Protein AF-0000000086677380 (afdb_homodimer)

Secondary structure (DSSP, 8-state):
--PPEEEEEEE-SSTTHHHHHHHHHHHHHHHHHTT-EEEEEEE-TTS-EEETT--B-HHHHHHHHHHTSSEEEE---STTTTTTHHHHHHHHHT--BSS--HHHHHHHH-HHHHHHHHHHTT-EE--EEEE-TT-----SS-EEEEETT-STTTT-EEE-SGGGHHHHHHHHHTT-SSEEEEE---SEEEEEEEEE-TTS-EEEPPPEEEEPPTT----TT---SS--EEESS----HHHHHHHHHHHHHHHHHTT--SEEEEEEEEETTEEEEEEEESS---STTSHHHHHHHTTT--HHHHHHHHHHHHS--/--PPEEEEEEE-SSTTHHHHHHHHHHHHHHHHHTT-EEEEEEE-TTS-EEETT--B-HHHHHHHHHHTSSEEEE---STTTTTTHHHHHHHHHT--BSS--HHHHHHHH-HHHHHHHHHHTT-EE--EEEE-TT-----SS-EEEEETT-STTTT-EEE-SGGGHHHHHHHHHTT-SSEEEEE---SEEEEEEEEE-TTS-EEEPPPEEEEPPTT----TT---SS--EEESS----HHHHHHHHHHHHHHHHHHT--SEEEEEEEEETTEEEEEEEESS---STTSHHHHHHHTTT--HHHHHHHHHHHHS--

Structure (mmCIF, N/CA/C/O backbone):
data_AF-0000000086677380-model_v1
#
loop_
_entity.id
_entity.type
_entity.pdbx_description
1 polymer 'D-alanine--D-alanine ligase'
#
loop_
_atom_site.group_PDB
_atom_site.id
_atom_site.type_symbol
_atom_site.label_atom_id
_atom_site.label_alt_id
_atom_site.label_comp_id
_atom_site.label_asym_id
_atom_site.label_entity_id
_atom_site.label_seq_id
_atom_site.pdbx_PDB_ins_code
_atom_site.Cartn_x
_atom_site.Cartn_y
_atom_site.Cartn_z
_atom_site.occupancy
_atom_site.B_iso_or_equiv
_atom_site.auth_seq_id
_atom_site.auth_comp_id
_atom_site.auth_asym_id
_atom_site.auth_atom_id
_atom_site.pdbx_PDB_model_num
ATOM 1 N N . MET A 1 1 ? -23 -32.125 6.621 1 54.19 1 MET A N 1
ATOM 2 C CA . MET A 1 1 ? -22.078 -31.141 7.18 1 54.19 1 MET A CA 1
ATOM 3 C C . MET A 1 1 ? -21.984 -29.922 6.277 1 54.19 1 MET A C 1
ATOM 5 O O . MET A 1 1 ? -21.859 -30.047 5.059 1 54.19 1 MET A O 1
ATOM 9 N N . THR A 1 2 ? -22.438 -28.734 6.707 1 78.38 2 THR A N 1
ATOM 10 C CA . THR A 1 2 ? -22.562 -27.562 5.844 1 78.38 2 THR A CA 1
ATOM 11 C C . THR A 1 2 ? -21.203 -27.156 5.301 1 78.38 2 THR A C 1
ATOM 13 O O . THR A 1 2 ? -20.203 -27.156 6.031 1 78.38 2 THR A O 1
ATOM 16 N N . LEU A 1 3 ? -21.078 -27.266 4.004 1 92.38 3 LEU A N 1
ATOM 17 C CA . LEU A 1 3 ? -19.812 -26.953 3.33 1 92.38 3 LEU A CA 1
ATOM 18 C C . LEU A 1 3 ? -19.312 -25.578 3.713 1 92.38 3 LEU A C 1
ATOM 20 O O . LEU A 1 3 ? -20.109 -24.656 3.934 1 92.38 3 LEU A O 1
ATOM 24 N N . THR A 1 4 ? -18.016 -25.531 3.9 1 96.69 4 THR A N 1
ATOM 25 C CA . THR A 1 4 ? -17.391 -24.234 4.148 1 96.69 4 THR A CA 1
ATOM 26 C C . THR A 1 4 ? -17.656 -23.281 2.992 1 96.69 4 THR A C 1
ATOM 28 O O . THR A 1 4 ? -17.406 -23.609 1.832 1 96.69 4 THR A O 1
ATOM 31 N N . ARG A 1 5 ? -18.234 -22.141 3.275 1 98.38 5 ARG A N 1
ATOM 32 C CA . ARG A 1 5 ? -18.562 -21.141 2.268 1 98.38 5 ARG A CA 1
ATOM 33 C C . ARG A 1 5 ? -17.359 -20.234 1.979 1 98.38 5 ARG A C 1
ATOM 35 O O . ARG A 1 5 ? -16.766 -19.656 2.898 1 98.38 5 ARG A O 1
ATOM 42 N N . VAL A 1 6 ? -16.984 -20.141 0.705 1 98.81 6 VAL A N 1
ATOM 43 C CA . VAL A 1 6 ? -15.875 -19.297 0.25 1 98.81 6 VAL A CA 1
ATOM 44 C C . VAL A 1 6 ? -16.391 -18.25 -0.733 1 98.81 6 VAL A C 1
ATOM 46 O O . VAL A 1 6 ? -16.922 -18.594 -1.793 1 98.81 6 VAL A O 1
ATOM 49 N N . ALA A 1 7 ? -16.266 -16.984 -0.41 1 98.88 7 ALA A N 1
ATOM 50 C CA . ALA A 1 7 ? -16.625 -15.93 -1.357 1 98.88 7 ALA A CA 1
ATOM 51 C C . ALA A 1 7 ? -15.539 -15.758 -2.422 1 98.88 7 ALA A C 1
ATOM 53 O O . ALA A 1 7 ? -14.391 -15.438 -2.105 1 98.88 7 ALA A O 1
ATOM 54 N N . VAL A 1 8 ? -15.891 -16 -3.658 1 98.88 8 VAL A N 1
ATOM 55 C CA . VAL A 1 8 ? -14.969 -15.812 -4.77 1 98.88 8 VAL A CA 1
ATOM 56 C C . VAL A 1 8 ? -15.32 -14.539 -5.535 1 98.88 8 VAL A C 1
ATOM 58 O O . VAL A 1 8 ? -16.422 -14.422 -6.074 1 98.88 8 VAL A O 1
ATOM 61 N N . ILE A 1 9 ? -14.406 -13.617 -5.609 1 98.81 9 ILE A N 1
ATOM 62 C CA . ILE A 1 9 ? -14.688 -12.312 -6.195 1 98.81 9 ILE A CA 1
ATOM 63 C C . ILE A 1 9 ? -13.898 -12.148 -7.496 1 98.81 9 ILE A C 1
ATOM 65 O O . ILE A 1 9 ? -12.68 -12.32 -7.516 1 98.81 9 ILE A O 1
ATOM 69 N N . GLY A 1 10 ? -14.555 -11.844 -8.625 1 98.25 10 GLY A N 1
ATOM 70 C CA . GLY A 1 10 ? -13.914 -11.594 -9.914 1 98.25 10 GLY A CA 1
ATOM 71 C C . GLY A 1 10 ? -14.344 -10.289 -10.555 1 98.25 10 GLY A C 1
ATOM 72 O O . GLY A 1 10 ? -15.148 -9.547 -9.992 1 98.25 10 GLY A O 1
ATOM 73 N N . GLY A 1 11 ? -13.719 -9.945 -11.695 1 97.06 11 GLY A N 1
ATOM 74 C CA . GLY A 1 11 ? -14.008 -8.742 -12.461 1 97.06 11 GLY A CA 1
ATOM 75 C C . GLY A 1 11 ? -13 -7.633 -12.219 1 97.06 11 GLY A C 1
ATOM 76 O O . GLY A 1 11 ? -11.805 -7.816 -12.422 1 97.06 11 GLY A O 1
ATOM 77 N N . GLY A 1 12 ? -13.625 -6.496 -11.789 1 93.06 12 GLY A N 1
ATOM 78 C CA . GLY A 1 12 ? -12.773 -5.355 -11.508 1 93.06 12 GLY A CA 1
ATOM 79 C C . GLY A 1 12 ? -12.93 -4.227 -12.508 1 93.06 12 GLY A C 1
ATOM 80 O O . GLY A 1 12 ? -13.43 -4.438 -13.617 1 93.06 12 GLY A O 1
ATOM 81 N N . ARG A 1 13 ? -12.406 -3.092 -12.164 1 89.62 13 ARG A N 1
ATOM 82 C CA . ARG A 1 13 ? -12.578 -1.844 -12.898 1 89.62 13 ARG A CA 1
ATOM 83 C C . ARG A 1 13 ? -11.328 -1.513 -13.711 1 89.62 13 ARG A C 1
ATOM 85 O O . ARG A 1 13 ? -10.797 -0.404 -13.617 1 89.62 13 ARG A O 1
ATOM 92 N N . ASN A 1 14 ? -10.875 -2.469 -14.469 1 84.31 14 ASN A N 1
ATOM 93 C CA . ASN A 1 14 ? -9.695 -2.213 -15.297 1 84.31 14 ASN A CA 1
ATOM 94 C C . ASN A 1 14 ? -9.633 -3.162 -16.484 1 84.31 14 ASN A C 1
ATOM 96 O O . ASN A 1 14 ? -10.578 -3.91 -16.75 1 84.31 14 ASN A O 1
ATOM 100 N N . CYS A 1 15 ? -8.539 -3.113 -17.25 1 77.38 15 CYS A N 1
ATOM 101 C CA . CYS A 1 15 ? -8.43 -3.826 -18.516 1 77.38 15 CYS A CA 1
ATOM 102 C C . CYS A 1 15 ? -8.281 -5.324 -18.281 1 77.38 15 CYS A C 1
ATOM 104 O O . CYS A 1 15 ? -8.406 -6.117 -19.219 1 77.38 15 CYS A O 1
ATOM 106 N N . GLU A 1 16 ? -8.148 -5.715 -17.047 1 84.88 16 GLU A N 1
ATOM 107 C CA . GLU A 1 16 ? -7.98 -7.125 -16.703 1 84.88 16 GLU A CA 1
ATOM 108 C C . GLU A 1 16 ? -9.305 -7.758 -16.297 1 84.88 16 GLU A C 1
ATOM 110 O O . GLU A 1 16 ? -9.328 -8.867 -15.758 1 84.88 16 GLU A O 1
ATOM 115 N N . HIS A 1 17 ? -10.367 -7.129 -16.547 1 91.56 17 HIS A N 1
ATOM 116 C CA . HIS A 1 17 ? -11.703 -7.535 -16.141 1 91.56 17 HIS A CA 1
ATOM 117 C C . HIS A 1 17 ? -12.031 -8.938 -16.641 1 91.56 17 HIS A C 1
ATOM 119 O O . HIS A 1 17 ? -12.391 -9.812 -15.844 1 91.56 17 HIS A O 1
ATOM 125 N N . ASP A 1 18 ? -11.781 -9.156 -17.875 1 91.44 18 ASP A N 1
ATOM 126 C CA . ASP A 1 18 ? -12.203 -10.422 -18.469 1 91.44 18 ASP A CA 1
ATOM 127 C C . ASP A 1 18 ? -11.32 -11.578 -17.984 1 91.44 18 ASP A C 1
ATOM 129 O O . ASP A 1 18 ? -11.812 -12.68 -17.734 1 91.44 18 ASP A O 1
ATOM 133 N N . VAL A 1 19 ? -10.031 -11.312 -17.891 1 90.62 19 VAL A N 1
ATOM 134 C CA . VAL A 1 19 ? -9.117 -12.328 -17.375 1 90.62 19 VAL A CA 1
ATOM 135 C C . VAL A 1 19 ? -9.484 -12.664 -15.93 1 90.62 19 VAL A C 1
ATOM 137 O O . VAL A 1 19 ? -9.461 -13.836 -15.539 1 90.62 19 VAL A O 1
ATOM 140 N N . SER A 1 20 ? -9.82 -11.688 -15.164 1 95.25 20 SER A N 1
ATOM 141 C CA . SER A 1 20 ? -10.234 -11.883 -13.781 1 95.25 20 SER A CA 1
ATOM 142 C C . SER A 1 20 ? -11.516 -12.719 -13.703 1 95.25 20 SER A C 1
ATOM 144 O O . SER A 1 20 ? -11.625 -13.617 -12.867 1 95.25 20 SER A O 1
ATOM 146 N N . LEU A 1 21 ? -12.492 -12.414 -14.57 1 96.38 21 LEU A N 1
ATOM 147 C CA . LEU A 1 21 ? -13.727 -13.188 -14.586 1 96.38 21 LEU A CA 1
ATOM 148 C C . LEU A 1 21 ? -13.445 -14.664 -14.859 1 96.38 21 LEU A C 1
ATOM 150 O O . LEU A 1 21 ? -14.016 -15.539 -14.211 1 96.38 21 LEU A O 1
ATOM 154 N N . ALA A 1 22 ? -12.555 -14.898 -15.82 1 95.56 22 ALA A N 1
ATOM 155 C CA . ALA A 1 22 ? -12.188 -16.266 -16.156 1 95.56 22 ALA A CA 1
ATOM 156 C C . ALA A 1 22 ? -11.5 -16.969 -14.984 1 95.56 22 ALA A C 1
ATOM 158 O O . ALA A 1 22 ? -11.812 -18.109 -14.664 1 95.56 22 ALA A O 1
ATOM 159 N N . SER A 1 23 ? -10.602 -16.25 -14.367 1 96.5 23 SER A N 1
ATOM 160 C CA . SER A 1 23 ? -9.898 -16.781 -13.203 1 96.5 23 SER A CA 1
ATOM 161 C C . SER A 1 23 ? -10.867 -17.094 -12.062 1 96.5 23 SER A C 1
ATOM 163 O O . SER A 1 23 ? -10.797 -18.156 -11.461 1 96.5 23 SER A O 1
ATOM 165 N N . ALA A 1 24 ? -11.766 -16.203 -11.797 1 98 24 ALA A N 1
ATOM 166 C CA . ALA A 1 24 ? -12.719 -16.375 -10.703 1 98 24 ALA A CA 1
ATOM 167 C C . ALA A 1 24 ? -13.641 -17.562 -10.961 1 98 24 ALA A C 1
ATOM 169 O O . ALA A 1 24 ? -13.969 -18.312 -10.039 1 98 24 ALA A O 1
ATOM 170 N N . ALA A 1 25 ? -14.055 -17.672 -12.18 1 97.5 25 ALA A N 1
ATOM 171 C CA . ALA A 1 25 ? -14.891 -18.812 -12.539 1 97.5 25 ALA A CA 1
ATOM 172 C C . ALA A 1 25 ? -14.148 -20.141 -12.32 1 97.5 25 ALA A C 1
ATOM 174 O O . ALA A 1 25 ? -14.703 -21.078 -11.766 1 97.5 25 ALA A O 1
ATOM 175 N N . ALA A 1 26 ? -12.922 -20.188 -12.758 1 97.88 26 ALA A N 1
ATOM 176 C CA . ALA A 1 26 ? -12.094 -21.375 -12.586 1 97.88 26 ALA A CA 1
ATOM 177 C C . ALA A 1 26 ? -11.898 -21.703 -11.109 1 97.88 26 ALA A C 1
ATOM 179 O O . ALA A 1 26 ? -11.992 -22.859 -10.703 1 97.88 26 ALA A O 1
ATOM 180 N N . VAL A 1 27 ? -11.641 -20.703 -10.32 1 98.62 27 VAL A N 1
ATOM 181 C CA . VAL A 1 27 ? -11.422 -20.875 -8.883 1 98.62 27 VAL A CA 1
ATOM 182 C C . VAL A 1 27 ? -12.695 -21.391 -8.227 1 98.62 27 VAL A C 1
ATOM 184 O O . VAL A 1 27 ? -12.656 -22.328 -7.434 1 98.62 27 VAL A O 1
ATOM 187 N N . ALA A 1 28 ? -13.812 -20.781 -8.562 1 98.62 28 ALA A N 1
ATOM 188 C CA . ALA A 1 28 ? -15.078 -21.203 -7.969 1 98.62 28 ALA A CA 1
ATOM 189 C C . ALA A 1 28 ? -15.383 -22.656 -8.305 1 98.62 28 ALA A C 1
ATOM 191 O O . ALA A 1 28 ? -15.742 -23.438 -7.418 1 98.62 28 ALA A O 1
ATOM 192 N N . ASP A 1 29 ? -15.234 -23.016 -9.562 1 98.12 29 ASP A N 1
ATOM 193 C CA . ASP A 1 29 ? -15.477 -24.391 -9.984 1 98.12 29 ASP A CA 1
ATOM 194 C C . ASP A 1 29 ? -14.531 -25.359 -9.273 1 98.12 29 ASP A C 1
ATOM 196 O O . ASP A 1 29 ? -14.953 -26.438 -8.82 1 98.12 29 ASP A O 1
ATOM 200 N N . GLY A 1 30 ? -13.281 -24.984 -9.211 1 98.06 30 GLY A N 1
ATOM 201 C CA . GLY A 1 30 ? -12.297 -25.812 -8.523 1 98.06 30 GLY A CA 1
ATOM 202 C C . GLY A 1 30 ? -12.594 -25.984 -7.051 1 98.06 30 GLY A C 1
ATOM 203 O O . GLY A 1 30 ? -12.383 -27.078 -6.496 1 98.06 30 GLY A O 1
ATOM 204 N N . LEU A 1 31 ? -13.039 -24.938 -6.441 1 98.25 31 LEU A N 1
ATOM 205 C CA . LEU A 1 31 ? -13.383 -25.031 -5.027 1 98.25 31 LEU A CA 1
ATOM 206 C C . LEU A 1 31 ? -14.586 -25.938 -4.812 1 98.25 31 LEU A C 1
ATOM 208 O O . LEU A 1 31 ? -14.617 -26.719 -3.857 1 98.25 31 LEU A O 1
ATOM 212 N N . ASP A 1 32 ? -15.555 -25.828 -5.695 1 97.25 32 ASP A N 1
ATOM 213 C CA . ASP A 1 32 ? -16.688 -26.75 -5.613 1 97.25 32 ASP A CA 1
ATOM 214 C C . ASP A 1 32 ? -16.234 -28.203 -5.703 1 97.25 32 ASP A C 1
ATOM 216 O O . ASP A 1 32 ? -16.688 -29.047 -4.93 1 97.25 32 ASP A O 1
ATOM 220 N N . THR A 1 33 ? -15.305 -28.469 -6.543 1 96.12 33 THR A N 1
ATOM 221 C CA . THR A 1 33 ? -14.766 -29.797 -6.723 1 96.12 33 THR A CA 1
ATOM 222 C C . THR A 1 33 ? -13.977 -30.234 -5.492 1 96.12 33 THR A C 1
ATOM 224 O O . THR A 1 33 ? -13.977 -31.422 -5.125 1 96.12 33 THR A O 1
ATOM 227 N N . ALA A 1 34 ? -13.375 -29.281 -4.824 1 96.25 34 ALA A N 1
ATOM 228 C CA . ALA A 1 34 ? -12.516 -29.562 -3.68 1 96.25 34 ALA A CA 1
ATOM 229 C C . ALA A 1 34 ? -13.328 -29.703 -2.398 1 96.25 34 ALA A C 1
ATOM 231 O O . ALA A 1 34 ? -12.773 -29.938 -1.323 1 96.25 34 ALA A O 1
ATOM 232 N N . GLY A 1 35 ? -14.633 -29.484 -2.486 1 96.5 35 GLY A N 1
ATOM 233 C CA . GLY A 1 35 ? -15.484 -29.75 -1.336 1 96.5 35 GLY A CA 1
ATOM 234 C C . GLY A 1 35 ? -15.891 -28.484 -0.602 1 96.5 35 GLY A C 1
ATOM 235 O O . GLY A 1 35 ? -16.234 -28.531 0.58 1 96.5 35 GLY A O 1
ATOM 236 N N . TYR A 1 36 ? -15.82 -27.328 -1.225 1 98.19 36 TYR A N 1
ATOM 237 C CA . TYR A 1 36 ? -16.297 -26.062 -0.673 1 98.19 36 TYR A CA 1
ATOM 238 C C . TYR A 1 36 ? -17.578 -25.609 -1.367 1 98.19 36 TYR A C 1
ATOM 240 O O . TYR A 1 36 ? -17.984 -26.203 -2.367 1 98.19 36 TYR A O 1
ATOM 248 N N . HIS A 1 37 ? -18.188 -24.672 -0.746 1 98.38 37 HIS A N 1
ATOM 249 C CA . HIS A 1 37 ? -19.281 -23.953 -1.403 1 98.38 37 HIS A CA 1
ATOM 250 C C . HIS A 1 37 ? -18.828 -22.578 -1.877 1 98.38 37 HIS A C 1
ATOM 252 O O . HIS A 1 37 ? -18.75 -21.641 -1.083 1 98.38 37 HIS A O 1
ATOM 258 N N . ALA A 1 38 ? -18.609 -22.484 -3.141 1 98.56 38 ALA A N 1
ATOM 259 C CA . ALA A 1 38 ? -18.156 -21.219 -3.693 1 98.56 38 ALA A CA 1
ATOM 260 C C . ALA A 1 38 ? -19.328 -20.25 -3.838 1 98.56 38 ALA A C 1
ATOM 262 O O . ALA A 1 38 ? -20.328 -20.562 -4.5 1 98.56 38 ALA A O 1
ATOM 263 N N . VAL A 1 39 ? -19.25 -19.109 -3.197 1 98.75 39 VAL A N 1
ATOM 264 C CA . VAL A 1 39 ? -20.203 -18.016 -3.355 1 98.75 39 VAL A CA 1
ATOM 265 C C . VAL A 1 39 ? -19.625 -16.969 -4.312 1 98.75 39 VAL A C 1
ATOM 267 O O . VAL A 1 39 ? -18.672 -16.266 -3.977 1 98.75 39 VAL A O 1
ATOM 270 N N . ARG A 1 40 ? -20.25 -16.828 -5.457 1 98.62 40 ARG A N 1
ATOM 271 C CA . ARG A 1 40 ? -19.672 -16.031 -6.539 1 98.62 40 ARG A CA 1
ATOM 272 C C . ARG A 1 40 ? -20.094 -14.57 -6.43 1 98.62 40 ARG A C 1
ATOM 274 O O . ARG A 1 40 ? -21.281 -14.266 -6.254 1 98.62 40 ARG A O 1
ATOM 281 N N . LEU A 1 41 ? -19.156 -13.664 -6.5 1 98.75 41 LEU A N 1
ATOM 282 C CA . LEU A 1 41 ? -19.328 -12.219 -6.613 1 98.75 41 LEU A CA 1
ATOM 283 C C . LEU A 1 41 ? -18.484 -11.664 -7.766 1 98.75 41 LEU A C 1
ATOM 285 O O . LEU A 1 41 ? -17.375 -12.133 -8.023 1 98.75 41 LEU A O 1
ATOM 289 N N . THR A 1 42 ? -19.016 -10.688 -8.453 1 98.44 42 THR A N 1
ATOM 290 C CA . THR A 1 42 ? -18.234 -10.008 -9.484 1 98.44 42 THR A CA 1
ATOM 291 C C . THR A 1 42 ? -18.375 -8.492 -9.359 1 98.44 42 THR A C 1
ATOM 293 O O . THR A 1 42 ? -19.359 -7.996 -8.812 1 98.44 42 THR A O 1
ATOM 296 N N . ILE A 1 43 ? -17.391 -7.812 -9.766 1 98.31 43 ILE A N 1
ATOM 297 C CA . ILE A 1 43 ? -17.391 -6.359 -9.898 1 98.31 43 ILE A CA 1
ATOM 298 C C . ILE A 1 43 ? -17.359 -5.98 -11.375 1 98.31 43 ILE A C 1
ATOM 300 O O . ILE A 1 43 ? -16.438 -6.363 -12.102 1 98.31 43 ILE A O 1
ATOM 304 N N . ASP A 1 44 ? -18.25 -5.262 -11.852 1 97.44 44 ASP A N 1
ATOM 305 C CA . ASP A 1 44 ? -18.281 -4.91 -13.266 1 97.44 44 ASP A CA 1
ATOM 306 C C . ASP A 1 44 ? -17.344 -3.738 -13.562 1 97.44 44 ASP A C 1
ATOM 308 O O . ASP A 1 44 ? -16.75 -3.164 -12.641 1 97.44 44 ASP A O 1
ATOM 312 N N . PRO A 1 45 ? -17.125 -3.361 -14.781 1 95.06 45 PRO A N 1
ATOM 313 C CA . PRO A 1 45 ? -16.141 -2.338 -15.148 1 95.06 45 PRO A CA 1
ATOM 314 C C . PRO A 1 45 ? -16.484 -0.961 -14.586 1 95.06 45 PRO A C 1
ATOM 316 O O . PRO A 1 45 ? -15.617 -0.09 -14.5 1 95.06 45 PRO A O 1
ATOM 319 N N . ALA A 1 46 ? -17.734 -0.772 -14.234 1 95.31 46 ALA A N 1
ATOM 320 C CA . ALA A 1 46 ? -18.141 0.507 -13.656 1 95.31 46 ALA A CA 1
ATOM 321 C C . ALA A 1 46 ? -18.031 0.487 -12.141 1 95.31 46 ALA A C 1
ATOM 323 O O . ALA A 1 46 ? -18.25 1.503 -11.477 1 95.31 46 ALA A O 1
ATOM 324 N N . GLY A 1 47 ? -17.688 -0.703 -11.594 1 96.56 47 GLY A N 1
ATOM 325 C CA . GLY A 1 47 ? -17.484 -0.814 -10.156 1 96.56 47 GLY A CA 1
ATOM 326 C C . GLY A 1 47 ? -18.688 -1.359 -9.414 1 96.56 47 GLY A C 1
ATOM 327 O O . GLY A 1 47 ? -18.688 -1.434 -8.188 1 96.56 47 GLY A O 1
ATOM 328 N N . GLY A 1 48 ? -19.688 -1.731 -10.141 1 97.81 48 GLY A N 1
ATOM 329 C CA . GLY A 1 48 ? -20.859 -2.318 -9.531 1 97.81 48 GLY A CA 1
ATOM 330 C C . GLY A 1 48 ? -20.672 -3.771 -9.141 1 97.81 48 GLY A C 1
ATOM 331 O O . GLY A 1 48 ? -20.047 -4.539 -9.867 1 97.81 48 GLY A O 1
ATOM 332 N N . TRP A 1 49 ? -21.25 -4.172 -8.016 1 98.5 49 TRP A N 1
ATOM 333 C CA . TRP A 1 49 ? -21.141 -5.531 -7.496 1 98.5 49 TRP A CA 1
ATOM 334 C C . TRP A 1 49 ? -22.344 -6.375 -7.887 1 98.5 49 TRP A C 1
ATOM 336 O O . TRP A 1 49 ? -23.484 -5.906 -7.824 1 98.5 49 TRP A O 1
ATOM 346 N N . HIS A 1 50 ? -22.031 -7.625 -8.234 1 98.5 50 HIS A N 1
ATOM 347 C CA . HIS A 1 50 ? -23.078 -8.555 -8.664 1 98.5 50 HIS A CA 1
ATOM 348 C C . HIS A 1 50 ? -22.938 -9.906 -7.969 1 98.5 50 HIS A C 1
ATOM 350 O O . HIS A 1 50 ? -21.828 -10.328 -7.645 1 98.5 50 HIS A O 1
ATOM 356 N N . ASN A 1 51 ? -24.078 -10.562 -7.789 1 97.81 51 ASN A N 1
ATOM 357 C CA . ASN A 1 51 ? -24.047 -11.938 -7.305 1 97.81 51 ASN A CA 1
ATOM 358 C C . ASN A 1 51 ? -23.797 -12.922 -8.438 1 97.81 51 ASN A C 1
ATOM 360 O O . ASN A 1 51 ? -23.547 -12.523 -9.578 1 97.81 51 ASN A O 1
ATOM 364 N N . GLY A 1 52 ? -23.781 -14.219 -8.109 1 95.5 52 GLY A N 1
ATOM 365 C CA . GLY A 1 52 ? -23.406 -15.266 -9.047 1 95.5 52 GLY A CA 1
ATOM 366 C C . GLY A 1 52 ? -24.297 -15.344 -10.258 1 95.5 52 GLY A C 1
ATOM 367 O O . GLY A 1 52 ? -23.875 -15.773 -11.328 1 95.5 52 GLY A O 1
ATOM 368 N N . ASP A 1 53 ? -25.5 -14.867 -10.117 1 95.12 53 ASP A N 1
ATOM 369 C CA . ASP A 1 53 ? -26.422 -14.93 -11.242 1 95.12 53 ASP A CA 1
ATOM 370 C C . ASP A 1 53 ? -26.406 -13.633 -12.047 1 95.12 53 ASP A C 1
ATOM 372 O O . ASP A 1 53 ? -27.219 -13.453 -12.953 1 95.12 53 ASP A O 1
ATOM 376 N N . GLY A 1 54 ? -25.562 -12.742 -11.625 1 95.62 54 GLY A N 1
ATOM 377 C CA . GLY A 1 54 ? -25.391 -11.508 -12.383 1 95.62 54 GLY A CA 1
ATOM 378 C C . GLY A 1 54 ? -26.25 -10.367 -11.875 1 95.62 54 GLY A C 1
ATOM 379 O O . GLY A 1 54 ? -26.172 -9.25 -12.375 1 95.62 54 GLY A O 1
ATOM 380 N N . THR A 1 55 ? -27.094 -10.555 -10.859 1 97.88 55 THR A N 1
ATOM 381 C CA . THR A 1 55 ? -27.953 -9.516 -10.305 1 97.88 55 THR A CA 1
ATOM 382 C C . THR A 1 55 ? -27.125 -8.453 -9.586 1 97.88 55 THR A C 1
ATOM 384 O O . THR A 1 55 ? -26.281 -8.773 -8.742 1 97.88 55 THR A O 1
ATOM 387 N N . PRO A 1 56 ? -27.312 -7.219 -9.984 1 98.19 56 PRO A N 1
ATOM 388 C CA . PRO A 1 56 ? -26.641 -6.16 -9.234 1 98.19 56 PRO A CA 1
ATOM 389 C C . PRO A 1 56 ? -27.094 -6.07 -7.781 1 98.19 56 PRO A C 1
ATOM 391 O O . PRO A 1 56 ? -28.297 -6.023 -7.52 1 98.19 56 PRO A O 1
ATOM 394 N N . ILE A 1 57 ? -26.172 -6.043 -6.867 1 98.19 57 ILE A N 1
ATOM 395 C CA . ILE A 1 57 ? -26.562 -6.055 -5.461 1 98.19 57 ILE A CA 1
ATOM 396 C C . ILE A 1 57 ? -25.938 -4.859 -4.742 1 98.19 57 ILE A C 1
ATOM 398 O O . ILE A 1 57 ? -26.359 -4.5 -3.643 1 98.19 57 ILE A O 1
ATOM 402 N N . GLY A 1 58 ? -24.906 -4.246 -5.312 1 98.06 58 GLY A N 1
ATOM 403 C CA . GLY A 1 58 ? -24.203 -3.127 -4.703 1 98.06 58 GLY A CA 1
ATOM 404 C C . GLY A 1 58 ? -23.188 -3.557 -3.666 1 98.06 58 GLY A C 1
ATOM 405 O O . GLY A 1 58 ? -23.141 -4.727 -3.277 1 98.06 58 GLY A O 1
ATOM 406 N N . LEU A 1 59 ? -22.422 -2.627 -3.225 1 98.62 59 LEU A N 1
ATOM 407 C CA . LEU A 1 59 ? -21.312 -2.902 -2.32 1 98.62 59 LEU A CA 1
ATOM 408 C C . LEU A 1 59 ? -21.828 -3.314 -0.943 1 98.62 59 LEU A C 1
ATOM 410 O O . LEU A 1 59 ? -21.266 -4.223 -0.318 1 98.62 59 LEU A O 1
ATOM 414 N N . ALA A 1 60 ? -22.844 -2.641 -0.426 1 98.56 60 ALA A N 1
ATOM 415 C CA . ALA A 1 60 ? -23.359 -2.947 0.905 1 98.56 60 ALA A CA 1
ATOM 416 C C . ALA A 1 60 ? -23.812 -4.402 0.998 1 98.56 60 ALA A C 1
ATOM 418 O O . ALA A 1 60 ? -23.453 -5.113 1.939 1 98.56 60 ALA A O 1
ATOM 419 N N . ALA A 1 61 ? -24.531 -4.844 0.028 1 98.5 61 ALA A N 1
ATOM 420 C CA . ALA A 1 61 ? -24.984 -6.23 0.008 1 98.5 61 ALA A CA 1
ATOM 421 C C . ALA A 1 61 ? -23.812 -7.191 -0.164 1 98.5 61 ALA A C 1
ATOM 423 O O . ALA A 1 61 ? -23.812 -8.289 0.394 1 98.5 61 ALA A O 1
ATOM 424 N N . ALA A 1 62 ? -22.859 -6.82 -0.952 1 98.69 62 ALA A N 1
ATOM 425 C CA . ALA A 1 62 ? -21.672 -7.641 -1.126 1 98.69 62 ALA A CA 1
ATOM 426 C C . ALA A 1 62 ? -20.938 -7.848 0.203 1 98.69 62 ALA A C 1
ATOM 428 O O . ALA A 1 62 ? -20.438 -8.938 0.478 1 98.69 62 ALA A O 1
ATOM 429 N N . VAL A 1 63 ? -20.875 -6.785 0.98 1 98.69 63 VAL A N 1
ATOM 430 C CA . VAL A 1 63 ? -20.266 -6.871 2.307 1 98.69 63 VAL A CA 1
ATOM 431 C C . VAL A 1 63 ? -21 -7.914 3.143 1 98.69 63 VAL A C 1
ATOM 433 O O . VAL A 1 63 ? -20.375 -8.734 3.82 1 98.69 63 VAL A O 1
ATOM 436 N N . ASP A 1 64 ? -22.312 -7.887 3.076 1 98.44 64 ASP A N 1
ATOM 437 C CA . ASP A 1 64 ? -23.094 -8.859 3.822 1 98.44 64 ASP A CA 1
ATOM 438 C C . ASP A 1 64 ? -22.812 -10.281 3.348 1 98.44 64 ASP A C 1
ATOM 440 O O . ASP A 1 64 ? -22.719 -11.211 4.16 1 98.44 64 ASP A O 1
ATOM 444 N N . VAL A 1 65 ? -22.688 -10.43 2.07 1 98.56 65 VAL A N 1
ATOM 445 C CA . VAL A 1 65 ? -22.359 -11.742 1.512 1 98.56 65 VAL A CA 1
ATOM 446 C C . VAL A 1 65 ? -20.984 -12.188 2.006 1 98.56 65 VAL A C 1
ATOM 448 O O . VAL A 1 65 ? -20.828 -13.32 2.453 1 98.56 65 VAL A O 1
ATOM 451 N N . LEU A 1 66 ? -20.031 -11.312 1.968 1 98.62 66 LEU A N 1
ATOM 452 C CA . LEU A 1 66 ? -18.688 -11.617 2.447 1 98.62 66 LEU A CA 1
ATOM 453 C C . LEU A 1 66 ? -18.719 -12.102 3.893 1 98.62 66 LEU A C 1
ATOM 455 O O . LEU A 1 66 ? -18.109 -13.125 4.223 1 98.62 66 LEU A O 1
ATOM 459 N N . ARG A 1 67 ? -19.453 -11.438 4.691 1 98.19 67 ARG A N 1
ATOM 460 C CA . ARG A 1 67 ? -19.484 -11.727 6.121 1 98.19 67 ARG A CA 1
ATOM 461 C C . ARG A 1 67 ? -20.188 -13.055 6.395 1 98.19 67 ARG A C 1
ATOM 463 O O . ARG A 1 67 ? -20.062 -13.609 7.488 1 98.19 67 ARG A O 1
ATOM 470 N N . SER A 1 68 ? -20.938 -13.516 5.449 1 98.06 68 SER A N 1
ATOM 471 C CA . SER A 1 68 ? -21.625 -14.797 5.605 1 98.06 68 SER A CA 1
ATOM 472 C C . SER A 1 68 ? -20.703 -15.961 5.219 1 98.06 68 SER A C 1
ATOM 474 O O . SER A 1 68 ? -21.078 -17.125 5.363 1 98.06 68 SER A O 1
ATOM 476 N N . CYS A 1 69 ? -19.5 -15.703 4.746 1 98.5 69 CYS A N 1
ATOM 477 C CA . CYS A 1 69 ? -18.547 -16.719 4.301 1 98.5 69 CYS A CA 1
ATOM 478 C C . CYS A 1 69 ? -17.422 -16.891 5.305 1 98.5 69 CYS A C 1
ATOM 480 O O . CYS A 1 69 ? -17.156 -15.992 6.109 1 98.5 69 CYS A O 1
ATOM 482 N N . ALA A 1 70 ? -16.797 -18.047 5.25 1 98.38 70 ALA A N 1
ATOM 483 C CA . ALA A 1 70 ? -15.695 -18.328 6.164 1 98.38 70 ALA A CA 1
ATOM 484 C C . ALA A 1 70 ? -14.414 -17.625 5.727 1 98.38 70 ALA A C 1
ATOM 486 O O . ALA A 1 70 ? -13.562 -17.312 6.559 1 98.38 70 ALA A O 1
ATOM 487 N N . VAL A 1 71 ? -14.336 -17.391 4.434 1 98.69 71 VAL A N 1
ATOM 488 C CA . VAL A 1 71 ? -13.133 -16.812 3.85 1 98.69 71 VAL A CA 1
ATOM 489 C C . VAL A 1 71 ? -13.461 -16.219 2.482 1 98.69 71 VAL A C 1
ATOM 491 O O . VAL A 1 71 ? -14.391 -16.656 1.81 1 98.69 71 VAL A O 1
ATOM 494 N N . ALA A 1 72 ? -12.75 -15.188 2.148 1 98.81 72 ALA A N 1
ATOM 495 C CA . ALA A 1 72 ? -12.859 -14.602 0.818 1 98.81 72 ALA A CA 1
ATOM 496 C C . ALA A 1 72 ? -11.641 -14.938 -0.034 1 98.81 72 ALA A C 1
ATOM 498 O O . ALA A 1 72 ? -10.531 -15.055 0.482 1 98.81 72 ALA A O 1
ATOM 499 N N . PHE A 1 73 ? -11.859 -15.133 -1.335 1 98.81 73 PHE A N 1
ATOM 500 C CA . PHE A 1 73 ? -10.836 -15.383 -2.344 1 98.81 73 PHE A CA 1
ATOM 501 C C . PHE A 1 73 ? -10.93 -14.367 -3.479 1 98.81 73 PHE A C 1
ATOM 503 O O . PHE A 1 73 ? -11.516 -14.656 -4.527 1 98.81 73 PHE A O 1
ATOM 510 N N . PRO A 1 74 ? -10.32 -13.203 -3.275 1 98.62 74 PRO A N 1
ATOM 511 C CA . PRO A 1 74 ? -10.305 -12.227 -4.359 1 98.62 74 PRO A CA 1
ATOM 512 C C . PRO A 1 74 ? -9.414 -12.641 -5.523 1 98.62 74 PRO A C 1
ATOM 514 O O . PRO A 1 74 ? -8.219 -12.891 -5.332 1 98.62 74 PRO A O 1
ATOM 517 N N . VAL A 1 75 ? -10.008 -12.727 -6.676 1 98 75 VAL A N 1
ATOM 518 C CA . VAL A 1 75 ? -9.273 -13.102 -7.879 1 98 75 VAL A CA 1
ATOM 519 C C . VAL A 1 75 ? -9.281 -11.953 -8.875 1 98 75 VAL A C 1
ATOM 521 O O . VAL A 1 75 ? -9.727 -12.109 -10.016 1 98 75 VAL A O 1
ATOM 524 N N . LEU A 1 76 ? -8.883 -10.828 -8.398 1 95.69 76 LEU A N 1
ATOM 525 C CA . LEU A 1 76 ? -8.789 -9.617 -9.211 1 95.69 76 LEU A CA 1
ATOM 526 C C . LEU A 1 76 ? -7.332 -9.25 -9.469 1 95.69 76 LEU A C 1
ATOM 528 O O . LEU A 1 76 ? -6.484 -9.422 -8.594 1 95.69 76 LEU A O 1
ATOM 532 N N . HIS A 1 77 ? -7.125 -8.727 -10.586 1 92.12 77 HIS A N 1
ATOM 533 C CA . HIS A 1 77 ? -5.773 -8.406 -11.023 1 92.12 77 HIS A CA 1
ATOM 534 C C . HIS A 1 77 ? -5.609 -6.906 -11.25 1 92.12 77 HIS A C 1
ATOM 536 O O . HIS A 1 77 ? -6.555 -6.23 -11.664 1 92.12 77 HIS A O 1
ATOM 542 N N . GLY A 1 78 ? -4.434 -6.398 -10.945 1 90.19 78 GLY A N 1
ATOM 543 C CA . GLY A 1 78 ? -4.121 -5.004 -11.219 1 90.19 78 GLY A CA 1
ATOM 544 C C . GLY A 1 78 ? -4.695 -4.055 -10.18 1 90.19 78 GLY A C 1
ATOM 545 O O . GLY A 1 78 ? -4.992 -4.461 -9.055 1 90.19 78 GLY A O 1
ATOM 546 N N . PRO A 1 79 ? -4.82 -2.789 -10.57 1 91.69 79 PRO A N 1
ATOM 547 C CA . PRO A 1 79 ? -5.359 -1.766 -9.672 1 91.69 79 PRO A CA 1
ATOM 548 C C . PRO A 1 79 ? -6.789 -2.059 -9.234 1 91.69 79 PRO A C 1
ATOM 550 O O . PRO A 1 79 ? -7.578 -2.611 -10.008 1 91.69 79 PRO A O 1
ATOM 553 N N . ARG A 1 80 ? -7.133 -1.706 -7.953 1 93.81 80 ARG A N 1
ATOM 554 C CA . ARG A 1 80 ? -8.445 -1.925 -7.352 1 93.81 80 ARG A CA 1
ATOM 555 C C . ARG A 1 80 ? -8.727 -3.412 -7.176 1 93.81 80 ARG A C 1
ATOM 557 O O . ARG A 1 80 ? -9.883 -3.826 -7.094 1 93.81 80 ARG A O 1
ATOM 564 N N . GLY A 1 81 ? -7.688 -4.191 -7.133 1 93.5 81 GLY A N 1
ATOM 565 C CA . GLY A 1 81 ? -7.746 -5.629 -6.922 1 93.5 81 GLY A CA 1
ATOM 566 C C . GLY A 1 81 ? -6.574 -6.16 -6.121 1 93.5 81 GLY A C 1
ATOM 567 O O . GLY A 1 81 ? -6.621 -6.203 -4.887 1 93.5 81 GLY A O 1
ATOM 568 N N . GLU A 1 82 ? -5.516 -6.465 -6.844 1 93.75 82 GLU A N 1
ATOM 569 C CA . GLU A 1 82 ? -4.375 -7.078 -6.172 1 93.75 82 GLU A CA 1
ATOM 570 C C . GLU A 1 82 ? -3.512 -6.027 -5.477 1 93.75 82 GLU A C 1
ATOM 572 O O . GLU A 1 82 ? -2.566 -6.363 -4.762 1 93.75 82 GLU A O 1
ATOM 577 N N . ASP A 1 83 ? -3.883 -4.711 -5.586 1 95.94 83 ASP A N 1
ATOM 578 C CA . ASP A 1 83 ? -3.113 -3.625 -4.984 1 95.94 83 ASP A CA 1
ATOM 579 C C . ASP A 1 83 ? -3.418 -3.498 -3.492 1 95.94 83 ASP A C 1
ATOM 581 O O . ASP A 1 83 ? -2.965 -2.557 -2.84 1 95.94 83 ASP A O 1
ATOM 585 N N . GLY A 1 84 ? -4.203 -4.379 -2.951 1 97.5 84 GLY A N 1
ATOM 586 C CA . GLY A 1 84 ? -4.543 -4.359 -1.538 1 97.5 84 GLY A CA 1
ATOM 587 C C . GLY A 1 84 ? -5.977 -3.926 -1.274 1 97.5 84 GLY A C 1
ATOM 588 O O . GLY A 1 84 ? -6.461 -4.023 -0.145 1 97.5 84 GLY A O 1
ATOM 589 N N . THR A 1 85 ? -6.688 -3.471 -2.314 1 98.06 85 THR A N 1
ATOM 590 C CA . THR A 1 85 ? -8.031 -2.922 -2.174 1 98.06 85 THR A CA 1
ATOM 591 C C . THR A 1 85 ? -8.984 -3.961 -1.582 1 98.06 85 THR A C 1
ATOM 593 O O . THR A 1 85 ? -9.664 -3.693 -0.594 1 98.06 85 THR A O 1
ATOM 596 N N . LEU A 1 86 ? -8.969 -5.16 -2.127 1 98.38 86 LEU A N 1
ATOM 597 C CA . LEU A 1 86 ? -9.906 -6.172 -1.656 1 98.38 86 LEU A CA 1
ATOM 598 C C . LEU A 1 86 ? -9.453 -6.758 -0.324 1 98.38 86 LEU A C 1
ATOM 600 O O . LEU A 1 86 ? -10.281 -7.133 0.511 1 98.38 86 LEU A O 1
ATOM 604 N N . ALA A 1 87 ? -8.141 -6.836 -0.131 1 98.31 87 ALA A N 1
ATOM 605 C CA . ALA A 1 87 ? -7.652 -7.23 1.187 1 98.31 87 ALA A CA 1
ATOM 606 C C . ALA A 1 87 ? -8.156 -6.273 2.266 1 98.31 87 ALA A C 1
ATOM 608 O O . ALA A 1 87 ? -8.523 -6.707 3.361 1 98.31 87 ALA A O 1
ATOM 609 N N . ALA A 1 88 ? -8.109 -5 1.951 1 98.44 88 ALA A N 1
ATOM 610 C CA . ALA A 1 88 ? -8.617 -3.996 2.881 1 98.44 88 ALA A CA 1
ATOM 611 C C . ALA A 1 88 ? -10.094 -4.227 3.186 1 98.44 88 ALA A C 1
ATOM 613 O O . ALA A 1 88 ? -10.516 -4.16 4.344 1 98.44 88 ALA A O 1
ATOM 614 N N . LEU A 1 89 ? -10.875 -4.469 2.146 1 98.62 89 LEU A N 1
ATOM 615 C CA . LEU A 1 89 ? -12.305 -4.703 2.328 1 98.62 89 LEU A CA 1
ATOM 616 C C . LEU A 1 89 ? -12.539 -5.922 3.215 1 98.62 89 LEU A C 1
ATOM 618 O O . LEU A 1 89 ? -13.391 -5.887 4.105 1 98.62 89 LEU A O 1
ATOM 622 N N . CYS A 1 90 ? -11.82 -7.008 2.986 1 98.5 90 CYS A N 1
ATOM 623 C CA . CYS A 1 90 ? -11.961 -8.219 3.789 1 98.5 90 CYS A CA 1
ATOM 624 C C . CYS A 1 90 ? -11.633 -7.945 5.25 1 98.5 90 CYS A C 1
ATOM 626 O O . CYS A 1 90 ? -12.336 -8.406 6.148 1 98.5 90 CYS A O 1
ATOM 628 N N . ASP A 1 91 ? -10.586 -7.207 5.43 1 97.44 91 ASP A N 1
ATOM 629 C CA . ASP A 1 91 ? -10.195 -6.871 6.793 1 97.44 91 ASP A CA 1
ATOM 630 C C . ASP A 1 91 ? -11.281 -6.07 7.5 1 97.44 91 ASP A C 1
ATOM 632 O O . ASP A 1 91 ? -11.656 -6.383 8.633 1 97.44 91 ASP A O 1
ATOM 636 N N . LEU A 1 92 ? -11.805 -5.082 6.824 1 97.94 92 LEU A N 1
ATOM 637 C CA . LEU A 1 92 ? -12.875 -4.262 7.391 1 97.94 92 LEU A CA 1
ATOM 638 C C . LEU A 1 92 ? -14.102 -5.109 7.688 1 97.94 92 LEU A C 1
ATOM 640 O O . LEU A 1 92 ? -14.812 -4.859 8.664 1 97.94 92 LEU A O 1
ATOM 644 N N . ALA A 1 93 ? -14.328 -6.105 6.844 1 98.12 93 ALA A N 1
ATOM 645 C CA . ALA A 1 93 ? -15.5 -6.957 6.992 1 98.12 93 ALA A CA 1
ATOM 646 C C . ALA A 1 93 ? -15.273 -8.031 8.055 1 98.12 93 ALA A C 1
ATOM 648 O O . ALA A 1 93 ? -16.203 -8.742 8.438 1 98.12 93 ALA A O 1
ATOM 649 N N . GLY A 1 94 ? -14.023 -8.156 8.516 1 96.88 94 GLY A N 1
ATOM 650 C CA . GLY A 1 94 ? -13.703 -9.18 9.5 1 96.88 94 GLY A CA 1
ATOM 651 C C . GLY A 1 94 ? -13.688 -10.578 8.922 1 96.88 94 GLY A C 1
ATOM 652 O O . GLY A 1 94 ? -14.047 -11.539 9.602 1 96.88 94 GLY A O 1
ATOM 653 N N . VAL A 1 95 ? -13.352 -10.672 7.621 1 98.19 95 VAL A N 1
ATOM 654 C CA . VAL A 1 95 ? -13.344 -11.953 6.93 1 98.19 95 VAL A CA 1
ATOM 655 C C . VAL A 1 95 ? -11.922 -12.312 6.5 1 98.19 95 VAL A C 1
ATOM 657 O O . VAL A 1 95 ? -11.234 -11.492 5.879 1 98.19 95 VAL A O 1
ATOM 660 N N . PRO A 1 96 ? -11.438 -13.531 6.883 1 98.12 96 PRO A N 1
ATOM 661 C CA . PRO A 1 96 ? -10.148 -13.961 6.344 1 98.12 96 PRO A CA 1
ATOM 662 C C . PRO A 1 96 ? -10.078 -13.859 4.82 1 98.12 96 PRO A C 1
ATOM 664 O O . PRO A 1 96 ? -11.094 -14.062 4.141 1 98.12 96 PRO A O 1
ATOM 667 N N . CYS A 1 97 ? -8.945 -13.57 4.336 1 98.25 97 CYS A N 1
ATOM 668 C CA . CYS A 1 97 ? -8.766 -13.328 2.908 1 98.25 97 CYS A CA 1
ATOM 669 C C . CYS A 1 97 ? -7.605 -14.148 2.357 1 98.25 97 CYS A C 1
ATOM 671 O O . CYS A 1 97 ? -6.504 -14.125 2.916 1 98.25 97 CYS A O 1
ATOM 673 N N . VAL A 1 98 ? -7.836 -14.867 1.29 1 98.44 98 VAL A N 1
ATOM 674 C CA . VAL A 1 98 ? -6.773 -15.617 0.626 1 98.44 98 VAL A CA 1
ATOM 675 C C . VAL A 1 98 ? -5.832 -14.648 -0.092 1 98.44 98 VAL A C 1
ATOM 677 O O . VAL A 1 98 ? -6.281 -13.766 -0.823 1 98.44 98 VAL A O 1
ATOM 680 N N . GLY A 1 99 ? -4.547 -14.859 0.084 1 97.62 99 GLY A N 1
ATOM 681 C CA . GLY A 1 99 ? -3.564 -14.047 -0.617 1 97.62 99 GLY A CA 1
ATOM 682 C C . GLY A 1 99 ? -2.879 -13.031 0.278 1 97.62 99 GLY A C 1
ATOM 683 O O . GLY A 1 99 ? -2.92 -13.156 1.504 1 97.62 99 GLY A O 1
ATOM 684 N N . SER A 1 100 ? -2.256 -12.094 -0.306 1 97.94 100 SER A N 1
ATOM 685 C CA . SER A 1 100 ? -1.414 -11.125 0.39 1 97.94 100 SER A CA 1
ATOM 686 C C . SER A 1 100 ? -2.252 -10.039 1.05 1 97.94 100 SER A C 1
ATOM 688 O O . SER A 1 100 ? -3.324 -9.68 0.552 1 97.94 100 SER A O 1
ATOM 690 N N . PRO A 1 101 ? -1.768 -9.508 2.172 1 97.19 101 PRO A N 1
ATOM 691 C CA . PRO A 1 101 ? -2.457 -8.398 2.826 1 97.19 101 PRO A CA 1
ATOM 692 C C . PRO A 1 101 ? -2.311 -7.082 2.061 1 97.19 101 PRO A C 1
ATOM 694 O O . PRO A 1 101 ? -1.584 -7.02 1.066 1 97.19 101 PRO A O 1
ATOM 697 N N . LEU A 1 102 ? -2.99 -6.074 2.551 1 97.81 102 LEU A N 1
ATOM 698 C CA . LEU A 1 102 ? -3.055 -4.77 1.902 1 97.81 102 LEU A CA 1
ATOM 699 C C . LEU A 1 102 ? -1.654 -4.238 1.609 1 97.81 102 LEU A C 1
ATOM 701 O O . LEU A 1 102 ? -1.357 -3.85 0.478 1 97.81 102 LEU A O 1
ATOM 705 N N . GLY A 1 103 ? -0.798 -4.223 2.58 1 97.69 103 GLY A N 1
ATOM 706 C CA . GLY A 1 103 ? 0.533 -3.66 2.42 1 97.69 103 GLY A CA 1
ATOM 707 C C . GLY A 1 103 ? 1.326 -4.309 1.302 1 97.69 103 GLY A C 1
ATOM 708 O O . GLY A 1 103 ? 1.888 -3.615 0.45 1 97.69 103 GLY A O 1
ATOM 709 N N . ALA A 1 104 ? 1.325 -5.633 1.302 1 97.94 104 ALA A N 1
ATOM 710 C CA . ALA A 1 104 ? 2.072 -6.371 0.288 1 97.94 104 ALA A CA 1
ATOM 711 C C . ALA A 1 104 ? 1.497 -6.129 -1.104 1 97.94 104 ALA A C 1
ATOM 713 O O . ALA A 1 104 ? 2.242 -6.031 -2.082 1 97.94 104 ALA A O 1
ATOM 714 N N . GLY A 1 105 ? 0.184 -6.074 -1.177 1 98.06 105 GLY A N 1
ATOM 715 C CA . GLY A 1 105 ? -0.44 -5.762 -2.451 1 98.06 105 GLY A CA 1
ATOM 716 C C . GLY A 1 105 ? -0.045 -4.398 -2.99 1 98.06 105 GLY A C 1
ATOM 717 O O . GLY A 1 105 ? 0.284 -4.262 -4.172 1 98.06 105 GLY A O 1
ATOM 718 N N . ALA A 1 106 ? -0.096 -3.438 -2.125 1 98.19 106 ALA A N 1
ATOM 719 C CA . ALA A 1 106 ? 0.244 -2.072 -2.516 1 98.19 106 ALA A CA 1
ATOM 720 C C . ALA A 1 106 ? 1.712 -1.966 -2.918 1 98.19 106 ALA A C 1
ATOM 722 O O . ALA A 1 106 ? 2.039 -1.353 -3.938 1 98.19 106 ALA A O 1
ATOM 723 N N . LEU A 1 107 ? 2.588 -2.559 -2.135 1 98.12 107 LEU A N 1
ATOM 724 C CA . LEU A 1 107 ? 4.016 -2.531 -2.439 1 98.12 107 LEU A CA 1
ATOM 725 C C . LEU A 1 107 ? 4.305 -3.273 -3.74 1 98.12 107 LEU A C 1
ATOM 727 O O . LEU A 1 107 ? 5.082 -2.797 -4.57 1 98.12 107 LEU A O 1
ATOM 731 N N . GLY A 1 108 ? 3.664 -4.406 -3.875 1 97.69 108 GLY A N 1
ATOM 732 C CA . GLY A 1 108 ? 3.873 -5.199 -5.078 1 97.69 108 GLY A CA 1
ATOM 733 C C . GLY A 1 108 ? 3.412 -4.496 -6.34 1 97.69 108 GLY A C 1
ATOM 734 O O . GLY A 1 108 ? 3.994 -4.688 -7.41 1 97.69 108 GLY A O 1
ATOM 735 N N . MET A 1 109 ? 2.363 -3.713 -6.234 1 96.19 109 MET A N 1
ATOM 736 C CA . MET A 1 109 ? 1.795 -2.988 -7.371 1 96.19 109 MET A CA 1
ATOM 737 C C . MET A 1 109 ? 2.68 -1.811 -7.762 1 96.19 109 MET A C 1
ATOM 739 O O . MET A 1 109 ? 2.6 -1.316 -8.891 1 96.19 109 MET A O 1
ATOM 743 N N . ASP A 1 110 ? 3.49 -1.335 -6.898 1 97.31 110 ASP A N 1
ATOM 744 C CA . ASP A 1 110 ? 4.348 -0.175 -7.129 1 97.31 110 ASP A CA 1
ATOM 745 C C . ASP A 1 110 ? 5.695 -0.595 -7.707 1 97.31 110 ASP A C 1
ATOM 747 O O . ASP A 1 110 ? 6.598 -0.986 -6.961 1 97.31 110 ASP A O 1
ATOM 751 N N . LYS A 1 111 ? 5.883 -0.44 -8.992 1 96.62 111 LYS A N 1
ATOM 752 C CA . LYS A 1 111 ? 7.059 -0.93 -9.703 1 96.62 111 LYS A CA 1
ATOM 753 C C . LYS A 1 111 ? 8.32 -0.218 -9.234 1 96.62 111 LYS A C 1
ATOM 755 O O . LYS A 1 111 ? 9.414 -0.796 -9.258 1 96.62 111 LYS A O 1
ATOM 760 N N . TRP A 1 112 ? 8.18 0.988 -8.828 1 97.56 112 TRP A N 1
ATOM 761 C CA . TRP A 1 112 ? 9.344 1.707 -8.328 1 97.56 112 TRP A CA 1
ATOM 762 C C . TRP A 1 112 ? 9.781 1.15 -6.973 1 97.56 112 TRP A C 1
ATOM 764 O O . TRP A 1 112 ? 10.961 0.865 -6.766 1 97.56 112 TRP A O 1
ATOM 774 N N . VAL A 1 113 ? 8.852 0.927 -6.09 1 98.12 113 VAL A N 1
ATOM 775 C CA . VAL A 1 113 ? 9.141 0.417 -4.754 1 98.12 113 VAL A CA 1
ATOM 776 C C . VAL A 1 113 ? 9.703 -0.998 -4.852 1 98.12 113 VAL A C 1
ATOM 778 O O . VAL A 1 113 ? 10.648 -1.347 -4.137 1 98.12 113 VAL A O 1
ATOM 781 N N . THR A 1 114 ? 9.133 -1.815 -5.688 1 98.31 114 THR A N 1
ATOM 782 C CA . THR A 1 114 ? 9.672 -3.164 -5.828 1 98.31 114 THR A CA 1
ATOM 783 C C . THR A 1 114 ? 11.133 -3.121 -6.281 1 98.31 114 THR A C 1
ATOM 785 O O . THR A 1 114 ? 11.938 -3.953 -5.871 1 98.31 114 THR A O 1
ATOM 788 N N . LYS A 1 115 ? 11.523 -2.18 -7.141 1 98.25 115 LYS A N 1
ATOM 789 C CA . LYS A 1 115 ? 12.914 -2.025 -7.559 1 98.25 115 LYS A CA 1
ATOM 790 C C . LYS A 1 115 ? 13.797 -1.639 -6.379 1 98.25 115 LYS A C 1
ATOM 792 O O . LYS A 1 115 ? 14.906 -2.166 -6.223 1 98.25 115 LYS A O 1
ATOM 797 N N . LEU A 1 116 ? 13.305 -0.722 -5.602 1 98.44 116 LEU A N 1
ATOM 798 C CA . LEU A 1 116 ? 14.086 -0.298 -4.441 1 98.44 116 LEU A CA 1
ATOM 799 C C . LEU A 1 116 ? 14.281 -1.453 -3.465 1 98.44 116 LEU A C 1
ATOM 801 O O . LEU A 1 116 ? 15.375 -1.646 -2.939 1 98.44 116 LEU A O 1
ATOM 805 N N . VAL A 1 117 ? 13.211 -2.203 -3.242 1 98.44 117 VAL A N 1
ATOM 806 C CA . VAL A 1 117 ? 13.289 -3.357 -2.352 1 98.44 117 VAL A CA 1
ATOM 807 C C . VAL A 1 117 ? 14.266 -4.383 -2.912 1 98.44 117 VAL A C 1
ATOM 809 O O . VAL A 1 117 ? 15.102 -4.918 -2.18 1 98.44 117 VAL A O 1
ATOM 812 N N . ALA A 1 118 ? 14.188 -4.637 -4.211 1 98.75 118 ALA A N 1
ATOM 813 C CA . ALA A 1 118 ? 15.117 -5.555 -4.859 1 98.75 118 ALA A CA 1
ATOM 814 C C . ALA A 1 118 ? 16.562 -5.105 -4.66 1 98.75 118 ALA A C 1
ATOM 816 O O . ALA A 1 118 ? 17.422 -5.906 -4.305 1 98.75 118 ALA A O 1
ATOM 817 N N . GLY A 1 119 ? 16.797 -3.848 -4.898 1 98.19 119 GLY A N 1
ATOM 818 C CA . GLY A 1 119 ? 18.125 -3.311 -4.699 1 98.19 119 GLY A CA 1
ATOM 819 C C . GLY A 1 119 ? 18.672 -3.551 -3.305 1 98.19 119 GLY A C 1
ATOM 820 O O . GLY A 1 119 ? 19.828 -3.918 -3.139 1 98.19 119 GLY A O 1
ATOM 821 N N . ALA A 1 120 ? 17.828 -3.363 -2.344 1 97.38 120 ALA A N 1
ATOM 822 C CA . ALA A 1 120 ? 18.234 -3.555 -0.954 1 97.38 120 ALA A CA 1
ATOM 823 C C . ALA A 1 120 ? 18.594 -5.012 -0.682 1 97.38 120 ALA A C 1
ATOM 825 O O . ALA A 1 120 ? 19.344 -5.312 0.254 1 97.38 120 ALA A O 1
ATOM 826 N N . LEU A 1 121 ? 18.094 -5.914 -1.476 1 97 121 LEU A N 1
ATOM 827 C CA . LEU A 1 121 ? 18.328 -7.344 -1.312 1 97 121 LEU A CA 1
ATOM 828 C C . LEU A 1 121 ? 19.484 -7.801 -2.203 1 97 121 LEU A C 1
ATOM 830 O O . LEU A 1 121 ? 19.828 -8.984 -2.217 1 97 121 LEU A O 1
ATOM 834 N N . GLY A 1 122 ? 20.031 -6.887 -2.975 1 97.75 122 GLY A N 1
ATOM 835 C CA . GLY A 1 122 ? 21.094 -7.246 -3.9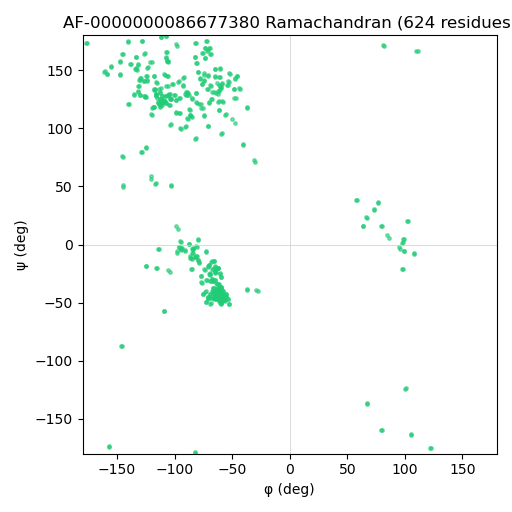04 1 97.75 122 GLY A CA 1
ATOM 836 C C . GLY A 1 122 ? 20.578 -7.891 -5.176 1 97.75 122 GLY A C 1
ATOM 837 O O . GLY A 1 122 ? 21.312 -8.594 -5.867 1 97.75 122 GLY A O 1
ATOM 838 N N . ILE A 1 123 ? 19.328 -7.77 -5.457 1 98.5 123 ILE A N 1
ATOM 839 C CA . ILE A 1 123 ? 18.703 -8.266 -6.684 1 98.5 123 ILE A CA 1
ATOM 840 C C . ILE A 1 123 ? 18.75 -7.188 -7.758 1 98.5 123 ILE A C 1
ATOM 842 O O . ILE A 1 123 ? 18.328 -6.055 -7.527 1 98.5 123 ILE A O 1
ATOM 846 N N . ALA A 1 124 ? 19.219 -7.488 -8.93 1 98.5 124 ALA A N 1
ATOM 847 C CA . ALA A 1 124 ? 19.375 -6.516 -10.016 1 98.5 124 ALA A CA 1
ATOM 848 C C . ALA A 1 124 ? 18.016 -6.105 -10.562 1 98.5 124 ALA A C 1
ATOM 850 O O . ALA A 1 124 ? 17.078 -6.918 -10.625 1 98.5 124 ALA A O 1
ATOM 851 N N . THR A 1 125 ? 17.891 -4.898 -10.953 1 98.31 125 THR A N 1
ATOM 852 C CA . THR A 1 125 ? 16.766 -4.336 -11.695 1 98.31 125 THR A CA 1
ATOM 853 C C . THR A 1 125 ? 17.266 -3.496 -12.867 1 98.31 125 THR A C 1
ATOM 855 O O . THR A 1 125 ? 18.438 -3.129 -12.922 1 98.31 125 THR A O 1
ATOM 858 N N . ALA A 1 126 ? 16.391 -3.254 -13.82 1 96.94 126 ALA A N 1
ATOM 859 C CA . ALA A 1 126 ? 16.766 -2.309 -14.875 1 96.94 126 ALA A CA 1
ATOM 860 C C . ALA A 1 126 ? 17.031 -0.921 -14.297 1 96.94 126 ALA A C 1
ATOM 862 O O . ALA A 1 126 ? 16.25 -0.425 -13.477 1 96.94 126 ALA A O 1
ATOM 863 N N . PRO A 1 127 ? 18.172 -0.335 -14.711 1 96.19 127 PRO A N 1
ATOM 864 C CA . PRO A 1 127 ? 18.312 1.067 -14.32 1 96.19 127 PRO A CA 1
ATOM 865 C C . PRO A 1 127 ? 17.078 1.901 -14.625 1 96.19 127 PRO A C 1
ATOM 867 O O . PRO A 1 127 ? 16.5 1.78 -15.703 1 96.19 127 PRO A O 1
ATOM 870 N N . ALA A 1 128 ? 16.688 2.68 -13.633 1 96.38 128 ALA A N 1
ATOM 871 C CA . ALA A 1 128 ? 15.391 3.344 -13.773 1 96.38 128 ALA A CA 1
ATOM 872 C C . ALA A 1 128 ? 15.398 4.707 -13.094 1 96.38 128 ALA A C 1
ATOM 874 O O . ALA A 1 128 ? 16.219 4.961 -12.211 1 96.38 128 ALA A O 1
ATOM 875 N N . ARG A 1 129 ? 14.484 5.531 -13.555 1 95.69 129 ARG A N 1
ATOM 876 C C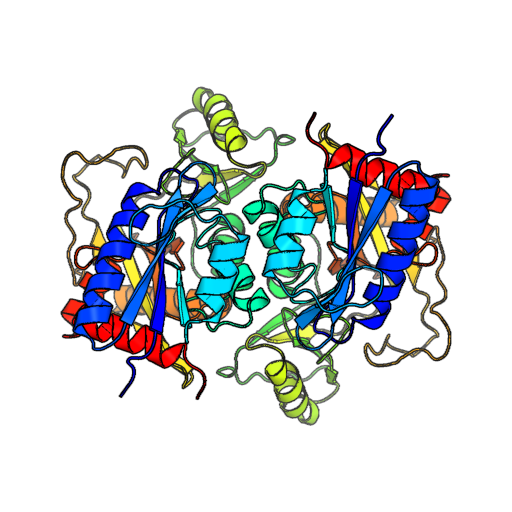A . ARG A 1 129 ? 14.227 6.824 -12.93 1 95.69 129 ARG A CA 1
ATOM 877 C C . ARG A 1 129 ? 12.727 7.031 -12.719 1 95.69 129 ARG A C 1
ATOM 879 O O . ARG A 1 129 ? 11.93 6.781 -13.617 1 95.69 129 ARG A O 1
ATOM 886 N N . LEU A 1 130 ? 12.367 7.461 -11.477 1 97.25 130 LEU A N 1
ATOM 887 C CA . LEU A 1 130 ? 11 7.887 -11.18 1 97.25 130 LEU A CA 1
ATOM 888 C C . LEU A 1 130 ? 10.773 9.328 -11.625 1 97.25 130 LEU A C 1
ATOM 890 O O . LEU A 1 130 ? 11.586 10.211 -11.32 1 97.25 130 LEU A O 1
ATOM 894 N N . LEU A 1 131 ? 9.688 9.516 -12.352 1 95.75 131 LEU A N 1
ATOM 895 C CA . LEU A 1 131 ? 9.383 10.852 -12.844 1 95.75 131 LEU A CA 1
ATOM 896 C C . LEU A 1 131 ? 7.984 11.289 -12.414 1 95.75 131 LEU A C 1
ATOM 898 O O . LEU A 1 131 ? 7.09 10.453 -12.266 1 95.75 131 LEU A O 1
ATOM 902 N N . THR A 1 132 ? 7.863 12.57 -12.141 1 92.25 132 THR A N 1
ATOM 903 C CA . THR A 1 132 ? 6.574 13.25 -12.07 1 92.25 132 THR A CA 1
ATOM 904 C C . THR A 1 132 ? 6.418 14.242 -13.219 1 92.25 132 THR A C 1
ATOM 906 O O . THR A 1 132 ? 7.34 14.422 -14.016 1 92.25 132 THR A O 1
ATOM 909 N N . ARG A 1 133 ? 5.277 14.898 -13.273 1 89.62 133 ARG A N 1
ATOM 910 C CA . ARG A 1 133 ? 5.012 15.836 -14.359 1 89.62 133 ARG A CA 1
ATOM 911 C C . ARG A 1 133 ? 5.953 17.031 -14.289 1 89.62 133 ARG A C 1
ATOM 913 O O . ARG A 1 133 ? 6.109 17.766 -15.273 1 89.62 133 ARG A O 1
ATOM 920 N N . ALA A 1 134 ? 6.602 17.188 -13.203 1 86.56 134 ALA A N 1
ATOM 921 C CA . ALA A 1 134 ? 7.516 18.312 -13.031 1 86.56 134 ALA A CA 1
ATOM 922 C C . ALA A 1 134 ? 8.875 18.016 -13.664 1 86.56 134 ALA A C 1
ATOM 924 O O . ALA A 1 134 ? 9.695 18.922 -13.828 1 86.56 134 ALA A O 1
ATOM 925 N N . ASP A 1 135 ? 9.102 16.812 -14.047 1 90.44 135 ASP A N 1
ATOM 926 C CA . ASP A 1 135 ? 10.406 16.391 -14.547 1 90.44 135 ASP A CA 1
ATOM 927 C C . ASP A 1 135 ? 10.484 16.531 -16.062 1 90.44 135 ASP A C 1
ATOM 929 O O . ASP A 1 135 ? 9.477 16.391 -16.766 1 90.44 135 ASP A O 1
ATOM 933 N N . SER A 1 136 ? 11.664 16.906 -16.516 1 87.69 136 SER A N 1
ATOM 934 C CA . SER A 1 136 ? 11.953 16.984 -17.938 1 87.69 136 SER A CA 1
ATOM 935 C C . SER A 1 136 ? 13.234 16.234 -18.281 1 87.69 136 SER A C 1
ATOM 937 O O . SER A 1 136 ? 14.258 16.844 -18.594 1 87.69 136 SER A O 1
ATOM 939 N N . PRO A 1 137 ? 13.102 15 -18.375 1 87.56 137 PRO A N 1
ATOM 940 C CA . PRO A 1 137 ? 14.312 14.195 -18.594 1 87.56 137 PRO A CA 1
ATOM 941 C C . PRO A 1 137 ? 14.734 14.156 -20.062 1 87.56 137 PRO A C 1
ATOM 943 O O . PRO A 1 137 ? 13.945 14.469 -20.953 1 87.56 137 PRO A O 1
ATOM 946 N N . VAL A 1 138 ? 15.992 13.781 -20.266 1 86.94 138 VAL A N 1
ATOM 947 C CA . VAL A 1 138 ? 16.531 13.523 -21.594 1 86.94 138 VAL A CA 1
ATOM 948 C C . VAL A 1 138 ? 17.172 12.141 -21.625 1 86.94 138 VAL A C 1
ATOM 950 O O . VAL A 1 138 ? 17.938 11.773 -20.734 1 86.94 138 VAL A O 1
ATOM 953 N N . TYR A 1 139 ? 16.703 11.414 -22.641 1 88.88 139 TYR A N 1
ATOM 954 C CA . TYR A 1 139 ? 17.297 10.109 -22.859 1 88.88 139 TYR A CA 1
ATOM 955 C C . TYR A 1 139 ? 17.828 9.984 -24.281 1 88.88 139 TYR A C 1
ATOM 957 O O . TYR A 1 139 ? 17.203 10.445 -25.234 1 88.88 139 TYR A O 1
ATOM 965 N N . THR A 1 140 ? 18.984 9.344 -24.469 1 86.62 140 THR A N 1
ATOM 966 C CA . THR A 1 140 ? 19.625 9.195 -25.766 1 86.62 140 THR A CA 1
ATOM 967 C C . THR A 1 140 ? 19.641 7.73 -26.203 1 86.62 140 THR A C 1
ATOM 969 O O . THR A 1 140 ? 20.172 7.391 -27.25 1 86.62 140 THR A O 1
ATOM 972 N N . HIS A 1 141 ? 19.203 6.836 -25.438 1 90.69 141 HIS A N 1
ATOM 973 C CA . HIS A 1 141 ? 19.125 5.402 -25.719 1 90.69 141 HIS A CA 1
ATOM 974 C C . HIS A 1 141 ? 17.719 4.867 -25.5 1 90.69 141 HIS A C 1
ATOM 976 O O . HIS A 1 141 ? 16.859 5.562 -24.953 1 90.69 141 HIS A O 1
ATOM 982 N N . PRO A 1 142 ? 17.453 3.654 -26.047 1 93.25 142 PRO A N 1
ATOM 983 C CA . PRO A 1 142 ? 16.094 3.109 -25.891 1 93.25 142 PRO A CA 1
ATOM 984 C C . PRO A 1 142 ? 15.695 2.924 -24.438 1 93.25 142 PRO A C 1
ATOM 986 O O . PRO A 1 142 ? 16.484 2.441 -23.625 1 93.25 142 PRO A O 1
ATOM 989 N N . VAL A 1 143 ? 14.523 3.311 -24.125 1 95.62 143 VAL A N 1
ATOM 990 C CA . VAL A 1 143 ? 13.992 3.186 -22.766 1 95.62 143 VAL A CA 1
ATOM 991 C C . VAL A 1 143 ? 12.539 2.709 -22.828 1 95.62 143 VAL A C 1
ATOM 993 O O . VAL A 1 143 ? 11.891 2.793 -23.875 1 95.62 143 VAL A O 1
ATOM 996 N N . VAL A 1 144 ? 12.156 2.123 -21.797 1 94.88 144 VAL A N 1
ATOM 997 C CA . VAL A 1 144 ? 10.758 1.757 -21.609 1 94.88 144 VAL A CA 1
ATOM 998 C C . VAL A 1 144 ? 10.094 2.725 -20.625 1 94.88 144 VAL A C 1
ATOM 1000 O O . VAL A 1 144 ? 10.617 2.967 -19.531 1 94.88 144 VAL A O 1
ATOM 1003 N N . VAL A 1 145 ? 8.992 3.326 -21.031 1 95.62 145 VAL A N 1
ATOM 1004 C CA . VAL A 1 145 ? 8.211 4.242 -20.203 1 95.62 145 VAL A CA 1
ATOM 1005 C C . VAL A 1 145 ? 6.953 3.537 -19.703 1 95.62 145 VAL A C 1
ATOM 1007 O O . VAL A 1 145 ? 6.199 2.955 -20.484 1 95.62 145 VAL A O 1
ATOM 1010 N N . LYS A 1 146 ? 6.758 3.537 -18.422 1 94.94 146 LYS A N 1
ATOM 1011 C CA . LYS A 1 146 ? 5.578 2.848 -17.906 1 94.94 146 LYS A CA 1
ATOM 1012 C C . LYS A 1 146 ? 5.039 3.543 -16.656 1 94.94 146 LYS A C 1
ATOM 1014 O O . LYS A 1 146 ? 5.809 4.09 -15.859 1 94.94 146 LYS A O 1
ATOM 1019 N N . PRO A 1 147 ? 3.686 3.521 -16.469 1 94.31 147 PRO A N 1
ATOM 1020 C CA . PRO A 1 147 ? 3.148 3.959 -15.18 1 94.31 147 PRO A CA 1
ATOM 1021 C C . PRO A 1 147 ? 3.652 3.109 -14.016 1 94.31 147 PRO A C 1
ATOM 1023 O O . PRO A 1 147 ? 3.918 1.916 -14.188 1 94.31 147 PRO A O 1
ATOM 1026 N N . VAL A 1 148 ? 3.74 3.67 -12.844 1 94.81 148 VAL A N 1
ATOM 1027 C CA . VAL A 1 148 ? 4.312 2.98 -11.695 1 94.81 148 VAL A CA 1
ATOM 1028 C C . VAL A 1 148 ? 3.369 1.875 -11.234 1 94.81 148 VAL A C 1
ATOM 1030 O O . VAL A 1 148 ? 3.803 0.756 -10.953 1 94.81 148 VAL A O 1
ATOM 1033 N N . ALA A 1 149 ? 2.059 2.26 -11.133 1 89.31 149 ALA A N 1
ATOM 1034 C CA . ALA A 1 149 ? 1.119 1.299 -10.562 1 89.31 149 ALA A CA 1
ATOM 1035 C C . ALA A 1 149 ? 0.014 0.955 -11.555 1 89.31 149 ALA A C 1
ATOM 1037 O O . ALA A 1 149 ? -1.155 1.277 -11.328 1 89.31 149 ALA A O 1
ATOM 1038 N N . ALA A 1 150 ? 0.276 0.445 -12.711 1 80.12 150 ALA A N 1
ATOM 1039 C CA . ALA A 1 150 ? -0.707 -0.017 -13.688 1 80.12 150 ALA A CA 1
ATOM 1040 C C . ALA A 1 150 ? -0.5 -1.492 -14.016 1 80.12 150 ALA A C 1
ATOM 1042 O O . ALA A 1 150 ? 0.535 -2.07 -13.68 1 80.12 150 ALA A O 1
ATOM 1043 N N . GLY A 1 151 ? -1.545 -2.061 -14.469 1 74.25 151 GLY A N 1
ATOM 1044 C CA . GLY A 1 151 ? -1.485 -3.461 -14.852 1 74.25 151 GLY A CA 1
ATOM 1045 C C . GLY A 1 151 ? -1.531 -3.67 -16.359 1 74.25 151 GLY A C 1
ATOM 1046 O O . GLY A 1 151 ? -1.822 -2.736 -17.109 1 74.25 151 GLY A O 1
ATOM 1047 N N . SER A 1 152 ? -1.095 -4.836 -16.719 1 69 152 SER A N 1
ATOM 1048 C CA . SER A 1 152 ? -1.259 -5.355 -18.078 1 69 152 SER A CA 1
ATOM 1049 C C . SER A 1 152 ? -0.634 -4.422 -19.109 1 69 152 SER A C 1
ATOM 1051 O O . SER A 1 152 ? -1.239 -4.137 -20.141 1 69 152 SER A O 1
ATOM 1053 N N . SER A 1 153 ? 0.364 -3.889 -18.844 1 72.25 153 SER A N 1
ATOM 1054 C CA . SER A 1 153 ? 1.206 -3.107 -19.75 1 72.25 153 SER A CA 1
ATOM 1055 C C . SER A 1 153 ? 0.477 -1.865 -20.25 1 72.25 153 SER A C 1
ATOM 1057 O O . SER A 1 153 ? 0.852 -1.29 -21.281 1 72.25 153 SER A O 1
ATOM 1059 N N . ARG A 1 154 ? -0.551 -1.545 -19.594 1 77 154 ARG A N 1
ATOM 1060 C CA . ARG A 1 154 ? -1.22 -0.299 -19.953 1 77 154 ARG A CA 1
ATOM 1061 C C . ARG A 1 154 ? -0.306 0.9 -19.734 1 77 154 ARG A C 1
ATOM 1063 O O . ARG A 1 154 ? 0.268 1.051 -18.641 1 77 154 ARG A O 1
ATOM 1070 N N . GLY A 1 155 ? -0.121 1.612 -20.797 1 79.5 155 GLY A N 1
ATOM 1071 C CA . GLY A 1 155 ? 0.678 2.824 -20.703 1 79.5 155 GLY A CA 1
ATOM 1072 C C . GLY A 1 155 ? 2.166 2.57 -20.859 1 79.5 155 GLY A C 1
ATOM 1073 O O . GLY A 1 155 ? 2.98 3.461 -20.609 1 79.5 155 GLY A O 1
ATOM 1074 N N . VAL A 1 156 ? 2.479 1.37 -21.156 1 87.81 156 VAL A N 1
ATOM 1075 C CA . VAL A 1 156 ? 3.887 1.032 -21.344 1 87.81 156 VAL A CA 1
ATOM 1076 C C . VAL A 1 156 ? 4.301 1.286 -22.781 1 87.81 156 VAL A C 1
ATOM 1078 O O . VAL A 1 156 ? 3.607 0.875 -23.719 1 87.81 156 VAL A O 1
ATOM 1081 N N . THR A 1 157 ? 5.336 1.981 -22.984 1 91.81 157 THR A N 1
ATOM 1082 C CA . THR A 1 157 ? 5.809 2.316 -24.312 1 91.81 157 THR A CA 1
ATOM 1083 C C . THR A 1 157 ? 7.32 2.129 -24.422 1 91.81 157 THR A C 1
ATOM 1085 O O . THR A 1 157 ? 8.062 2.572 -23.547 1 91.81 157 THR A O 1
ATOM 1088 N N . LEU A 1 158 ? 7.715 1.42 -25.422 1 92.44 158 LEU A N 1
ATOM 1089 C CA . LEU A 1 158 ? 9.133 1.396 -25.781 1 92.44 158 LEU A CA 1
ATOM 1090 C C . LEU A 1 158 ? 9.516 2.627 -26.594 1 92.44 158 LEU A C 1
ATOM 1092 O O . LEU A 1 158 ? 8.93 2.881 -27.641 1 92.44 158 LEU A O 1
ATOM 1096 N N . VAL A 1 159 ? 10.43 3.354 -26.109 1 93.81 159 VAL A N 1
ATOM 1097 C CA . VAL A 1 159 ? 10.906 4.566 -26.766 1 93.81 159 VAL A CA 1
ATOM 1098 C C . VAL A 1 159 ? 12.312 4.348 -27.312 1 93.81 159 VAL A C 1
ATOM 1100 O O . VAL A 1 159 ? 13.242 4.074 -26.547 1 93.81 159 VAL A O 1
ATOM 1103 N N . ARG A 1 160 ? 12.477 4.555 -28.547 1 91.5 160 ARG A N 1
ATOM 1104 C CA . ARG A 1 160 ? 13.758 4.234 -29.172 1 91.5 160 ARG A CA 1
ATOM 1105 C C . ARG A 1 160 ? 14.562 5.5 -29.438 1 91.5 160 ARG A C 1
ATOM 1107 O O . ARG A 1 160 ? 15.773 5.434 -29.672 1 91.5 160 ARG A O 1
ATOM 1114 N N . ASP A 1 161 ? 13.844 6.652 -29.547 1 88.75 161 ASP A N 1
ATOM 1115 C CA . ASP A 1 161 ? 14.555 7.91 -29.781 1 88.75 161 ASP A CA 1
ATOM 1116 C C . ASP A 1 161 ? 13.93 9.047 -28.969 1 88.75 161 ASP A C 1
ATOM 1118 O O . ASP A 1 161 ? 12.867 8.875 -28.359 1 88.75 161 ASP A O 1
ATOM 1122 N N . ALA A 1 162 ? 14.555 10.164 -29.031 1 88.94 162 ALA A N 1
ATOM 1123 C CA . ALA A 1 162 ? 14.195 11.297 -28.172 1 88.94 162 ALA A CA 1
ATOM 1124 C C . ALA A 1 162 ? 12.812 11.836 -28.531 1 88.94 162 ALA A C 1
ATOM 1126 O O . ALA A 1 162 ? 12.078 12.289 -27.641 1 88.94 162 ALA A O 1
ATOM 1127 N N . ALA A 1 163 ? 12.453 11.742 -29.719 1 90.62 163 ALA A N 1
ATOM 1128 C CA . ALA A 1 163 ? 11.188 12.305 -30.172 1 90.62 163 ALA A CA 1
ATOM 1129 C C . ALA A 1 163 ? 10.008 11.531 -29.609 1 90.62 163 ALA A C 1
ATOM 1131 O O . ALA A 1 163 ? 8.906 12.07 -29.469 1 90.62 163 ALA A O 1
ATOM 1132 N N . GLY A 1 164 ? 10.258 10.297 -29.281 1 93.31 164 GLY A N 1
ATOM 1133 C CA . GLY A 1 164 ? 9.188 9.445 -28.781 1 93.31 164 GLY A CA 1
ATOM 1134 C C . GLY A 1 164 ? 8.961 9.586 -27.297 1 93.31 164 GLY A C 1
ATOM 1135 O O . GLY A 1 164 ? 7.984 9.055 -26.75 1 93.31 164 GLY A O 1
ATOM 1136 N N . LEU A 1 165 ? 9.789 10.305 -26.609 1 94.62 165 LEU A N 1
ATOM 1137 C CA . LEU A 1 165 ? 9.75 10.32 -25.156 1 94.62 165 LEU A CA 1
ATOM 1138 C C . LEU A 1 165 ? 8.539 11.094 -24.656 1 94.62 165 LEU A C 1
ATOM 1140 O O . LEU A 1 165 ? 7.797 10.609 -23.797 1 94.62 165 LEU A O 1
ATOM 1144 N N . ALA A 1 166 ? 8.336 12.258 -25.156 1 94.25 166 ALA A N 1
ATOM 1145 C CA . ALA A 1 166 ? 7.277 13.125 -24.656 1 94.25 166 ALA A CA 1
ATOM 1146 C C . ALA A 1 166 ? 5.91 12.469 -24.797 1 94.25 166 ALA A C 1
ATOM 1148 O O . ALA A 1 166 ? 5.145 12.375 -23.844 1 94.25 166 ALA A O 1
ATOM 1149 N N . PRO A 1 167 ? 5.574 11.945 -26.031 1 94.75 167 PRO A N 1
ATOM 1150 C CA . PRO A 1 167 ? 4.293 11.25 -26.156 1 94.75 167 PRO A CA 1
ATOM 1151 C C . PRO A 1 167 ? 4.18 10.047 -25.219 1 94.75 167 PRO A C 1
ATOM 1153 O O . PRO A 1 167 ? 3.094 9.75 -24.719 1 94.75 167 PRO A O 1
ATOM 1156 N N . ALA A 1 168 ? 5.25 9.32 -25.031 1 95.06 168 ALA A N 1
ATOM 1157 C CA . ALA A 1 168 ? 5.258 8.164 -24.141 1 95.06 168 ALA A CA 1
ATOM 1158 C C . ALA A 1 168 ? 4.98 8.578 -22.703 1 95.06 168 ALA A C 1
ATOM 1160 O O . ALA A 1 168 ? 4.23 7.91 -21.984 1 95.06 168 ALA A O 1
ATOM 1161 N N . LEU A 1 169 ? 5.566 9.633 -22.281 1 95.75 169 LEU A N 1
ATOM 1162 C CA . LEU A 1 169 ? 5.34 10.156 -20.938 1 95.75 169 LEU A CA 1
ATOM 1163 C C . LEU A 1 169 ? 3.889 10.586 -20.766 1 95.75 169 LEU A C 1
ATOM 1165 O O . LEU A 1 169 ? 3.264 10.281 -19.75 1 95.75 169 LEU A O 1
ATOM 1169 N N . ASP A 1 170 ? 3.375 11.281 -21.75 1 95.19 170 ASP A N 1
ATOM 1170 C CA . ASP A 1 170 ? 1.979 11.703 -21.688 1 95.19 170 ASP A CA 1
ATOM 1171 C C . ASP A 1 170 ? 1.047 10.508 -21.531 1 95.19 170 ASP A C 1
ATOM 1173 O O . ASP A 1 170 ? 0.117 10.531 -20.719 1 95.19 170 ASP A O 1
ATOM 1177 N N . ALA A 1 171 ? 1.348 9.492 -22.297 1 93.81 171 ALA A N 1
ATOM 1178 C CA . ALA A 1 171 ? 0.529 8.281 -22.234 1 93.81 171 ALA A CA 1
ATOM 1179 C C . ALA A 1 171 ? 0.604 7.641 -20.859 1 93.81 171 ALA A C 1
ATOM 1181 O O . ALA A 1 171 ? -0.411 7.191 -20.312 1 93.81 171 ALA A O 1
ATOM 1182 N N . ALA A 1 172 ? 1.771 7.566 -20.312 1 94.5 172 ALA A N 1
ATOM 1183 C CA . ALA A 1 172 ? 1.952 6.957 -19 1 94.5 172 ALA A CA 1
ATOM 1184 C C . ALA A 1 172 ? 1.286 7.793 -17.922 1 94.5 172 ALA A C 1
ATOM 1186 O O . ALA A 1 172 ? 0.609 7.258 -17.031 1 94.5 172 ALA A O 1
ATOM 1187 N N . PHE A 1 173 ? 1.389 9.141 -18 1 93.56 173 PHE A N 1
ATOM 1188 C CA . PHE A 1 173 ? 0.844 10.055 -17 1 93.56 173 PHE A CA 1
ATOM 1189 C C . PHE A 1 173 ? -0.68 10.062 -17.047 1 93.56 173 PHE A C 1
ATOM 1191 O O . PHE A 1 173 ? -1.332 10.516 -16.094 1 93.56 173 PHE A O 1
ATOM 1198 N N . ALA A 1 174 ? -1.244 9.594 -18.094 1 91.31 174 ALA A N 1
ATOM 1199 C CA . ALA A 1 174 ? -2.695 9.438 -18.172 1 91.31 174 ALA A CA 1
ATOM 1200 C C . ALA A 1 174 ? -3.186 8.352 -17.219 1 91.31 174 ALA A C 1
ATOM 1202 O O . ALA A 1 174 ? -4.371 8.305 -16.875 1 91.31 174 ALA A O 1
ATOM 1203 N N . HIS A 1 175 ? -2.238 7.543 -16.734 1 88.25 175 HIS A N 1
ATOM 1204 C CA . HIS A 1 175 ? -2.643 6.406 -15.914 1 88.25 175 HIS A CA 1
ATOM 1205 C C . HIS A 1 175 ? -2.125 6.543 -14.484 1 88.25 175 HIS A C 1
ATOM 1207 O O . HIS A 1 175 ? -2.627 5.879 -13.57 1 88.25 175 HIS A O 1
ATOM 1213 N N . ASP A 1 176 ? -1.154 7.34 -14.32 1 91.38 176 ASP A N 1
ATOM 1214 C CA . ASP A 1 176 ? -0.525 7.484 -13.016 1 91.38 176 ASP A CA 1
ATOM 1215 C C . ASP A 1 176 ? 0.224 8.812 -12.914 1 91.38 176 ASP A C 1
ATOM 1217 O O . ASP A 1 176 ? 0.78 9.297 -13.898 1 91.38 176 ASP A O 1
ATOM 1221 N N . ASP A 1 177 ? 0.256 9.367 -11.758 1 91.44 177 ASP A N 1
ATOM 1222 C CA . ASP A 1 177 ? 0.989 10.609 -11.555 1 91.44 177 ASP A CA 1
ATOM 1223 C C . ASP A 1 177 ? 2.486 10.352 -11.406 1 91.44 177 ASP A C 1
ATOM 1225 O O . ASP A 1 177 ? 3.295 11.273 -11.469 1 91.44 177 ASP A O 1
ATOM 1229 N N . ARG A 1 178 ? 2.844 9.148 -11.219 1 95.5 178 ARG A N 1
ATOM 1230 C CA . ARG A 1 178 ? 4.227 8.695 -11.125 1 95.5 178 ARG A CA 1
ATOM 1231 C C . ARG A 1 178 ? 4.57 7.738 -12.266 1 95.5 178 ARG A C 1
ATOM 1233 O O . ARG A 1 178 ? 3.834 6.781 -12.523 1 95.5 178 ARG A O 1
ATOM 1240 N N . VAL A 1 179 ? 5.648 8.039 -12.922 1 96.62 179 VAL A N 1
ATOM 1241 C CA . VAL A 1 179 ? 6.039 7.277 -14.102 1 96.62 179 VAL A CA 1
ATOM 1242 C C . VAL A 1 179 ? 7.477 6.785 -13.953 1 96.62 179 VAL A C 1
ATOM 1244 O O . VAL A 1 179 ? 8.328 7.496 -13.414 1 96.62 179 VAL A O 1
ATOM 1247 N N . LEU A 1 180 ? 7.672 5.586 -14.391 1 96.44 180 LEU A N 1
ATOM 1248 C CA . LEU A 1 180 ? 8.992 4.969 -14.383 1 96.44 180 LEU A CA 1
ATOM 1249 C C . LEU A 1 180 ? 9.578 4.918 -15.789 1 96.44 180 LEU A C 1
ATOM 1251 O O . LEU A 1 180 ? 8.898 4.504 -16.734 1 96.44 180 LEU A O 1
ATOM 1255 N N . VAL A 1 181 ? 10.789 5.398 -15.969 1 96.5 181 VAL A N 1
ATOM 1256 C CA . VAL A 1 181 ? 11.555 5.219 -17.203 1 96.5 181 VAL A CA 1
ATOM 1257 C C . VAL A 1 181 ? 12.742 4.289 -16.938 1 96.5 181 VAL A C 1
ATOM 1259 O O . VAL A 1 181 ? 13.586 4.578 -16.094 1 96.5 181 VAL A O 1
ATOM 1262 N N . GLU A 1 182 ? 12.742 3.207 -17.656 1 96.5 182 GLU A N 1
ATOM 1263 C CA . GLU A 1 182 ? 13.758 2.184 -17.422 1 96.5 182 GLU A CA 1
ATOM 1264 C C . GLU A 1 182 ? 14.539 1.881 -18.703 1 96.5 182 GLU A C 1
ATOM 1266 O O . GLU A 1 182 ? 14.008 2.012 -19.812 1 96.5 182 GLU A O 1
ATOM 1271 N N . ASP A 1 183 ? 15.773 1.456 -18.484 1 95.31 183 ASP A N 1
ATOM 1272 C CA . ASP A 1 183 ? 16.531 0.932 -19.625 1 95.31 183 ASP A CA 1
ATOM 1273 C C . ASP A 1 183 ? 15.883 -0.342 -20.172 1 95.31 183 ASP A C 1
ATOM 1275 O O . ASP A 1 183 ? 15.32 -1.134 -19.406 1 95.31 183 ASP A O 1
ATOM 1279 N N . LEU A 1 184 ? 15.969 -0.486 -21.469 1 93 184 LEU A N 1
ATOM 1280 C CA . LEU A 1 184 ? 15.484 -1.717 -22.078 1 93 184 LEU A CA 1
ATOM 1281 C C . LEU A 1 184 ? 16.344 -2.906 -21.672 1 93 184 LEU A C 1
ATOM 1283 O O . LEU A 1 184 ? 17.578 -2.828 -21.703 1 93 184 LEU A O 1
ATOM 1287 N N . VAL A 1 185 ? 15.703 -3.973 -21.25 1 92.69 185 VAL A N 1
ATOM 1288 C CA . VAL A 1 185 ? 16.391 -5.207 -20.875 1 92.69 185 VAL A CA 1
ATOM 1289 C C . VAL A 1 185 ? 16.047 -6.309 -21.875 1 92.69 185 VAL A C 1
ATOM 1291 O O . VAL A 1 185 ? 14.867 -6.496 -22.219 1 92.69 185 VAL A O 1
ATOM 1294 N N . THR A 1 186 ? 17.031 -6.945 -22.344 1 90.94 186 THR A N 1
ATOM 1295 C CA . THR A 1 186 ? 16.844 -8.117 -23.203 1 90.94 186 THR A CA 1
ATOM 1296 C C . THR A 1 186 ? 17.297 -9.383 -22.484 1 90.94 186 THR A C 1
ATOM 1298 O O . THR A 1 186 ? 18.422 -9.461 -21.984 1 90.94 186 THR A O 1
ATOM 1301 N N . GLY A 1 187 ? 16.422 -10.289 -22.375 1 93.88 187 GLY A N 1
ATOM 1302 C CA . GLY A 1 187 ? 16.688 -11.555 -21.719 1 93.88 187 GLY A CA 1
ATOM 1303 C C . GLY A 1 187 ? 15.516 -12.523 -21.797 1 93.88 187 GLY A C 1
ATOM 1304 O O . GLY A 1 187 ? 14.469 -12.195 -22.3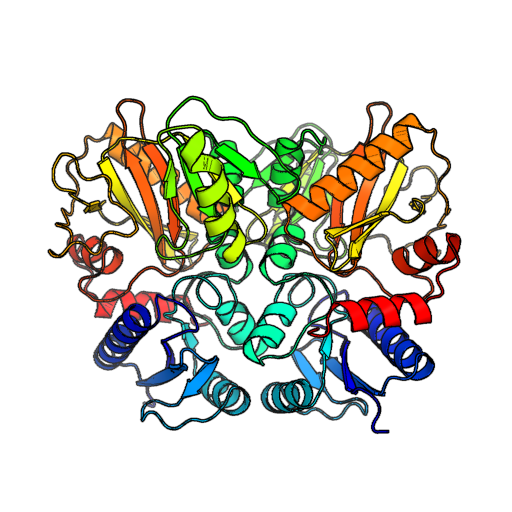59 1 93.88 187 GLY A O 1
ATOM 1305 N N . ARG A 1 188 ? 15.734 -13.727 -21.344 1 95.19 188 ARG A N 1
ATOM 1306 C CA . ARG A 1 188 ? 14.656 -14.711 -21.234 1 95.19 188 ARG A CA 1
ATOM 1307 C C . ARG A 1 188 ? 13.664 -14.32 -20.156 1 95.19 188 ARG A C 1
ATOM 1309 O O . ARG A 1 188 ? 14.055 -13.891 -19.062 1 95.19 188 ARG A O 1
ATOM 1316 N N . GLU A 1 189 ? 12.438 -14.445 -20.406 1 95.81 189 GLU A N 1
ATOM 1317 C CA . GLU A 1 189 ? 11.414 -14.172 -19.406 1 95.81 189 GLU A CA 1
ATOM 1318 C C . GLU A 1 189 ? 11.141 -15.406 -18.547 1 95.81 189 GLU A C 1
ATOM 1320 O O . GLU A 1 189 ? 10.664 -16.422 -19.062 1 95.81 189 GLU A O 1
ATOM 1325 N N . ILE A 1 190 ? 11.43 -15.312 -17.297 1 98.06 190 ILE A N 1
ATOM 1326 C CA . ILE A 1 190 ? 11.305 -16.438 -16.391 1 98.06 190 ILE A CA 1
ATOM 1327 C C . ILE A 1 190 ? 10.414 -16.062 -15.211 1 98.06 190 ILE A C 1
ATOM 1329 O O . ILE A 1 190 ? 10.656 -15.047 -14.539 1 98.06 190 ILE A O 1
ATOM 1333 N N . ASP A 1 191 ? 9.406 -16.859 -14.953 1 98.31 191 ASP A N 1
ATOM 1334 C CA . ASP A 1 191 ? 8.484 -16.641 -13.844 1 98.31 191 ASP A CA 1
ATOM 1335 C C . ASP A 1 191 ? 8.742 -17.641 -12.711 1 98.31 191 ASP A C 1
ATOM 1337 O O . ASP A 1 191 ? 8.984 -18.828 -12.961 1 98.31 191 ASP A O 1
ATOM 1341 N N . LEU A 1 192 ? 8.742 -17.188 -11.539 1 98.81 192 LEU A N 1
ATOM 1342 C CA . LEU A 1 192 ? 8.766 -18.047 -10.352 1 98.81 192 LEU A CA 1
ATOM 1343 C C . LEU A 1 192 ? 7.488 -17.875 -9.539 1 98.81 192 LEU A C 1
ATOM 1345 O O . LEU A 1 192 ? 6.984 -16.75 -9.391 1 98.81 192 LEU A O 1
ATOM 1349 N N . ALA A 1 193 ? 6.961 -18.953 -9.031 1 98.81 193 ALA A N 1
ATOM 1350 C CA . ALA A 1 193 ? 5.84 -18.922 -8.094 1 98.81 193 ALA A CA 1
ATOM 1351 C C . ALA A 1 193 ? 6.293 -19.312 -6.688 1 98.81 193 ALA A C 1
ATOM 1353 O O . ALA A 1 193 ? 6.883 -20.375 -6.488 1 98.81 193 ALA A O 1
ATOM 1354 N N . VAL A 1 194 ? 6.059 -18.453 -5.754 1 98.75 194 VAL A N 1
ATOM 1355 C CA . VAL A 1 194 ? 6.391 -18.703 -4.359 1 98.75 194 VAL A CA 1
ATOM 1356 C C . VAL A 1 194 ? 5.109 -18.875 -3.543 1 98.75 194 VAL A C 1
ATOM 1358 O O . VAL A 1 194 ? 4.211 -18.031 -3.613 1 98.75 194 VAL A O 1
ATOM 1361 N N . LEU A 1 195 ? 4.988 -19.906 -2.811 1 98.62 195 LEU A N 1
ATOM 1362 C CA . LEU A 1 195 ? 3.877 -20.188 -1.908 1 98.62 195 LEU A CA 1
ATOM 1363 C C . LEU A 1 195 ? 4.34 -20.172 -0.455 1 98.62 195 LEU A C 1
ATOM 1365 O O . LEU A 1 195 ? 5.258 -20.906 -0.081 1 98.62 195 LEU A O 1
ATOM 1369 N N . GLY A 1 196 ? 3.74 -19.297 0.311 1 97.19 196 GLY A N 1
ATOM 1370 C CA . GLY A 1 196 ? 4.027 -19.25 1.737 1 97.19 196 GLY A CA 1
ATOM 1371 C C . GLY A 1 196 ? 3.068 -20.109 2.557 1 97.19 196 GLY A C 1
ATOM 1372 O O . GLY A 1 196 ? 1.853 -20.031 2.361 1 97.19 196 GLY A O 1
ATOM 1373 N N . ARG A 1 197 ? 3.631 -20.812 3.498 1 95.69 197 ARG A N 1
ATOM 1374 C CA . ARG A 1 197 ? 2.832 -21.672 4.371 1 95.69 197 ARG A CA 1
ATOM 1375 C C . ARG A 1 197 ? 2.721 -21.062 5.77 1 95.69 197 ARG A C 1
ATOM 1377 O O . ARG A 1 197 ? 3.58 -20.281 6.188 1 95.69 197 ARG A O 1
ATOM 1384 N N . PRO A 1 198 ? 1.671 -21.469 6.551 1 91 198 PRO A N 1
ATOM 1385 C CA . PRO A 1 198 ? 1.478 -20.922 7.895 1 91 198 PRO A CA 1
ATOM 1386 C C . PRO A 1 198 ? 2.639 -21.234 8.836 1 91 198 PRO A C 1
ATOM 1388 O O . PRO A 1 198 ? 2.867 -20.5 9.805 1 91 198 PRO A O 1
ATOM 1391 N N . ASP A 1 199 ? 3.459 -22.25 8.555 1 91.25 199 ASP A N 1
ATOM 1392 C CA . ASP A 1 199 ? 4.562 -22.625 9.438 1 91.25 199 ASP A CA 1
ATOM 1393 C C . ASP A 1 199 ? 5.824 -21.828 9.102 1 91.25 199 ASP A C 1
ATOM 1395 O O . ASP A 1 199 ? 6.879 -22.062 9.695 1 91.25 199 ASP A O 1
ATOM 1399 N N . GLY A 1 200 ? 5.742 -20.969 8.148 1 91.44 200 GLY A N 1
ATOM 1400 C CA . GLY A 1 200 ? 6.863 -20.094 7.82 1 91.44 200 GLY A CA 1
ATOM 1401 C C . GLY A 1 200 ? 7.676 -20.594 6.641 1 91.44 200 GLY A C 1
ATOM 1402 O O . GLY A 1 200 ? 8.539 -19.891 6.129 1 91.44 200 GLY A O 1
ATOM 1403 N N . SER A 1 201 ? 7.352 -21.781 6.133 1 95.5 201 SER A N 1
ATOM 1404 C CA . SER A 1 201 ? 8.117 -22.312 5.012 1 95.5 201 SER A CA 1
ATOM 1405 C C . SER A 1 201 ? 7.66 -21.703 3.691 1 95.5 201 SER A C 1
ATOM 1407 O O . SER A 1 201 ? 6.551 -21.172 3.596 1 95.5 201 SER A O 1
ATOM 1409 N N . ARG A 1 202 ? 8.609 -21.75 2.723 1 97.5 202 ARG A N 1
ATOM 1410 C CA . ARG A 1 202 ? 8.352 -21.312 1.354 1 97.5 202 ARG A CA 1
ATOM 1411 C C . ARG A 1 202 ? 8.5 -22.469 0.371 1 97.5 202 ARG A C 1
ATOM 1413 O O . ARG A 1 202 ? 9.461 -23.25 0.456 1 97.5 202 ARG A O 1
ATOM 1420 N N . VAL A 1 203 ? 7.512 -22.562 -0.481 1 98.06 203 VAL A N 1
ATOM 1421 C CA . VAL A 1 203 ? 7.582 -23.531 -1.575 1 98.06 203 VAL A CA 1
ATOM 1422 C C . VAL A 1 203 ? 7.707 -22.781 -2.906 1 98.06 203 VAL A C 1
ATOM 1424 O O . VAL A 1 203 ? 6.91 -21.906 -3.209 1 98.06 203 VAL A O 1
ATOM 1427 N N . VAL A 1 204 ? 8.758 -23.109 -3.639 1 98.69 204 VAL A N 1
ATOM 1428 C CA . VAL A 1 204 ? 8.945 -22.531 -4.965 1 98.69 204 VAL A CA 1
ATOM 1429 C C . VAL A 1 204 ? 8.664 -23.594 -6.031 1 98.69 204 VAL A C 1
ATOM 1431 O O . VAL A 1 204 ? 9.281 -24.656 -6.035 1 98.69 204 VAL A O 1
ATOM 1434 N N . ALA A 1 205 ? 7.707 -23.344 -6.93 1 98.62 205 ALA A N 1
ATOM 1435 C CA . ALA A 1 205 ? 7.391 -24.25 -8.023 1 98.62 205 ALA A CA 1
ATOM 1436 C C . ALA A 1 205 ? 8.469 -24.203 -9.102 1 98.62 205 ALA A C 1
ATOM 1438 O O . ALA A 1 205 ? 9.273 -23.266 -9.148 1 98.62 205 ALA A O 1
ATOM 1439 N N . PRO A 1 206 ? 8.516 -25.234 -9.938 1 98.62 206 PRO A N 1
ATOM 1440 C CA . PRO A 1 206 ? 9.43 -25.156 -11.086 1 98.62 206 PRO A CA 1
ATOM 1441 C C . PRO A 1 206 ? 9.195 -23.906 -11.93 1 98.62 206 PRO A C 1
ATOM 1443 O O . PRO A 1 206 ? 8.047 -23.531 -12.188 1 98.62 206 PRO A O 1
ATOM 1446 N N . ALA A 1 207 ? 10.297 -23.297 -12.32 1 98.75 207 ALA A N 1
ATOM 1447 C CA . ALA A 1 207 ? 10.234 -22.031 -13.055 1 98.75 207 ALA A CA 1
ATOM 1448 C C . ALA A 1 207 ? 9.57 -22.219 -14.414 1 98.75 207 ALA A C 1
ATOM 1450 O O . ALA A 1 207 ? 9.641 -23.297 -15 1 98.75 207 ALA A O 1
ATOM 1451 N N . LEU A 1 208 ? 8.938 -21.172 -14.883 1 98.44 208 LEU A N 1
ATOM 1452 C CA . LEU A 1 208 ? 8.297 -21.141 -16.188 1 98.44 208 LEU A CA 1
ATOM 1453 C C . LEU A 1 208 ? 8.938 -20.094 -17.094 1 98.44 208 LEU A C 1
ATOM 1455 O O . LEU A 1 208 ? 9.219 -18.984 -16.641 1 98.44 208 LEU A O 1
ATOM 1459 N N . GLU A 1 209 ? 9.219 -20.469 -18.328 1 97.62 209 GLU A N 1
ATOM 1460 C CA . GLU A 1 209 ? 9.719 -19.531 -19.312 1 97.62 209 GLU A CA 1
ATOM 1461 C C . GLU A 1 209 ? 8.633 -19.156 -20.328 1 97.62 209 GLU A C 1
ATOM 1463 O O . GLU A 1 209 ? 7.91 -20.016 -20.812 1 97.62 209 GLU A O 1
ATOM 1468 N N . ILE A 1 210 ? 8.477 -17.891 -20.516 1 94.19 210 ILE A N 1
ATOM 1469 C CA . ILE A 1 210 ? 7.641 -17.391 -21.594 1 94.19 210 ILE A CA 1
ATOM 1470 C C . ILE A 1 210 ? 8.469 -17.281 -22.875 1 94.19 210 ILE A C 1
ATOM 1472 O O . ILE A 1 210 ? 9.359 -16.438 -22.984 1 94.19 210 ILE A O 1
ATOM 1476 N N . VAL A 1 211 ? 8.164 -18.094 -23.797 1 89.06 211 VAL A N 1
ATOM 1477 C CA . VAL A 1 211 ? 8.93 -18.109 -25.047 1 89.06 211 VAL A CA 1
ATOM 1478 C C . VAL A 1 211 ? 8.328 -17.125 -26.031 1 89.06 211 VAL A C 1
ATOM 1480 O O . VAL A 1 211 ? 7.145 -17.188 -26.359 1 89.06 211 VAL A O 1
ATOM 1483 N N . VAL A 1 212 ? 9.047 -16.094 -26.203 1 73.62 212 VAL A N 1
ATOM 1484 C CA . VAL A 1 212 ? 8.594 -15.078 -27.156 1 73.62 212 VAL A CA 1
ATOM 1485 C C . VAL A 1 212 ? 9.32 -15.258 -28.484 1 73.62 212 VAL A C 1
ATOM 1487 O O . VAL A 1 212 ? 10.516 -15.57 -28.516 1 73.62 212 VAL A O 1
ATOM 1490 N N . PRO A 1 213 ? 8.469 -15.406 -29.547 1 62.5 213 PRO A N 1
ATOM 1491 C CA . PRO A 1 213 ? 9.148 -15.539 -30.844 1 62.5 213 PRO A CA 1
ATOM 1492 C C . PRO A 1 213 ? 10.234 -14.492 -31.047 1 62.5 213 PRO A C 1
ATOM 1494 O O . PRO A 1 213 ? 10.133 -13.375 -30.531 1 62.5 213 PRO A O 1
ATOM 1497 N N . ALA A 1 214 ? 11.352 -14.883 -31.703 1 53.16 214 ALA A N 1
ATOM 1498 C CA . ALA A 1 214 ? 12.555 -14.109 -32 1 53.16 214 ALA A CA 1
ATOM 1499 C C . ALA A 1 214 ? 12.203 -12.742 -32.594 1 53.16 214 ALA A C 1
ATOM 1501 O O . ALA A 1 214 ? 11.336 -12.641 -33.469 1 53.16 214 ALA A O 1
ATOM 1502 N N . GLY A 1 215 ? 12.711 -11.617 -32 1 50.78 215 GLY A N 1
ATOM 1503 C CA . GLY A 1 215 ? 12.586 -10.25 -32.5 1 50.78 215 GLY A CA 1
ATOM 1504 C C . GLY A 1 215 ? 11.469 -9.477 -31.828 1 50.78 215 GLY A C 1
ATOM 1505 O O . GLY A 1 215 ? 11.352 -8.258 -32.031 1 50.78 215 GLY A O 1
ATOM 1506 N N . GLU A 1 216 ? 10.531 -10.273 -31.25 1 51.41 216 GLU A N 1
ATOM 1507 C CA . GLU A 1 216 ? 9.359 -9.562 -30.75 1 51.41 216 GLU A CA 1
ATOM 1508 C C . GLU A 1 216 ? 9.516 -9.242 -29.266 1 51.41 216 GLU A C 1
ATOM 1510 O O . GLU A 1 216 ? 10.125 -10.008 -28.516 1 51.41 216 GLU A O 1
ATOM 1515 N N . ILE A 1 217 ? 9.859 -8.078 -29.109 1 49.19 217 ILE A N 1
ATOM 1516 C CA . ILE A 1 217 ? 9.789 -7.629 -27.719 1 49.19 217 ILE A CA 1
ATOM 1517 C C . ILE A 1 217 ? 8.375 -7.828 -27.188 1 49.19 217 ILE A C 1
ATOM 1519 O O . ILE A 1 217 ? 7.395 -7.523 -27.875 1 49.19 217 ILE A O 1
ATOM 1523 N N . PHE A 1 218 ? 8.266 -8.75 -26.281 1 47.72 218 PHE A N 1
ATOM 1524 C CA . PHE A 1 218 ? 6.945 -8.797 -25.672 1 47.72 218 PHE A CA 1
ATOM 1525 C C . PHE A 1 218 ? 6.316 -7.406 -25.641 1 47.72 218 PHE A C 1
ATOM 1527 O O . PHE A 1 218 ? 6.844 -6.492 -25 1 47.72 218 PHE A O 1
ATOM 1534 N N . ASP A 1 219 ? 5.941 -6.984 -26.766 1 47.19 219 ASP A N 1
ATOM 1535 C CA . ASP A 1 219 ? 5.207 -5.727 -26.75 1 47.19 219 ASP A CA 1
ATOM 1536 C C . ASP A 1 219 ? 3.953 -5.828 -25.891 1 47.19 219 ASP A C 1
ATOM 1538 O O . ASP A 1 219 ? 3.066 -6.637 -26.172 1 47.19 219 ASP A O 1
ATOM 1542 N N . TYR A 1 220 ? 4.156 -5.418 -24.781 1 46.41 220 TYR A N 1
ATOM 1543 C CA . TYR A 1 220 ? 3.117 -5.359 -23.766 1 46.41 220 TYR A CA 1
ATOM 1544 C C . TYR A 1 220 ? 1.744 -5.164 -24.391 1 46.41 220 TYR A C 1
ATOM 1546 O O . TYR A 1 220 ? 0.742 -5.672 -23.891 1 46.41 220 TYR A O 1
ATOM 1554 N N . GLY A 1 221 ? 1.731 -4.363 -25.375 1 42.72 221 GLY A N 1
ATOM 1555 C CA . GLY A 1 221 ? 0.462 -4.188 -26.062 1 42.72 221 GLY A CA 1
ATOM 1556 C C . GLY A 1 221 ? 0.136 -5.324 -27.016 1 42.72 221 GLY A C 1
ATOM 1557 O O . GLY A 1 221 ? -0.946 -5.355 -27.609 1 42.72 221 GLY A O 1
ATOM 1558 N N . ALA A 1 222 ? 1.079 -6.07 -27.312 1 41.66 222 ALA A N 1
ATOM 1559 C CA . ALA A 1 222 ? 0.787 -6.98 -28.422 1 41.66 222 ALA A CA 1
ATOM 1560 C C . ALA A 1 222 ? 0.025 -8.211 -27.938 1 41.66 222 ALA A C 1
ATOM 1562 O O . ALA A 1 222 ? 0.462 -8.891 -27 1 41.66 222 ALA A O 1
ATOM 1563 N N . LYS A 1 223 ? -1.236 -8.125 -27.953 1 42.75 223 LYS A N 1
ATOM 1564 C CA . LYS A 1 223 ? -2.043 -9.336 -27.922 1 42.75 223 LYS A CA 1
ATOM 1565 C C . LYS A 1 223 ? -1.445 -10.422 -28.812 1 42.75 223 LYS A C 1
ATOM 1567 O O . LYS A 1 223 ? -1.259 -10.211 -30.016 1 42.75 223 LYS A O 1
ATOM 1572 N N . TYR A 1 224 ? -0.582 -11.148 -28.359 1 41.12 224 TYR A N 1
ATOM 1573 C CA . TYR A 1 224 ? -0.072 -12.227 -29.203 1 41.12 224 TYR A CA 1
ATOM 1574 C C . TYR A 1 224 ? -1.215 -13.031 -29.797 1 41.12 224 TYR A C 1
ATOM 1576 O O . TYR A 1 224 ? -2.203 -13.32 -29.125 1 41.12 224 TYR A O 1
ATOM 1584 N N . ASP A 1 225 ? -1.441 -12.891 -31.031 1 44.75 225 ASP A N 1
ATOM 1585 C CA . ASP A 1 225 ? -2.416 -13.742 -31.719 1 44.75 225 ASP A CA 1
ATOM 1586 C C . ASP A 1 225 ? -2.369 -15.172 -31.172 1 44.75 225 ASP A C 1
ATOM 1588 O O . ASP A 1 225 ? -3.352 -15.906 -31.281 1 44.75 225 ASP A O 1
ATOM 1592 N N . SER A 1 226 ? -1.141 -15.68 -30.875 1 48.03 226 SER A N 1
ATOM 1593 C CA . SER A 1 226 ? -1.026 -17.047 -30.391 1 48.03 226 SER A CA 1
ATOM 1594 C C . SER A 1 226 ? -0.664 -17.078 -28.906 1 48.03 226 SER A C 1
ATOM 1596 O O . SER A 1 226 ? -0.011 -16.156 -28.406 1 48.03 226 SER A O 1
ATOM 1598 N N . ALA A 1 227 ? -1.419 -17.812 -28.094 1 55.66 227 ALA A N 1
ATOM 1599 C CA . ALA A 1 227 ? -1.128 -18.062 -26.672 1 55.66 227 ALA A CA 1
ATOM 1600 C C . ALA A 1 227 ? 0.37 -18.234 -26.453 1 55.66 227 ALA A C 1
ATOM 1602 O O . ALA A 1 227 ? 1.041 -18.938 -27.203 1 55.66 227 ALA A O 1
ATOM 1603 N N . PRO A 1 228 ? 1.05 -17.281 -25.578 1 63.25 228 PRO A N 1
ATOM 1604 C CA . PRO A 1 228 ? 2.475 -17.516 -25.328 1 63.25 228 PRO A CA 1
ATOM 1605 C C . PRO A 1 228 ? 2.799 -18.969 -25.047 1 63.25 228 PRO A C 1
ATOM 1607 O O . PRO A 1 228 ? 1.954 -19.703 -24.516 1 63.25 228 PRO A O 1
ATOM 1610 N N . ASP A 1 229 ? 3.861 -19.438 -25.688 1 83.25 229 ASP A N 1
ATOM 1611 C CA . ASP A 1 229 ? 4.34 -20.781 -25.406 1 83.25 229 ASP A CA 1
ATOM 1612 C C . ASP A 1 229 ? 5.059 -20.828 -24.047 1 83.25 229 ASP A C 1
ATOM 1614 O O . ASP A 1 229 ? 5.98 -20.047 -23.812 1 83.25 229 ASP A O 1
ATOM 1618 N N . PHE A 1 230 ? 4.449 -21.5 -23.094 1 91.62 230 PHE A N 1
ATOM 1619 C CA . PHE A 1 230 ? 5.051 -21.703 -21.781 1 91.62 230 PHE A CA 1
ATOM 1620 C C . PHE A 1 230 ? 5.879 -22.984 -21.766 1 91.62 230 PHE A C 1
ATOM 1622 O O . PHE A 1 230 ? 5.465 -24.016 -22.297 1 91.62 230 PHE A O 1
ATOM 1629 N N . VAL A 1 231 ? 7.039 -22.859 -21.281 1 96.38 231 VAL A N 1
ATOM 1630 C CA . VAL A 1 231 ? 7.871 -24.031 -21.016 1 96.38 231 VAL A CA 1
ATOM 1631 C C . VAL A 1 231 ? 8.062 -24.203 -19.516 1 96.38 231 VAL A C 1
ATOM 1633 O O . VAL A 1 231 ? 8.609 -23.312 -18.844 1 96.38 231 VAL A O 1
ATOM 1636 N N . VAL A 1 232 ? 7.637 -25.266 -18.969 1 96.88 232 VAL A N 1
ATOM 1637 C CA . VAL A 1 232 ? 7.777 -25.547 -17.547 1 96.88 232 VAL A CA 1
ATOM 1638 C C . VAL A 1 232 ? 8.133 -27.016 -17.344 1 96.88 232 VAL A C 1
ATOM 1640 O O . VAL A 1 232 ? 7.422 -27.906 -17.828 1 96.88 232 VAL A O 1
ATOM 1643 N N . PRO A 1 233 ? 9.188 -27.391 -16.766 1 97.69 233 PRO A N 1
ATOM 1644 C CA . PRO A 1 233 ? 10.133 -26.438 -16.188 1 97.69 233 PRO A CA 1
ATOM 1645 C C . PRO A 1 233 ? 10.969 -25.703 -17.234 1 97.69 233 PRO A C 1
ATOM 1647 O O . PRO A 1 233 ? 11.312 -26.281 -18.266 1 97.69 233 PRO A O 1
ATOM 1650 N N . ALA A 1 234 ? 11.266 -24.5 -16.938 1 98.25 234 ALA A N 1
ATOM 1651 C CA . ALA A 1 234 ? 12.195 -23.75 -17.766 1 98.25 234 ALA A CA 1
ATOM 1652 C C . ALA A 1 234 ? 13.57 -24.406 -17.797 1 98.25 234 ALA A C 1
ATOM 1654 O O . ALA A 1 234 ? 14.062 -24.859 -16.75 1 98.25 234 ALA A O 1
ATOM 1655 N N . PRO A 1 235 ? 14.227 -24.484 -18.969 1 97.56 235 PRO A N 1
ATOM 1656 C CA . PRO A 1 235 ? 15.602 -25 -19.016 1 97.56 235 PRO A CA 1
ATOM 1657 C C . PRO A 1 235 ? 16.609 -24.031 -18.391 1 97.56 235 PRO A C 1
ATOM 1659 O O . PRO A 1 235 ? 16.984 -23.031 -19.016 1 97.56 235 PRO A O 1
ATOM 1662 N N . LEU A 1 236 ? 17.016 -24.312 -17.203 1 98.12 236 LEU A N 1
ATOM 1663 C CA . LEU A 1 236 ? 17.953 -23.5 -16.422 1 98.12 236 LEU A CA 1
ATOM 1664 C C . LEU A 1 236 ? 19.078 -24.359 -15.859 1 98.12 236 LEU A C 1
ATOM 1666 O O . LEU A 1 236 ? 18.859 -25.5 -15.469 1 98.12 236 LEU A O 1
ATOM 1670 N N . ASP A 1 237 ? 20.297 -23.844 -15.844 1 97.31 237 ASP A N 1
ATOM 1671 C CA . ASP A 1 237 ? 21.328 -24.516 -15.062 1 97.31 237 ASP A CA 1
ATOM 1672 C C . ASP A 1 237 ? 21.109 -24.297 -13.562 1 97.31 237 ASP A C 1
ATOM 1674 O O . ASP A 1 237 ? 20.266 -23.484 -13.164 1 97.31 237 ASP A O 1
ATOM 1678 N N . ASP A 1 238 ? 21.812 -25.016 -12.789 1 97.56 238 ASP A N 1
ATOM 1679 C CA . ASP A 1 238 ? 21.609 -25.016 -11.344 1 97.56 238 ASP A CA 1
ATOM 1680 C C . ASP A 1 238 ? 21.891 -23.625 -10.75 1 97.56 238 ASP A C 1
ATOM 1682 O O . ASP A 1 238 ? 21.172 -23.172 -9.859 1 97.56 238 ASP A O 1
ATOM 1686 N N . ALA A 1 239 ? 22.875 -22.984 -11.258 1 97.5 239 ALA A N 1
ATOM 1687 C CA . ALA A 1 239 ? 23.266 -21.688 -10.727 1 97.5 239 ALA A CA 1
ATOM 1688 C C . ALA A 1 239 ? 22.172 -20.641 -10.969 1 97.5 239 ALA A C 1
ATOM 1690 O O . ALA A 1 239 ? 21.797 -19.906 -10.055 1 97.5 239 ALA A O 1
ATOM 1691 N N . ALA A 1 240 ? 21.656 -20.578 -12.172 1 97.94 240 ALA A N 1
ATOM 1692 C CA . ALA A 1 240 ? 20.578 -19.641 -12.516 1 97.94 240 ALA A CA 1
ATOM 1693 C C . ALA A 1 240 ? 19.312 -19.938 -11.703 1 97.94 240 ALA A C 1
ATOM 1695 O O . ALA A 1 240 ? 18.672 -19.016 -11.195 1 97.94 240 ALA A O 1
ATOM 1696 N N . ARG A 1 241 ? 19.016 -21.188 -11.609 1 98.31 241 ARG A N 1
ATOM 1697 C CA . ARG A 1 241 ? 17.844 -21.609 -10.852 1 98.31 241 ARG A CA 1
ATOM 1698 C C . ARG A 1 241 ? 17.938 -21.156 -9.398 1 98.31 241 ARG A C 1
ATOM 1700 O O . ARG A 1 241 ? 16.984 -20.578 -8.867 1 98.31 241 ARG A O 1
ATOM 1707 N N . GLU A 1 242 ? 19.047 -21.422 -8.828 1 98.19 242 GLU A N 1
ATOM 1708 C CA . GLU A 1 242 ? 19.234 -21.078 -7.418 1 98.19 242 GLU A CA 1
ATOM 1709 C C . GLU A 1 242 ? 19.141 -19.578 -7.203 1 98.19 242 GLU A C 1
ATOM 1711 O O . GLU A 1 242 ? 18.531 -19.109 -6.234 1 98.19 242 GLU A O 1
ATOM 1716 N N . ARG A 1 243 ? 19.75 -18.797 -8.086 1 98.38 243 ARG A N 1
ATOM 1717 C CA . ARG A 1 243 ? 19.719 -17.344 -7.98 1 98.38 243 ARG A CA 1
ATOM 1718 C C . ARG A 1 243 ? 18.297 -16.812 -8.133 1 98.38 243 ARG A C 1
ATOM 1720 O O . ARG A 1 243 ? 17.875 -15.93 -7.391 1 98.38 243 ARG A O 1
ATOM 1727 N N . LEU A 1 244 ? 17.562 -17.391 -9.07 1 98.81 244 LEU A N 1
ATOM 1728 C CA . LEU A 1 244 ? 16.172 -17 -9.305 1 98.81 244 LEU A CA 1
ATOM 1729 C C . LEU A 1 244 ? 15.305 -17.312 -8.094 1 98.81 244 LEU A C 1
ATOM 1731 O O . LEU A 1 244 ? 14.523 -16.484 -7.645 1 98.81 244 LEU A O 1
ATOM 1735 N N . GLU A 1 245 ? 15.461 -18.531 -7.566 1 98.81 245 GLU A N 1
ATOM 1736 C CA . GLU A 1 245 ? 14.656 -18.953 -6.43 1 98.81 245 GLU A CA 1
ATOM 1737 C C . GLU A 1 245 ? 14.945 -18.109 -5.191 1 98.81 245 GLU A C 1
ATOM 1739 O O . GLU A 1 245 ? 14.023 -17.688 -4.492 1 98.81 245 GLU A O 1
ATOM 1744 N N . ARG A 1 246 ? 16.188 -17.844 -4.953 1 98.31 246 ARG A N 1
ATOM 1745 C CA . ARG A 1 246 ? 16.578 -17 -3.818 1 98.31 246 ARG A CA 1
ATOM 1746 C C . ARG A 1 246 ? 16.016 -15.594 -3.951 1 98.31 246 ARG A C 1
ATOM 1748 O O . ARG A 1 246 ? 15.508 -15.031 -2.98 1 98.31 246 ARG A O 1
ATOM 1755 N N . ALA A 1 247 ? 16.109 -15.031 -5.148 1 98.75 247 ALA A N 1
ATOM 1756 C CA . ALA A 1 247 ? 15.586 -13.695 -5.402 1 98.75 247 ALA A CA 1
ATOM 1757 C C . ALA A 1 247 ? 14.07 -13.641 -5.203 1 98.75 247 ALA A C 1
ATOM 1759 O O . ALA A 1 247 ? 13.555 -12.711 -4.59 1 98.75 247 ALA A O 1
ATOM 1760 N N . ALA A 1 248 ? 13.398 -14.664 -5.695 1 98.88 248 ALA A N 1
ATOM 1761 C CA . ALA A 1 248 ? 11.938 -14.695 -5.605 1 98.88 248 ALA A CA 1
ATOM 1762 C C . ALA A 1 248 ? 11.484 -14.797 -4.152 1 98.88 248 ALA A C 1
ATOM 1764 O O . ALA A 1 248 ? 10.594 -14.062 -3.727 1 98.88 248 ALA A O 1
ATOM 1765 N N . VAL A 1 249 ? 12.102 -15.672 -3.389 1 98.5 249 VAL A N 1
ATOM 1766 C CA . VAL A 1 249 ? 11.75 -15.836 -1.981 1 98.5 249 VAL A CA 1
ATOM 1767 C C . VAL A 1 249 ? 12.102 -14.57 -1.205 1 98.5 249 VAL A C 1
ATOM 1769 O O . VAL A 1 249 ? 11.344 -14.133 -0.338 1 98.5 249 VAL A O 1
ATOM 1772 N N . GLY A 1 250 ? 13.273 -14 -1.521 1 97.88 250 GLY A N 1
ATOM 1773 C CA . GLY A 1 250 ? 13.656 -12.75 -0.891 1 97.88 250 GLY A CA 1
ATOM 1774 C C . GLY A 1 250 ? 12.625 -11.648 -1.089 1 97.88 250 GLY A C 1
ATOM 1775 O O . GLY A 1 250 ? 12.266 -10.953 -0.139 1 97.88 250 GLY A O 1
ATOM 1776 N N . MET A 1 251 ? 12.156 -11.477 -2.346 1 98.56 251 MET A N 1
ATOM 1777 C CA . MET A 1 251 ? 11.141 -10.477 -2.639 1 98.56 251 MET A CA 1
ATOM 1778 C C . MET A 1 251 ? 9.844 -10.781 -1.892 1 98.56 251 MET A C 1
ATOM 1780 O O . MET A 1 251 ? 9.234 -9.883 -1.308 1 98.56 251 MET A O 1
ATOM 1784 N N . TYR A 1 252 ? 9.438 -12.07 -1.896 1 98.38 252 TYR A N 1
ATOM 1785 C CA . TYR A 1 252 ? 8.234 -12.523 -1.209 1 98.38 252 TYR A CA 1
ATOM 1786 C C . TYR A 1 252 ? 8.242 -12.094 0.254 1 98.38 252 TYR A C 1
ATOM 1788 O O . TYR A 1 252 ? 7.277 -11.516 0.748 1 98.38 252 TYR A O 1
ATOM 1796 N N . ASP A 1 253 ? 9.336 -12.297 0.917 1 97.12 253 ASP A N 1
ATOM 1797 C CA . ASP A 1 253 ? 9.461 -12.023 2.346 1 97.12 253 ASP A CA 1
ATOM 1798 C C . ASP A 1 253 ? 9.578 -10.523 2.607 1 97.12 253 ASP A C 1
ATOM 1800 O O . ASP A 1 253 ? 8.914 -9.992 3.498 1 97.12 253 ASP A O 1
ATOM 1804 N N . ALA A 1 254 ? 10.352 -9.867 1.813 1 97.06 254 ALA A N 1
ATOM 1805 C CA . ALA A 1 254 ? 10.625 -8.453 2.041 1 97.06 254 ALA A CA 1
ATOM 1806 C C . ALA A 1 254 ? 9.375 -7.609 1.825 1 97.06 254 ALA A C 1
ATOM 1808 O O . ALA A 1 254 ? 9.188 -6.578 2.479 1 97.06 254 ALA A O 1
ATOM 1809 N N . LEU A 1 255 ? 8.508 -8.07 0.956 1 97.81 255 LEU A N 1
ATOM 1810 C CA . LEU A 1 255 ? 7.297 -7.312 0.664 1 97.81 255 LEU A CA 1
ATOM 1811 C C . LEU A 1 255 ? 6.188 -7.664 1.652 1 97.81 255 LEU A C 1
ATOM 1813 O O . LEU A 1 255 ? 5.156 -6.988 1.698 1 97.81 255 LEU A O 1
ATOM 1817 N N . GLY A 1 256 ? 6.379 -8.688 2.445 1 96.56 256 GLY A N 1
ATOM 1818 C CA . GLY A 1 256 ? 5.367 -9.117 3.395 1 96.56 256 GLY A CA 1
ATOM 1819 C C . GLY A 1 256 ? 4.223 -9.875 2.746 1 96.56 256 GLY A C 1
ATOM 1820 O O . GLY A 1 256 ? 3.068 -9.727 3.15 1 96.56 256 GLY A O 1
ATOM 1821 N N . CYS A 1 257 ? 4.516 -10.672 1.749 1 97.62 257 CYS A N 1
ATOM 1822 C CA . CYS A 1 257 ? 3.498 -11.367 0.973 1 97.62 257 CYS A CA 1
ATOM 1823 C C . CYS A 1 257 ? 2.936 -12.547 1.753 1 97.62 257 CYS A C 1
ATOM 1825 O O . CYS A 1 257 ? 3.484 -12.938 2.787 1 97.62 257 CYS A O 1
ATOM 1827 N N . ALA A 1 258 ? 1.829 -13.055 1.313 1 97.06 258 ALA A N 1
ATOM 1828 C CA . ALA A 1 258 ? 1.171 -14.273 1.789 1 97.06 258 ALA A CA 1
ATOM 1829 C C . ALA A 1 258 ? 0.483 -15.008 0.642 1 97.06 258 ALA A C 1
ATOM 1831 O O . ALA A 1 258 ? 0.251 -14.43 -0.423 1 97.06 258 ALA A O 1
ATOM 1832 N N . GLY A 1 259 ? 0.148 -16.234 0.873 1 97.44 259 GLY A N 1
ATOM 1833 C CA . GLY A 1 259 ? -0.418 -17.031 -0.204 1 97.44 259 GLY A CA 1
ATOM 1834 C C . GLY A 1 259 ? 0.57 -17.312 -1.32 1 97.44 259 GLY A C 1
ATOM 1835 O O . GLY A 1 259 ? 1.71 -17.703 -1.062 1 97.44 259 GLY A O 1
ATOM 1836 N N . VAL A 1 260 ? 0.099 -17.188 -2.525 1 98.38 260 VAL A N 1
ATOM 1837 C CA . VAL A 1 260 ? 0.953 -17.469 -3.674 1 98.38 260 VAL A CA 1
ATOM 1838 C C . VAL A 1 260 ? 1.238 -16.172 -4.438 1 98.38 260 VAL A C 1
ATOM 1840 O O . VAL A 1 260 ? 0.351 -15.336 -4.602 1 98.38 260 VAL A O 1
ATOM 1843 N N . VAL A 1 261 ? 2.486 -15.977 -4.793 1 98.62 261 VAL A N 1
ATOM 1844 C CA . VAL A 1 261 ? 2.943 -14.781 -5.508 1 98.62 261 VAL A CA 1
ATOM 1845 C C . VAL A 1 261 ? 3.803 -15.195 -6.699 1 98.62 261 VAL A C 1
ATOM 1847 O O . VAL A 1 261 ? 4.629 -16.109 -6.594 1 98.62 261 VAL A O 1
ATOM 1850 N N . ARG A 1 262 ? 3.576 -14.57 -7.785 1 98.62 262 ARG A N 1
ATOM 1851 C CA . ARG A 1 262 ? 4.445 -14.773 -8.938 1 98.62 262 ARG A CA 1
ATOM 1852 C C . ARG A 1 262 ? 5.457 -13.641 -9.07 1 98.62 262 ARG A C 1
ATOM 1854 O O . ARG A 1 262 ? 5.082 -12.469 -9.062 1 98.62 262 ARG A O 1
ATOM 1861 N N . VAL A 1 263 ? 6.676 -13.969 -9.188 1 98.75 263 VAL A N 1
ATOM 1862 C CA . VAL A 1 263 ? 7.758 -13.016 -9.383 1 98.75 263 VAL A CA 1
ATOM 1863 C C . VAL A 1 263 ? 8.383 -13.227 -10.766 1 98.75 263 VAL A C 1
ATOM 1865 O O . VAL A 1 263 ? 8.883 -14.312 -11.062 1 98.75 263 VAL A O 1
ATOM 1868 N N . ASP A 1 264 ? 8.367 -12.18 -11.57 1 97.38 264 ASP A N 1
ATOM 1869 C CA . ASP A 1 264 ? 8.828 -12.25 -12.953 1 97.38 264 ASP A CA 1
ATOM 1870 C C . ASP A 1 264 ? 10.234 -11.672 -13.094 1 97.38 264 ASP A C 1
ATOM 1872 O O . ASP A 1 264 ? 10.523 -10.594 -12.57 1 97.38 264 ASP A O 1
ATOM 1876 N N . PHE A 1 265 ? 11.039 -12.391 -13.891 1 98.31 265 PHE A N 1
ATOM 1877 C CA . PHE A 1 265 ? 12.414 -11.961 -14.125 1 98.31 265 PHE A CA 1
ATOM 1878 C C . PHE A 1 265 ? 12.75 -11.977 -15.609 1 98.31 265 PHE A C 1
ATOM 1880 O O . PHE A 1 265 ? 12.117 -12.703 -16.391 1 98.31 265 PHE A O 1
ATOM 1887 N N . PHE A 1 266 ? 13.695 -11.156 -15.961 1 96.81 266 PHE A N 1
ATOM 1888 C CA . PHE A 1 266 ? 14.516 -11.406 -17.141 1 96.81 266 PHE A CA 1
ATOM 1889 C C . PHE A 1 266 ? 15.812 -12.109 -16.781 1 96.81 266 PHE A C 1
ATOM 1891 O O . PHE A 1 266 ? 16.531 -11.664 -15.875 1 96.81 266 PHE A O 1
ATOM 1898 N N . LEU A 1 267 ? 16.062 -13.156 -17.391 1 97.88 267 LEU A N 1
ATOM 1899 C CA . LEU A 1 267 ? 17.344 -13.82 -17.188 1 97.88 267 LEU A CA 1
ATOM 1900 C C . LEU A 1 267 ? 18.328 -13.414 -18.281 1 97.88 267 LEU A C 1
ATOM 1902 O O . LEU A 1 267 ? 18.125 -13.734 -19.453 1 97.88 267 LEU A O 1
ATOM 1906 N N . THR A 1 268 ? 19.375 -12.688 -17.891 1 96.75 268 THR A N 1
ATOM 1907 C CA . THR A 1 268 ? 20.438 -12.242 -18.797 1 96.75 268 THR A CA 1
ATOM 1908 C C . THR A 1 268 ? 21.719 -13.023 -18.562 1 96.75 268 THR A C 1
ATOM 1910 O O . THR A 1 268 ? 21.781 -13.867 -17.656 1 96.75 268 THR A O 1
ATOM 1913 N N . ASP A 1 269 ? 22.703 -12.695 -19.328 1 95.25 269 ASP A N 1
ATOM 1914 C CA . ASP A 1 269 ? 24.016 -13.328 -19.156 1 95.25 269 ASP A CA 1
ATOM 1915 C C . ASP A 1 269 ? 24.625 -12.961 -17.797 1 95.25 269 ASP A C 1
ATOM 1917 O O . ASP A 1 269 ? 25.391 -13.734 -17.234 1 95.25 269 ASP A O 1
ATOM 1921 N N . ASP A 1 270 ? 24.219 -11.891 -17.266 1 95.62 270 ASP A N 1
ATOM 1922 C CA . ASP A 1 270 ? 24.781 -11.414 -16 1 95.62 270 ASP A CA 1
ATOM 1923 C C . ASP A 1 270 ? 23.938 -11.883 -14.82 1 95.62 270 ASP A C 1
ATOM 1925 O O . ASP A 1 270 ? 24.297 -11.641 -13.664 1 95.62 270 ASP A O 1
ATOM 1929 N N . GLY A 1 271 ? 22.812 -12.547 -15.148 1 97.06 271 GLY A N 1
ATOM 1930 C CA . GLY A 1 271 ? 21.953 -13.016 -14.07 1 97.06 271 GLY A CA 1
ATOM 1931 C C . GLY A 1 271 ? 20.531 -12.492 -14.164 1 97.06 271 GLY A C 1
ATOM 1932 O O . GLY A 1 271 ? 20.156 -11.867 -15.156 1 97.06 271 GLY A O 1
ATOM 1933 N N . PRO A 1 272 ? 19.75 -12.812 -13.156 1 98.44 272 PRO A N 1
ATOM 1934 C CA . PRO A 1 272 ? 18.344 -12.406 -13.172 1 98.44 272 PRO A CA 1
ATOM 1935 C C . PRO A 1 272 ? 18.156 -10.914 -12.898 1 98.44 272 PRO A C 1
ATOM 1937 O O . PRO A 1 272 ? 18.859 -10.344 -12.055 1 98.44 272 PRO A O 1
ATOM 1940 N N . ILE A 1 273 ? 17.234 -10.312 -13.594 1 98.44 273 ILE A N 1
ATOM 1941 C CA . ILE A 1 273 ? 16.766 -8.945 -13.406 1 98.44 273 ILE A CA 1
ATOM 1942 C C . ILE A 1 273 ? 15.289 -8.953 -13.039 1 98.44 273 ILE A C 1
ATOM 1944 O O . ILE A 1 273 ? 14.461 -9.453 -13.805 1 98.44 273 ILE A O 1
ATOM 1948 N N . LEU A 1 274 ? 14.961 -8.453 -11.867 1 98.62 274 LEU A N 1
ATOM 1949 C CA . LEU A 1 274 ? 13.562 -8.406 -11.461 1 98.62 274 LEU A CA 1
ATOM 1950 C C . LEU A 1 274 ? 12.742 -7.551 -12.43 1 98.62 274 LEU A C 1
ATOM 1952 O O . LEU A 1 274 ? 13.156 -6.449 -12.797 1 98.62 274 LEU A O 1
ATOM 1956 N N . ASN A 1 275 ? 11.633 -8.055 -12.812 1 95.31 275 ASN A N 1
ATOM 1957 C CA . ASN A 1 275 ? 10.727 -7.32 -13.688 1 95.31 275 ASN A CA 1
ATOM 1958 C C . ASN A 1 275 ? 9.469 -6.859 -12.945 1 95.31 275 ASN A C 1
ATOM 1960 O O . ASN A 1 275 ? 9.211 -5.66 -12.836 1 95.31 275 ASN A O 1
ATOM 1964 N N . GLU A 1 276 ? 8.742 -7.848 -12.344 1 94.94 276 GLU A N 1
ATOM 1965 C CA . GLU A 1 276 ? 7.473 -7.512 -11.703 1 94.94 276 GLU A CA 1
ATOM 1966 C C . GLU A 1 276 ? 7.117 -8.523 -10.617 1 94.94 276 GLU A C 1
ATOM 1968 O O . GLU A 1 276 ? 7.57 -9.672 -10.656 1 94.94 276 GLU A O 1
ATOM 1973 N N . VAL A 1 277 ? 6.375 -8.062 -9.664 1 97.56 277 VAL A N 1
ATOM 1974 C CA . VAL A 1 277 ? 5.797 -8.93 -8.633 1 97.56 277 VAL A CA 1
ATOM 1975 C C . VAL A 1 277 ? 4.273 -8.906 -8.742 1 97.56 277 VAL A C 1
ATOM 1977 O O . VAL A 1 277 ? 3.664 -7.836 -8.812 1 97.56 277 VAL A O 1
ATOM 1980 N N . ASN A 1 278 ? 3.646 -10.031 -8.797 1 96.5 278 ASN A N 1
ATOM 1981 C CA . ASN A 1 278 ? 2.197 -10.172 -8.891 1 96.5 278 ASN A CA 1
ATOM 1982 C C . ASN A 1 278 ? 1.633 -10.945 -7.703 1 96.5 278 ASN A C 1
ATOM 1984 O O . ASN A 1 278 ? 1.821 -12.164 -7.605 1 96.5 278 ASN A O 1
ATOM 1988 N N . THR A 1 279 ? 0.907 -10.266 -6.875 1 97.69 279 THR A N 1
ATOM 1989 C CA . THR A 1 279 ? 0.424 -10.891 -5.648 1 97.69 279 THR A CA 1
ATOM 1990 C C . THR A 1 279 ? -0.872 -11.656 -5.906 1 97.69 279 THR A C 1
ATOM 1992 O O . THR A 1 279 ? -1.313 -12.438 -5.062 1 97.69 279 THR A O 1
ATOM 1995 N N . MET A 1 280 ? -1.491 -11.469 -7.043 1 95.62 280 MET A N 1
ATOM 1996 C CA . MET A 1 280 ? -2.617 -12.273 -7.504 1 95.62 280 MET A CA 1
ATOM 1997 C C . MET A 1 280 ? -2.576 -12.445 -9.023 1 95.62 280 MET A C 1
ATOM 1999 O O . MET A 1 280 ? -3.391 -11.859 -9.734 1 95.62 280 MET A O 1
ATOM 2003 N N . PRO A 1 281 ? -1.716 -13.273 -9.492 1 92.38 281 PRO A N 1
ATOM 2004 C CA . PRO A 1 281 ? -1.607 -13.492 -10.938 1 92.38 281 PRO A CA 1
ATOM 2005 C C . PRO A 1 281 ? -2.814 -14.234 -11.516 1 92.38 281 PRO A C 1
ATOM 2007 O O . PRO A 1 281 ? -3.67 -14.703 -10.766 1 92.38 281 PRO A O 1
ATOM 2010 N N . GLY A 1 282 ? -2.854 -14.25 -12.828 1 89.62 282 GLY A N 1
ATOM 2011 C CA . GLY A 1 282 ? -3.879 -15.078 -13.445 1 89.62 282 GLY A CA 1
ATOM 2012 C C . GLY A 1 282 ? -3.979 -16.453 -12.828 1 89.62 282 GLY A C 1
ATOM 2013 O O . GLY A 1 282 ? -2.965 -17.062 -12.477 1 89.62 282 GLY A O 1
ATOM 2014 N N . PHE A 1 283 ? -5.242 -16.969 -12.773 1 93.94 283 PHE A N 1
ATOM 2015 C CA . PHE A 1 283 ? -5.398 -18.125 -11.914 1 93.94 283 PHE A CA 1
ATOM 2016 C C . PHE A 1 283 ? -6.414 -19.109 -12.5 1 93.94 283 PHE A C 1
ATOM 2018 O O . PHE A 1 283 ? -7.328 -19.547 -11.797 1 93.94 283 PHE A O 1
ATOM 2025 N N . THR A 1 284 ? -6.223 -19.391 -13.703 1 91.06 284 THR A N 1
ATOM 2026 C CA . THR A 1 284 ? -6.859 -20.562 -14.289 1 91.06 284 THR A CA 1
ATOM 2027 C C . THR A 1 284 ? -5.898 -21.75 -14.312 1 91.06 284 THR A C 1
ATOM 2029 O O . THR A 1 284 ? -4.711 -21.594 -14.031 1 91.06 284 THR A O 1
ATOM 2032 N N . ALA A 1 285 ? -6.449 -22.891 -14.656 1 85.75 285 ALA A N 1
ATOM 2033 C CA . ALA A 1 285 ? -5.582 -24.062 -14.734 1 85.75 285 ALA A CA 1
ATOM 2034 C C . ALA A 1 285 ? -4.512 -23.875 -15.805 1 85.75 285 ALA A C 1
ATOM 2036 O O . ALA A 1 285 ? -3.447 -24.5 -15.742 1 85.75 285 ALA A O 1
ATOM 2037 N N . ARG A 1 286 ? -4.711 -22.969 -16.75 1 90.44 286 ARG A N 1
ATOM 2038 C CA . ARG A 1 286 ? -3.787 -22.75 -17.859 1 90.44 286 ARG A CA 1
ATOM 2039 C C . ARG A 1 286 ? -2.861 -21.562 -17.578 1 90.44 286 ARG A C 1
ATOM 2041 O O . ARG A 1 286 ? -1.934 -21.312 -18.344 1 90.44 286 ARG A O 1
ATOM 2048 N N . SER A 1 287 ? -3.18 -20.938 -16.469 1 94.06 287 SER A N 1
ATOM 2049 C CA . SER A 1 287 ? -2.34 -19.812 -16.109 1 94.06 287 SER A CA 1
ATOM 2050 C C . SER A 1 287 ? -0.965 -20.266 -15.633 1 94.06 287 SER A C 1
ATOM 2052 O O . SER A 1 287 ? -0.774 -21.438 -15.312 1 94.06 287 SER A O 1
ATOM 2054 N N . GLN A 1 288 ? -0.074 -19.375 -15.539 1 95.75 288 GLN A N 1
ATOM 2055 C CA . GLN A 1 288 ? 1.326 -19.656 -15.25 1 95.75 288 GLN A CA 1
ATOM 2056 C C . GLN A 1 288 ? 1.476 -20.359 -13.898 1 95.75 288 GLN A C 1
ATOM 2058 O O . GLN A 1 288 ? 1.979 -21.484 -13.828 1 95.75 288 GLN A O 1
ATOM 2063 N N . VAL A 1 289 ? 0.914 -19.859 -12.867 1 97.75 289 VAL A N 1
ATOM 2064 C CA . VAL A 1 289 ? 1.159 -20.328 -11.508 1 97.75 289 VAL A CA 1
ATOM 2065 C C . VAL A 1 289 ? 0.579 -21.734 -11.336 1 97.75 289 VAL A C 1
ATOM 2067 O O . VAL A 1 289 ? 1.283 -22.656 -10.922 1 97.75 289 VAL A O 1
ATOM 2070 N N . PRO A 1 290 ? -0.687 -21.953 -11.719 1 97.69 290 PRO A N 1
ATOM 2071 C CA . PRO A 1 290 ? -1.204 -23.312 -11.594 1 97.69 290 PRO A CA 1
ATOM 2072 C C . PRO A 1 290 ? -0.428 -24.312 -12.438 1 97.69 290 PRO A C 1
ATOM 2074 O O . PRO A 1 290 ? -0.196 -25.453 -12 1 97.69 290 PRO A O 1
ATOM 2077 N N . ARG A 1 291 ? 0.033 -23.906 -13.625 1 97.19 291 ARG A N 1
ATOM 2078 C CA . ARG A 1 291 ? 0.821 -24.797 -14.477 1 97.19 291 ARG A CA 1
ATOM 2079 C C . ARG A 1 291 ? 2.145 -25.156 -13.812 1 97.19 291 ARG A C 1
ATOM 2081 O O . ARG A 1 291 ? 2.598 -26.297 -13.898 1 97.19 291 ARG A O 1
ATOM 2088 N N . MET A 1 292 ? 2.74 -24.219 -13.18 1 98.5 292 MET A N 1
ATOM 2089 C CA . MET A 1 292 ? 4.008 -24.453 -12.484 1 98.5 292 MET A CA 1
ATOM 2090 C C . MET A 1 292 ? 3.84 -25.453 -11.359 1 98.5 292 MET A C 1
ATOM 2092 O O . MET A 1 292 ? 4.617 -26.406 -11.242 1 98.5 292 MET A O 1
ATOM 2096 N N . PHE A 1 293 ? 2.816 -25.312 -10.586 1 98.25 293 PHE A N 1
ATOM 2097 C CA . PHE A 1 293 ? 2.594 -26.219 -9.469 1 98.25 293 PHE A CA 1
ATOM 2098 C C . PHE A 1 293 ? 2.158 -27.594 -9.961 1 98.25 293 PHE A C 1
ATOM 2100 O O . PHE A 1 293 ? 2.467 -28.625 -9.336 1 98.25 293 PHE A O 1
ATOM 2107 N N . ALA A 1 294 ? 1.466 -27.625 -11.086 1 97.75 294 ALA A N 1
ATOM 2108 C CA . ALA A 1 294 ? 1.05 -28.906 -11.65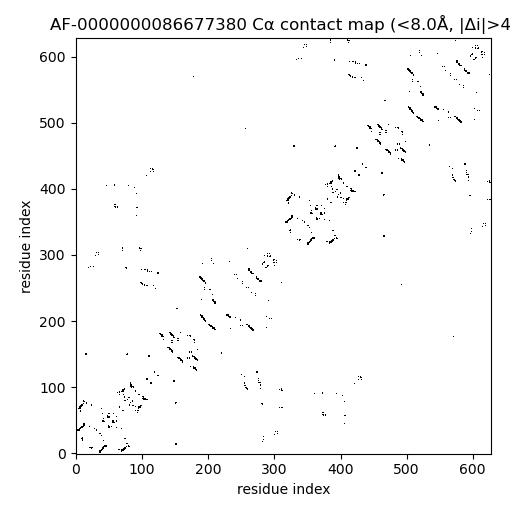6 1 97.75 294 ALA A CA 1
ATOM 2109 C C . ALA A 1 294 ? 2.256 -29.797 -11.969 1 97.75 294 ALA A C 1
ATOM 2111 O O . ALA A 1 294 ? 2.174 -31.016 -11.883 1 97.75 294 ALA A O 1
ATOM 2112 N N . GLU A 1 295 ? 3.393 -29.234 -12.25 1 97.38 295 GLU A N 1
ATOM 2113 C CA . GLU A 1 295 ? 4.613 -29.969 -12.562 1 97.38 295 GLU A CA 1
ATOM 2114 C C . GLU A 1 295 ? 5.121 -30.734 -11.344 1 97.38 295 GLU A C 1
ATOM 2116 O O . GLU A 1 295 ? 5.934 -31.656 -11.477 1 97.38 295 GLU A O 1
ATOM 2121 N N . THR A 1 296 ? 4.707 -30.312 -10.172 1 97.31 296 THR A N 1
ATOM 2122 C CA . THR A 1 296 ? 5.113 -31 -8.945 1 97.31 296 THR A CA 1
ATOM 2123 C C . THR A 1 296 ? 4.074 -32.031 -8.539 1 97.31 296 THR A C 1
ATOM 2125 O O . THR A 1 296 ? 4.203 -32.688 -7.488 1 97.31 296 THR A O 1
ATOM 2128 N N . GLY A 1 297 ? 2.934 -32.125 -9.281 1 97.12 297 GLY A N 1
ATOM 2129 C CA . GLY A 1 297 ? 1.859 -33.062 -8.961 1 97.12 297 GLY A CA 1
ATOM 2130 C C . GLY A 1 297 ? 0.723 -32.406 -8.188 1 97.12 297 GLY A C 1
ATOM 2131 O O . GLY A 1 297 ? -0.26 -33.062 -7.852 1 97.12 297 GLY A O 1
ATOM 2132 N N . MET A 1 298 ? 0.792 -31.172 -7.938 1 97.31 298 MET A N 1
ATOM 2133 C CA . MET A 1 298 ? -0.281 -30.453 -7.262 1 97.31 298 MET A CA 1
ATOM 2134 C C . MET A 1 298 ? -1.34 -29.984 -8.258 1 97.31 298 MET A C 1
ATOM 2136 O O . MET A 1 298 ? -1.102 -29.062 -9.039 1 97.31 298 MET A O 1
ATOM 2140 N N . SER A 1 299 ? -2.473 -30.594 -8.172 1 97 299 SER A N 1
ATOM 2141 C CA . SER A 1 299 ? -3.559 -30.219 -9.078 1 97 299 SER A CA 1
ATOM 2142 C C . SER A 1 299 ? -4.09 -28.828 -8.75 1 97 299 SER A C 1
ATOM 2144 O O . SER A 1 299 ? -3.814 -28.281 -7.68 1 97 299 SER A O 1
ATOM 2146 N N . PHE A 1 300 ? -4.777 -28.344 -9.68 1 97.88 300 PHE A N 1
ATOM 2147 C CA . PHE A 1 300 ? -5.395 -27.031 -9.5 1 97.88 300 PHE A CA 1
ATOM 2148 C C . PHE A 1 300 ? -6.297 -27.016 -8.273 1 97.88 300 PHE A C 1
ATOM 2150 O O . PHE A 1 300 ? -6.199 -26.125 -7.434 1 97.88 300 PHE A O 1
ATOM 2157 N N . ASP A 1 301 ? -7.156 -28.031 -8.094 1 97.25 301 ASP A N 1
ATOM 2158 C CA . ASP A 1 301 ? -8.07 -28.109 -6.961 1 97.25 301 ASP A CA 1
ATOM 2159 C C . ASP A 1 301 ? -7.312 -28.25 -5.645 1 97.25 301 ASP A C 1
ATOM 2161 O O . ASP A 1 301 ? -7.715 -27.672 -4.629 1 97.25 301 ASP A O 1
ATOM 2165 N N . ALA A 1 302 ? -6.262 -28.984 -5.719 1 97.5 302 ALA A N 1
ATOM 2166 C CA . ALA A 1 302 ? -5.449 -29.156 -4.52 1 97.5 302 ALA A CA 1
ATOM 2167 C C . ALA A 1 302 ? -4.797 -27.844 -4.109 1 97.5 302 ALA A C 1
ATOM 2169 O O . ALA A 1 302 ? -4.688 -27.531 -2.918 1 97.5 302 ALA A O 1
ATOM 2170 N N . LEU A 1 303 ? -4.305 -27.109 -5.07 1 98.19 303 LEU A N 1
ATOM 2171 C CA . LEU A 1 303 ? -3.725 -25.797 -4.805 1 98.19 303 LEU A CA 1
ATOM 2172 C C . LEU A 1 303 ? -4.754 -24.875 -4.172 1 98.19 303 LEU A C 1
ATOM 2174 O O . LEU A 1 303 ? -4.453 -24.172 -3.195 1 98.19 303 LEU A O 1
ATOM 2178 N N . LEU A 1 304 ? -5.965 -24.875 -4.688 1 98.44 304 LEU A N 1
ATOM 2179 C CA . LEU A 1 304 ? -7.027 -24.047 -4.152 1 98.44 304 LEU A CA 1
ATOM 2180 C C . LEU A 1 304 ? -7.355 -24.422 -2.713 1 98.44 304 LEU A C 1
ATOM 2182 O O . LEU A 1 304 ? -7.523 -23.562 -1.855 1 98.44 304 LEU A O 1
ATOM 2186 N N . ASP A 1 305 ? -7.449 -25.703 -2.506 1 98.06 305 ASP A N 1
ATOM 2187 C CA . ASP A 1 305 ? -7.719 -26.203 -1.162 1 98.06 305 ASP A CA 1
ATOM 2188 C C . ASP A 1 305 ? -6.656 -25.719 -0.175 1 98.06 305 ASP A C 1
ATOM 2190 O O . ASP A 1 305 ? -6.98 -25.266 0.922 1 98.06 305 ASP A O 1
ATOM 2194 N N . LEU A 1 306 ? -5.477 -25.859 -0.613 1 97.69 306 LEU A N 1
ATOM 2195 C CA . LEU A 1 306 ? -4.359 -25.453 0.235 1 97.69 306 LEU A CA 1
ATOM 2196 C C . LEU A 1 306 ? -4.438 -23.969 0.566 1 97.69 306 LEU A C 1
ATOM 2198 O O . LEU A 1 306 ? -4.285 -23.578 1.725 1 97.69 306 LEU A O 1
ATOM 2202 N N . LEU A 1 307 ? -4.641 -23.125 -0.402 1 98.38 307 LEU A N 1
ATOM 2203 C CA . LEU A 1 307 ? -4.711 -21.672 -0.216 1 98.38 307 LEU A CA 1
ATOM 2204 C C . LEU A 1 307 ? -5.844 -21.297 0.739 1 98.38 307 LEU A C 1
ATOM 2206 O O . LEU A 1 307 ? -5.676 -20.438 1.599 1 98.38 307 LEU A O 1
ATOM 2210 N N . VAL A 1 308 ? -6.984 -21.969 0.632 1 98.56 308 VAL A N 1
ATOM 2211 C CA . VAL A 1 308 ? -8.133 -21.688 1.486 1 98.56 308 VAL A CA 1
ATOM 2212 C C . VAL A 1 308 ? -7.836 -22.125 2.916 1 98.56 308 VAL A C 1
ATOM 2214 O O . VAL A 1 308 ? -8.055 -21.375 3.865 1 98.56 308 VAL A O 1
ATOM 2217 N N . ARG A 1 309 ? -7.297 -23.281 3.082 1 97.69 309 ARG A N 1
ATOM 2218 C CA . ARG A 1 309 ? -6.984 -23.797 4.41 1 97.69 309 ARG A CA 1
ATOM 2219 C C . ARG A 1 309 ? -5.98 -22.906 5.125 1 97.69 309 ARG A C 1
ATOM 2221 O O . ARG A 1 309 ? -6.133 -22.625 6.316 1 97.69 309 ARG A O 1
ATOM 2228 N N . ASP A 1 310 ? -5.047 -22.469 4.359 1 97.25 310 ASP A N 1
ATOM 2229 C CA . ASP A 1 310 ? -3.996 -21.641 4.953 1 97.25 310 ASP A CA 1
ATOM 2230 C C . ASP A 1 310 ? -4.535 -20.281 5.371 1 97.25 310 ASP A C 1
ATOM 2232 O O . ASP A 1 310 ? -3.961 -19.625 6.242 1 97.25 310 ASP A O 1
ATOM 2236 N N . ALA A 1 311 ? -5.586 -19.797 4.754 1 97.06 311 ALA A N 1
ATOM 2237 C CA . ALA A 1 311 ? -6.156 -18.484 5.051 1 97.06 311 ALA A CA 1
ATOM 2238 C C . ALA A 1 311 ? -7.133 -18.562 6.223 1 97.06 311 ALA A C 1
ATOM 2240 O O . ALA A 1 311 ? -7.477 -17.547 6.82 1 97.06 311 ALA A O 1
ATOM 2241 N N . LEU A 1 312 ? -7.656 -19.719 6.508 1 95.19 312 LEU A N 1
ATOM 2242 C CA . LEU A 1 312 ? -8.625 -19.906 7.582 1 95.19 312 LEU A CA 1
ATOM 2243 C C . LEU A 1 312 ? -7.941 -19.891 8.945 1 95.19 312 LEU A C 1
ATOM 2245 O O . LEU A 1 312 ? -6.816 -20.375 9.086 1 95.19 312 LEU A O 1
ATOM 2249 N N . PRO A 1 313 ? -8.586 -19.219 9.906 1 85.38 313 PRO A N 1
ATOM 2250 C CA . PRO A 1 313 ? -8.008 -19.234 11.25 1 85.38 313 PRO A CA 1
ATOM 2251 C C . PRO A 1 313 ? -7.863 -20.641 11.82 1 85.38 313 PRO A C 1
ATOM 2253 O O . PRO A 1 313 ? -8.672 -21.516 11.516 1 85.38 313 PRO A O 1
ATOM 2256 N N . ALA A 1 314 ? -6.73 -20.891 12.477 1 69.31 314 ALA A N 1
ATOM 2257 C CA . ALA A 1 314 ? -6.547 -22.156 13.18 1 69.31 314 ALA A CA 1
ATOM 2258 C C . ALA A 1 314 ? -7.637 -22.359 14.227 1 69.31 314 ALA A C 1
ATOM 2260 O O . ALA A 1 314 ? -8.109 -21.391 14.836 1 69.31 314 ALA A O 1
ATOM 2261 N N . MET B 1 1 ? -30.234 25.906 0.269 1 53.19 1 MET B N 1
ATOM 2262 C CA . MET B 1 1 ? -29.297 25.125 -0.528 1 53.19 1 MET B CA 1
ATOM 2263 C C . MET B 1 1 ? -28.719 23.984 0.291 1 53.19 1 MET B C 1
ATOM 2265 O O . MET B 1 1 ? -28.312 24.188 1.441 1 53.19 1 MET B O 1
ATOM 2269 N N . THR B 1 2 ? -29 22.719 -0.019 1 78.25 2 THR B N 1
ATOM 2270 C CA . THR B 1 2 ? -28.641 21.578 0.816 1 78.25 2 THR B CA 1
ATOM 2271 C C . THR B 1 2 ? -27.125 21.484 0.986 1 78.25 2 THR B C 1
ATOM 2273 O O . THR B 1 2 ? -26.375 21.672 0.025 1 78.25 2 THR B O 1
ATOM 2276 N N . LEU B 1 3 ? -26.703 21.656 2.205 1 92.31 3 LEU B N 1
ATOM 2277 C CA . LEU B 1 3 ? -25.266 21.672 2.529 1 92.31 3 LEU B CA 1
ATOM 2278 C C . LEU B 1 3 ? -24.594 20.406 1.995 1 92.31 3 LEU B C 1
ATOM 2280 O O . LEU B 1 3 ? -25.203 19.344 1.952 1 92.31 3 LEU B O 1
ATOM 2284 N N . THR B 1 4 ? -23.422 20.641 1.495 1 96.69 4 THR B N 1
ATOM 2285 C CA . THR B 1 4 ? -22.609 19.516 1.063 1 96.69 4 THR B CA 1
ATOM 2286 C C . THR B 1 4 ? -22.359 18.547 2.223 1 96.69 4 THR B C 1
ATOM 2288 O O . THR B 1 4 ? -21.906 18.969 3.295 1 96.69 4 THR B O 1
ATOM 2291 N N . ARG B 1 5 ? -22.734 17.312 2.066 1 98.38 5 ARG B N 1
ATOM 2292 C CA . ARG B 1 5 ? -22.562 16.297 3.096 1 98.38 5 ARG B CA 1
ATOM 2293 C C . ARG B 1 5 ? -21.172 15.68 3.045 1 98.38 5 ARG B C 1
ATOM 2295 O O . ARG B 1 5 ? -20.734 15.219 1.992 1 98.38 5 ARG B O 1
ATOM 2302 N N . VAL B 1 6 ? -20.469 15.695 4.184 1 98.81 6 VAL B N 1
ATOM 2303 C CA . VAL B 1 6 ? -19.125 15.125 4.32 1 98.81 6 VAL B CA 1
ATOM 2304 C C . VAL B 1 6 ? -19.141 14.016 5.371 1 98.81 6 VAL B C 1
ATOM 2306 O O . VAL B 1 6 ? -19.453 14.266 6.539 1 98.81 6 VAL B O 1
ATOM 2309 N N . ALA B 1 7 ? -18.844 12.797 4.992 1 98.88 7 ALA B N 1
ATOM 2310 C CA . ALA B 1 7 ? -18.703 11.719 5.969 1 98.88 7 ALA B CA 1
ATOM 2311 C C . ALA B 1 7 ? -17.391 11.82 6.719 1 98.88 7 ALA B C 1
ATOM 2313 O O . ALA B 1 7 ? -16.312 11.75 6.109 1 98.88 7 ALA B O 1
ATOM 2314 N N . VAL B 1 8 ? -17.453 12.016 8 1 98.88 8 VAL B N 1
ATOM 2315 C CA . VAL B 1 8 ? -16.266 12.062 8.836 1 98.88 8 VAL B CA 1
ATOM 2316 C C . VAL B 1 8 ? -16.125 10.766 9.633 1 98.88 8 VAL B C 1
ATOM 2318 O O . VAL B 1 8 ? -17 10.422 10.43 1 98.88 8 VAL B O 1
ATOM 2321 N N . ILE B 1 9 ? -15.039 10.062 9.445 1 98.81 9 ILE B N 1
ATOM 2322 C CA . ILE B 1 9 ? -14.875 8.742 10.047 1 98.81 9 ILE B CA 1
ATOM 2323 C C . ILE B 1 9 ? -13.773 8.789 11.102 1 98.81 9 ILE B C 1
ATOM 2325 O O . ILE B 1 9 ? -12.648 9.211 10.812 1 98.81 9 ILE B O 1
ATOM 2329 N N . GLY B 1 10 ? -14.047 8.383 12.352 1 98.25 10 GLY B N 1
ATOM 2330 C CA . GLY B 1 10 ? -13.062 8.32 13.422 1 98.25 10 GLY B CA 1
ATOM 2331 C C . GLY B 1 10 ? -13.031 6.973 14.125 1 98.25 10 GLY B C 1
ATOM 2332 O O . GLY B 1 10 ? -13.773 6.059 13.758 1 98.25 10 GLY B O 1
ATOM 2333 N N . GLY B 1 11 ? -12.07 6.801 15.062 1 97.12 11 GLY B N 1
ATOM 2334 C CA . GLY B 1 11 ? -11.883 5.586 15.836 1 97.12 11 GLY B CA 1
ATOM 2335 C C . GLY B 1 11 ? -10.766 4.707 15.312 1 97.12 11 GLY B C 1
ATOM 2336 O O . GLY B 1 11 ? -9.617 5.148 15.203 1 97.12 11 GLY B O 1
ATOM 2337 N N . GLY B 1 12 ? -11.219 3.441 15.047 1 93.19 12 GLY B N 1
ATOM 2338 C CA . GLY B 1 12 ? -10.242 2.502 14.523 1 93.19 12 GLY B CA 1
ATOM 2339 C C . GLY B 1 12 ? -9.891 1.398 15.5 1 93.19 12 GLY B C 1
ATOM 2340 O O . GLY B 1 12 ? -10.117 1.533 16.703 1 93.19 12 GLY B O 1
ATOM 2341 N N . ARG B 1 13 ? -9.242 0.39 14.992 1 89.75 13 ARG B N 1
ATOM 2342 C CA . ARG B 1 13 ? -8.945 -0.839 15.719 1 89.75 13 ARG B CA 1
ATOM 2343 C C . ARG B 1 13 ? -7.488 -0.871 16.172 1 89.75 13 ARG B C 1
ATOM 2345 O O . ARG B 1 13 ? -6.773 -1.84 15.906 1 89.75 13 ARG B O 1
ATOM 2352 N N . ASN B 1 14 ? -7.074 0.175 16.812 1 84.56 14 ASN B N 1
ATOM 2353 C CA . ASN B 1 14 ? -5.695 0.203 17.312 1 84.56 14 ASN B CA 1
ATOM 2354 C C . ASN B 1 14 ? -5.531 1.175 18.469 1 84.56 14 ASN B C 1
ATOM 2356 O O . ASN B 1 14 ? -6.52 1.708 18.984 1 84.56 14 ASN B O 1
ATOM 2360 N N . CYS B 1 15 ? -4.289 1.384 18.922 1 77.88 15 CYS B N 1
ATOM 2361 C CA . CYS B 1 15 ? -4.012 2.137 20.141 1 77.88 15 CYS B CA 1
ATOM 2362 C C . CYS B 1 15 ? -4.25 3.625 19.922 1 77.88 15 CYS B C 1
ATOM 2364 O O . CYS B 1 15 ? -4.289 4.395 20.891 1 77.88 15 CYS B O 1
ATOM 2366 N N . GLU B 1 16 ? -4.535 4.004 18.703 1 85.12 16 GLU B N 1
ATOM 2367 C CA . GLU B 1 16 ? -4.762 5.41 18.391 1 85.12 16 GLU B CA 1
ATOM 2368 C C . GLU B 1 16 ? -6.254 5.734 18.328 1 85.12 16 GLU B C 1
ATOM 2370 O O . GLU B 1 16 ? -6.645 6.793 17.844 1 85.12 16 GLU B O 1
ATOM 2375 N N . HIS B 1 17 ? -7.051 4.902 18.828 1 91.69 17 HIS B N 1
ATOM 2376 C CA . HIS B 1 17 ? -8.508 5 18.781 1 91.69 17 HIS B CA 1
ATOM 2377 C C . HIS B 1 17 ? -8.992 6.312 19.391 1 91.69 17 HIS B C 1
ATOM 2379 O O . HIS B 1 17 ? -9.711 7.07 18.734 1 91.69 17 HIS B O 1
ATOM 2385 N N . ASP B 1 18 ? -8.492 6.617 20.516 1 91.5 18 ASP B N 1
ATOM 2386 C CA . ASP B 1 18 ? -9.008 7.781 21.234 1 91.5 18 ASP B CA 1
ATOM 2387 C C . ASP B 1 18 ? -8.547 9.078 20.578 1 91.5 18 ASP B C 1
ATOM 2389 O O . ASP B 1 18 ? -9.305 10.039 20.5 1 91.5 18 ASP B O 1
ATOM 2393 N N . VAL B 1 19 ? -7.293 9.086 20.156 1 90.62 19 VAL B N 1
ATOM 2394 C CA . VAL B 1 19 ? -6.777 10.258 19.453 1 90.62 19 VAL B CA 1
ATOM 2395 C C . VAL B 1 19 ? -7.562 10.477 18.156 1 90.62 19 VAL B C 1
ATOM 2397 O O . VAL B 1 19 ? -7.891 11.609 17.797 1 90.62 19 VAL B O 1
ATOM 2400 N N . SER B 1 20 ? -7.867 9.43 17.484 1 95.25 20 SER B N 1
ATOM 2401 C CA . SER B 1 20 ? -8.656 9.492 16.25 1 95.25 20 SER B CA 1
ATOM 2402 C C . SER B 1 20 ? -10.055 10.031 16.531 1 95.25 20 SER B C 1
ATOM 2404 O O . SER B 1 20 ? -10.57 10.859 15.766 1 95.25 20 SER B O 1
ATOM 2406 N N . LEU B 1 21 ? -10.695 9.555 17.594 1 96.31 21 LEU B N 1
ATOM 2407 C CA . LEU B 1 21 ? -12.023 10.047 17.953 1 96.31 21 LEU B CA 1
ATOM 2408 C C . LEU B 1 21 ? -12 11.555 18.188 1 96.31 21 LEU B C 1
ATOM 2410 O O . LEU B 1 21 ? -12.891 12.266 17.719 1 96.31 21 LEU B O 1
ATOM 2414 N N . ALA B 1 22 ? -10.969 11.992 18.891 1 95.5 22 ALA B N 1
ATOM 2415 C CA . ALA B 1 22 ? -10.828 13.422 19.172 1 95.5 22 ALA B CA 1
ATOM 2416 C C . ALA B 1 22 ? -10.625 14.211 17.875 1 95.5 22 ALA B C 1
ATOM 2418 O O . ALA B 1 22 ? -11.242 15.258 17.672 1 95.5 22 ALA B O 1
ATOM 2419 N N . SER B 1 23 ? -9.789 13.688 17.016 1 96.44 23 SER B N 1
ATOM 2420 C CA . SER B 1 23 ? -9.539 14.336 15.742 1 96.44 23 SER B CA 1
ATOM 2421 C C . SER B 1 23 ? -10.805 14.398 14.891 1 96.44 23 SER B C 1
ATOM 2423 O O . SER B 1 23 ? -11.125 15.438 14.312 1 96.44 23 SER B O 1
ATOM 2425 N N . ALA B 1 24 ? -11.531 13.32 14.836 1 98 24 ALA B N 1
ATOM 2426 C CA . ALA B 1 24 ? -12.742 13.25 14.031 1 98 24 ALA B CA 1
ATOM 2427 C C . ALA B 1 24 ? -13.805 14.219 14.547 1 98 24 ALA B C 1
ATOM 2429 O O . ALA B 1 24 ? -14.508 14.852 13.758 1 98 24 ALA B O 1
ATOM 2430 N N . ALA B 1 25 ? -13.906 14.281 15.828 1 97.5 25 ALA B N 1
ATOM 2431 C CA . ALA B 1 25 ? -14.852 15.227 16.422 1 97.5 25 ALA B CA 1
ATOM 2432 C C . ALA B 1 25 ? -14.484 16.672 16.062 1 97.5 25 ALA B C 1
ATOM 2434 O O . ALA B 1 25 ? -15.352 17.453 15.688 1 97.5 25 ALA B O 1
ATOM 2435 N N . ALA B 1 26 ? -13.227 16.984 16.172 1 97.88 26 ALA B N 1
ATOM 2436 C CA . ALA B 1 26 ? -12.742 18.312 15.828 1 97.88 26 ALA B CA 1
ATOM 2437 C C . ALA B 1 26 ? -13 18.625 14.352 1 97.88 26 ALA B C 1
ATOM 2439 O O . ALA B 1 26 ? -13.438 19.734 14.016 1 97.88 26 ALA B O 1
ATOM 2440 N N . VAL B 1 27 ? -12.75 17.703 13.492 1 98.69 27 VAL B N 1
ATOM 2441 C CA . VAL B 1 27 ? -12.945 17.875 12.055 1 98.69 27 VAL B CA 1
ATOM 2442 C C . VAL B 1 27 ? -14.43 18.078 11.75 1 98.69 27 VAL B C 1
ATOM 2444 O O . VAL B 1 27 ? -14.789 18.984 11.008 1 98.69 27 VAL B O 1
ATOM 2447 N N . ALA B 1 28 ? -15.266 17.266 12.352 1 98.62 28 ALA B N 1
ATOM 2448 C CA . ALA B 1 28 ? -16.703 17.375 12.117 1 98.62 28 ALA B CA 1
ATOM 2449 C C . ALA B 1 28 ? -17.219 18.75 12.555 1 98.62 28 ALA B C 1
ATOM 2451 O O . ALA B 1 28 ? -17.938 19.406 11.82 1 98.62 28 ALA B O 1
ATOM 2452 N N . ASP B 1 29 ? -16.828 19.156 13.75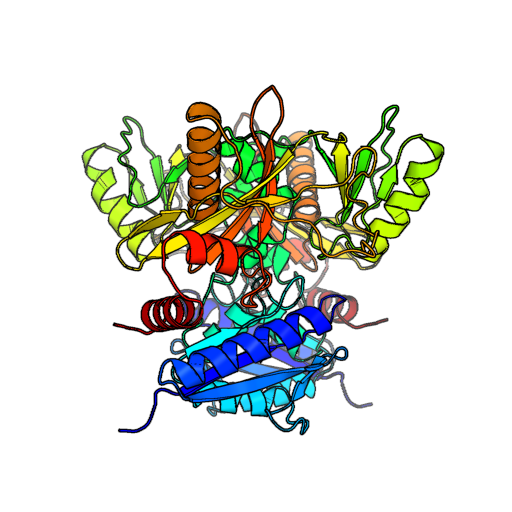 1 98.19 29 ASP B N 1
ATOM 2453 C CA . ASP B 1 29 ? -17.25 20.469 14.258 1 98.19 29 ASP B CA 1
ATOM 2454 C C . ASP B 1 29 ? -16.734 21.594 13.359 1 98.19 29 ASP B C 1
ATOM 2456 O O . ASP B 1 29 ? -17.484 22.531 13.055 1 98.19 29 ASP B O 1
ATOM 2460 N N . GLY B 1 30 ? -15.492 21.484 12.969 1 98.06 30 GLY B N 1
ATOM 2461 C CA . GLY B 1 30 ? -14.922 22.484 12.078 1 98.06 30 GLY B CA 1
ATOM 2462 C C . GLY B 1 30 ? -15.617 22.562 10.734 1 98.06 30 GLY B C 1
ATOM 2463 O O . GLY B 1 30 ? -15.789 23.641 10.172 1 98.06 30 GLY B O 1
ATOM 2464 N N . LEU B 1 31 ? -15.961 21.422 10.227 1 98.25 31 LEU B N 1
ATOM 2465 C CA . LEU B 1 31 ? -16.656 21.375 8.945 1 98.25 31 LEU B CA 1
ATOM 2466 C C . LEU B 1 31 ? -18.047 22.016 9.07 1 98.25 31 LEU B C 1
ATOM 2468 O O . LEU B 1 31 ? -18.484 22.75 8.172 1 98.25 31 LEU B O 1
ATOM 2472 N N . ASP B 1 32 ? -18.719 21.734 10.172 1 97.31 32 ASP B N 1
ATOM 2473 C CA . ASP B 1 32 ? -20 22.375 10.406 1 97.31 32 ASP B CA 1
ATOM 2474 C C . ASP B 1 32 ? -19.859 23.891 10.422 1 97.31 32 ASP B C 1
ATOM 2476 O O . ASP B 1 32 ? -20.672 24.609 9.812 1 97.31 32 ASP B O 1
ATOM 2480 N N . THR B 1 33 ? -18.828 24.375 11 1 96.12 33 THR B N 1
ATOM 2481 C CA . THR B 1 33 ? -18.562 25.797 11.078 1 96.12 33 THR B CA 1
ATOM 2482 C C . THR B 1 33 ? -18.219 26.359 9.695 1 96.12 33 THR B C 1
ATOM 2484 O O . THR B 1 33 ? -18.562 27.5 9.375 1 96.12 33 THR B O 1
ATOM 2487 N N . ALA B 1 34 ? -17.609 25.531 8.875 1 96.25 34 ALA B N 1
ATOM 2488 C CA . ALA B 1 34 ? -17.156 25.969 7.555 1 96.25 34 ALA B CA 1
ATOM 2489 C C . ALA B 1 34 ? -18.281 25.891 6.531 1 96.25 34 ALA B C 1
ATOM 2491 O O . ALA B 1 34 ? -18.078 26.203 5.355 1 96.25 34 ALA B O 1
ATOM 2492 N N . GLY B 1 35 ? -19.453 25.406 6.938 1 96.56 35 GLY B N 1
ATOM 2493 C CA . GLY B 1 35 ? -20.594 25.438 6.051 1 96.56 35 GLY B CA 1
ATOM 2494 C C . GLY B 1 35 ? -20.891 24.094 5.406 1 96.56 35 GLY B C 1
ATOM 2495 O O . GLY B 1 35 ? -21.547 24.031 4.359 1 96.56 35 GLY B O 1
ATOM 2496 N N . TYR B 1 36 ? -20.422 23.016 5.949 1 98.25 36 TYR B N 1
ATOM 2497 C CA . TYR B 1 36 ? -20.734 21.656 5.5 1 98.25 36 TYR B CA 1
ATOM 2498 C C . TYR B 1 36 ? -21.672 20.969 6.484 1 98.25 36 TYR B C 1
ATOM 2500 O O . TYR B 1 36 ? -21.938 21.484 7.57 1 98.25 36 TYR B O 1
ATOM 2508 N N . HIS B 1 37 ? -22.203 19.906 6.02 1 98.38 37 HIS B N 1
ATOM 2509 C CA . HIS B 1 37 ? -22.906 18.984 6.914 1 98.38 37 HIS B CA 1
ATOM 2510 C C . HIS B 1 37 ? -22.078 17.75 7.215 1 98.38 37 HIS B C 1
ATOM 2512 O O . HIS B 1 37 ? -22 16.828 6.398 1 98.38 37 HIS B O 1
ATOM 2518 N N . ALA B 1 38 ? -21.516 17.75 8.375 1 98.56 38 ALA B N 1
ATOM 2519 C CA . ALA B 1 38 ? -20.688 16.609 8.766 1 98.56 38 ALA B CA 1
ATOM 2520 C C . ALA B 1 38 ? -21.562 15.414 9.172 1 98.56 38 ALA B C 1
ATOM 2522 O O . ALA B 1 38 ? -22.391 15.531 10.078 1 98.56 38 ALA B O 1
ATOM 2523 N N . VAL B 1 39 ? -21.406 14.32 8.5 1 98.75 39 VAL B N 1
ATOM 2524 C CA . VAL B 1 39 ? -22.016 13.055 8.859 1 98.75 39 VAL B CA 1
ATOM 2525 C C . VAL B 1 39 ? -21.016 12.18 9.609 1 98.75 39 VAL B C 1
ATOM 2527 O O . VAL B 1 39 ? -20.047 11.688 9.023 1 98.75 39 VAL B O 1
ATOM 2530 N N . ARG B 1 40 ? -21.281 11.938 10.883 1 98.62 40 ARG B N 1
ATOM 2531 C CA . ARG B 1 40 ? -20.297 11.32 11.758 1 98.62 40 ARG B CA 1
ATOM 2532 C C . ARG B 1 40 ? -20.406 9.797 11.711 1 98.62 40 ARG B C 1
ATOM 2534 O O . ARG B 1 40 ? -21.5 9.25 11.828 1 98.62 40 ARG B O 1
ATOM 2541 N N . LEU B 1 41 ? -19.297 9.117 11.523 1 98.75 41 LEU B N 1
ATOM 2542 C CA . LEU B 1 41 ? -19.125 7.676 11.633 1 98.75 41 LEU B CA 1
ATOM 2543 C C . LEU B 1 41 ? -17.922 7.344 12.516 1 98.75 41 LEU B C 1
ATOM 2545 O O . LEU B 1 41 ? -16.922 8.047 12.492 1 98.75 41 LEU B O 1
ATOM 2549 N N . THR B 1 42 ? -18.031 6.301 13.289 1 98.44 42 THR B N 1
ATOM 2550 C CA . THR B 1 42 ? -16.906 5.832 14.07 1 98.44 42 THR B CA 1
ATOM 2551 C C . THR B 1 42 ? -16.734 4.32 13.945 1 98.44 42 THR B C 1
ATOM 2553 O O . THR B 1 42 ? -17.703 3.609 13.656 1 98.44 42 THR B O 1
ATOM 2556 N N . ILE B 1 43 ? -15.562 3.873 14.07 1 98.31 43 ILE B N 1
ATOM 2557 C CA . ILE B 1 43 ? -15.211 2.461 14.156 1 98.31 43 ILE B CA 1
ATOM 2558 C C . ILE B 1 43 ? -14.727 2.139 15.57 1 98.31 43 ILE B C 1
ATOM 2560 O O . ILE B 1 43 ? -13.758 2.736 16.047 1 98.31 43 ILE B O 1
ATOM 2564 N N . ASP B 1 44 ? -15.297 1.264 16.234 1 97.5 44 ASP B N 1
ATOM 2565 C CA . ASP B 1 44 ? -14.891 0.955 17.609 1 97.5 44 ASP B CA 1
ATOM 2566 C C . ASP B 1 44 ? -13.688 0.018 17.625 1 97.5 44 ASP B C 1
ATOM 2568 O O . ASP B 1 44 ? -13.234 -0.445 16.562 1 97.5 44 ASP B O 1
ATOM 2572 N N . PRO B 1 45 ? -13.086 -0.28 18.75 1 95.12 45 PRO B N 1
ATOM 2573 C CA . PRO B 1 45 ? -11.844 -1.057 18.812 1 95.12 45 PRO B CA 1
ATOM 2574 C C . PRO B 1 45 ? -12.016 -2.49 18.328 1 95.12 45 PRO B C 1
ATOM 2576 O O . PRO B 1 45 ? -11.031 -3.158 18 1 95.12 45 PRO B O 1
ATOM 2579 N N . ALA B 1 46 ? -13.234 -2.951 18.297 1 95.31 46 ALA B N 1
ATOM 2580 C CA . ALA B 1 46 ? -13.492 -4.305 17.797 1 95.31 46 ALA B CA 1
ATOM 2581 C C . ALA B 1 46 ? -13.773 -4.305 16.297 1 95.31 46 ALA B C 1
ATOM 2583 O O . ALA B 1 46 ? -13.93 -5.363 15.695 1 95.31 46 ALA B O 1
ATOM 2584 N N . GLY B 1 47 ? -13.852 -3.086 15.719 1 96.56 47 GLY B N 1
ATOM 2585 C CA . GLY B 1 47 ? -14.039 -2.973 14.281 1 96.56 47 GLY B CA 1
ATOM 2586 C C . GLY B 1 47 ? -15.484 -2.717 13.891 1 96.56 47 GLY B C 1
ATOM 2587 O O . GLY B 1 47 ? -15.805 -2.678 12.695 1 96.56 47 GLY B O 1
ATOM 2588 N N . GLY B 1 48 ? -16.312 -2.547 14.852 1 97.81 48 GLY B N 1
ATOM 2589 C CA . GLY B 1 48 ? -17.719 -2.246 14.586 1 97.81 48 GLY B CA 1
ATOM 2590 C C . GLY B 1 48 ? -17.953 -0.797 14.195 1 97.81 48 GLY B C 1
ATOM 2591 O O . GLY B 1 48 ? -17.328 0.109 14.766 1 97.81 48 GLY B O 1
ATOM 2592 N N . TRP B 1 49 ? -18.859 -0.56 13.266 1 98.5 49 TRP B N 1
ATOM 2593 C CA . TRP B 1 49 ? -19.172 0.778 12.766 1 98.5 49 TRP B CA 1
ATOM 2594 C C . TRP B 1 49 ? -20.391 1.354 13.484 1 98.5 49 TRP B C 1
ATOM 2596 O O . TRP B 1 49 ? -21.375 0.649 13.703 1 98.5 49 TRP B O 1
ATOM 2606 N N . HIS B 1 50 ? -20.281 2.648 13.758 1 98.5 50 HIS B N 1
ATOM 2607 C CA . HIS B 1 50 ? -21.359 3.342 14.469 1 98.5 50 HIS B CA 1
ATOM 2608 C C . HIS B 1 50 ? -21.688 4.672 13.797 1 98.5 50 HIS B C 1
ATOM 2610 O O . HIS B 1 50 ? -20.812 5.312 13.211 1 98.5 50 HIS B O 1
ATOM 2616 N N . ASN B 1 51 ? -22.953 5.07 13.938 1 97.81 51 ASN B N 1
ATOM 2617 C CA . ASN B 1 51 ? -23.359 6.402 13.5 1 97.81 51 ASN B CA 1
ATOM 2618 C C . ASN B 1 51 ? -23.031 7.457 14.555 1 97.81 51 ASN B C 1
ATOM 2620 O O . ASN B 1 51 ? -22.422 7.152 15.586 1 97.81 51 ASN B O 1
ATOM 2624 N N . GLY B 1 52 ? -23.375 8.711 14.273 1 95.62 52 GLY B N 1
ATOM 2625 C CA . GLY B 1 52 ? -23.016 9.844 15.102 1 95.62 52 GLY B CA 1
ATOM 2626 C C . GLY B 1 52 ? -23.562 9.758 16.516 1 95.62 52 GLY B C 1
ATOM 2627 O O . GLY B 1 52 ? -22.984 10.305 17.453 1 95.62 52 GLY B O 1
ATOM 2628 N N . ASP B 1 53 ? -24.625 9.039 16.672 1 95.19 53 ASP B N 1
ATOM 2629 C CA . ASP B 1 53 ? -25.219 8.938 18 1 95.19 53 ASP B CA 1
ATOM 2630 C C . ASP B 1 53 ? -24.734 7.695 18.734 1 95.19 53 ASP B C 1
ATOM 2632 O O . ASP B 1 53 ? -25.219 7.371 19.812 1 95.19 53 ASP B O 1
ATOM 2636 N N . GLY B 1 54 ? -23.844 6.988 18.078 1 95.62 54 GLY B N 1
ATOM 2637 C CA . GLY B 1 54 ? -23.234 5.844 18.734 1 95.62 54 GLY B CA 1
ATOM 2638 C C . GLY B 1 54 ? -23.922 4.531 18.406 1 95.62 54 GLY B C 1
ATOM 2639 O O . GLY B 1 54 ? -23.469 3.467 18.844 1 95.62 54 GLY B O 1
ATOM 2640 N N . THR B 1 55 ? -25.016 4.508 17.656 1 97.81 55 THR B N 1
ATOM 2641 C CA . THR B 1 55 ? -25.75 3.297 17.297 1 97.81 55 THR B CA 1
ATOM 2642 C C . THR B 1 55 ? -24.922 2.416 16.375 1 97.81 55 THR B C 1
ATOM 2644 O O . THR B 1 55 ? -24.422 2.887 15.352 1 97.81 55 THR B O 1
ATOM 2647 N N . PRO B 1 56 ? -24.734 1.169 16.766 1 98.19 56 PRO B N 1
ATOM 2648 C CA . PRO B 1 56 ? -24.047 0.258 15.844 1 98.19 56 PRO B CA 1
ATOM 2649 C C . PRO B 1 56 ? -24.844 0.029 14.555 1 98.19 56 PRO B C 1
ATOM 2651 O O . PRO B 1 56 ? -26.031 -0.276 14.602 1 98.19 56 PRO B O 1
ATOM 2654 N N . ILE B 1 57 ? -24.203 0.175 13.422 1 98.19 57 ILE B N 1
ATOM 2655 C CA . ILE B 1 57 ? -24.922 0.057 12.164 1 98.19 57 ILE B CA 1
ATOM 2656 C C . ILE B 1 57 ? -24.266 -0.998 11.281 1 98.19 57 ILE B C 1
ATOM 2658 O O . ILE B 1 57 ? -24.859 -1.471 10.312 1 98.19 57 ILE B O 1
ATOM 2662 N N . GLY B 1 58 ? -23.016 -1.352 11.555 1 98.06 58 GLY B N 1
ATOM 2663 C CA . GLY B 1 58 ? -22.266 -2.311 10.758 1 98.06 58 GLY B CA 1
ATOM 2664 C C . GLY B 1 58 ? -21.656 -1.7 9.508 1 98.06 58 GLY B C 1
ATOM 2665 O O . GLY B 1 58 ? -21.953 -0.559 9.156 1 98.06 58 GLY B O 1
ATOM 2666 N N . LEU B 1 59 ? -20.844 -2.457 8.867 1 98.62 59 LEU B N 1
ATOM 2667 C CA . LEU B 1 59 ? -20.094 -1.976 7.715 1 98.62 59 LEU B CA 1
ATOM 2668 C C . LEU B 1 59 ? -21 -1.721 6.523 1 98.62 59 LEU B C 1
ATOM 2670 O O . LEU B 1 59 ? -20.844 -0.731 5.809 1 98.62 59 LEU B O 1
ATOM 2674 N N . ALA B 1 60 ? -21.953 -2.615 6.266 1 98.56 60 ALA B N 1
ATOM 2675 C CA . ALA B 1 60 ? -22.844 -2.465 5.117 1 98.56 60 ALA B CA 1
ATOM 2676 C C . ALA B 1 60 ? -23.609 -1.142 5.184 1 98.56 60 ALA B C 1
ATOM 2678 O O . ALA B 1 60 ? -23.656 -0.399 4.199 1 98.56 60 ALA B O 1
ATOM 2679 N N . ALA B 1 61 ? -24.141 -0.837 6.32 1 98.5 61 ALA B N 1
ATOM 2680 C CA . ALA B 1 61 ? -24.859 0.42 6.492 1 98.5 61 ALA B CA 1
ATOM 2681 C C . ALA B 1 61 ? -23.922 1.614 6.387 1 98.5 61 ALA B C 1
ATOM 2683 O O . ALA B 1 61 ? -24.297 2.67 5.875 1 98.5 61 ALA B O 1
ATOM 2684 N N . ALA B 1 62 ? -22.734 1.472 6.898 1 98.69 62 ALA B N 1
ATOM 2685 C CA . ALA B 1 62 ? -21.75 2.537 6.785 1 98.69 62 ALA B CA 1
ATOM 2686 C C . ALA B 1 62 ? -21.453 2.855 5.324 1 98.69 62 ALA B C 1
ATOM 2688 O O . ALA B 1 62 ? -21.266 4.02 4.961 1 98.69 62 ALA B O 1
ATOM 2689 N N . VAL B 1 63 ? -21.344 1.813 4.52 1 98.69 63 VAL B N 1
ATOM 2690 C CA . VAL B 1 63 ? -21.141 1.988 3.086 1 98.69 63 VAL B CA 1
ATOM 2691 C C . VAL B 1 63 ? -22.266 2.826 2.492 1 98.69 63 VAL B C 1
ATOM 2693 O O . VAL B 1 63 ? -22.016 3.738 1.7 1 98.69 63 VAL B O 1
ATOM 2696 N N . ASP B 1 64 ? -23.484 2.52 2.889 1 98.44 64 ASP B N 1
ATOM 2697 C CA . ASP B 1 64 ? -24.625 3.281 2.395 1 98.44 64 ASP B CA 1
ATOM 2698 C C . ASP B 1 64 ? -24.531 4.746 2.818 1 98.44 64 ASP B C 1
ATOM 2700 O O . ASP B 1 64 ? -24.844 5.645 2.037 1 98.44 64 ASP B O 1
ATOM 2704 N N . VAL B 1 65 ? -24.125 4.957 4.023 1 98.56 65 VAL B N 1
ATOM 2705 C CA . VAL B 1 65 ? -23.953 6.316 4.516 1 98.56 65 VAL B CA 1
ATOM 2706 C C . VAL B 1 65 ? -22.875 7.035 3.705 1 98.56 65 VAL B C 1
ATOM 2708 O O . VAL B 1 65 ? -23.078 8.164 3.26 1 98.56 65 VAL B O 1
ATOM 2711 N N . LEU B 1 66 ? -21.781 6.383 3.479 1 98.62 66 LEU B N 1
ATOM 2712 C CA . LEU B 1 66 ? -20.703 6.957 2.684 1 98.62 66 LEU B CA 1
ATOM 2713 C C . LEU B 1 66 ? -21.203 7.383 1.309 1 98.62 66 LEU B C 1
ATOM 2715 O O . LEU B 1 66 ? -20.938 8.5 0.862 1 98.62 66 LEU B O 1
ATOM 2719 N N . ARG B 1 67 ? -21.969 6.555 0.705 1 98.19 67 ARG B N 1
ATOM 2720 C CA . ARG B 1 67 ? -22.422 6.789 -0.662 1 98.19 67 ARG B CA 1
ATOM 2721 C C . ARG B 1 67 ? -23.422 7.93 -0.715 1 98.19 67 ARG B C 1
ATOM 2723 O O . ARG B 1 67 ? -23.703 8.469 -1.788 1 98.19 67 ARG B O 1
ATOM 2730 N N . SER B 1 68 ? -24 8.242 0.403 1 98.06 68 SER B N 1
ATOM 2731 C CA . SER B 1 68 ? -24.953 9.344 0.459 1 98.06 68 SER B CA 1
ATOM 2732 C C . SER B 1 68 ? -24.25 10.68 0.636 1 98.06 68 SER B C 1
ATOM 2734 O O . SER B 1 68 ? -24.891 11.734 0.625 1 98.06 68 SER B O 1
ATOM 2736 N N . CYS B 1 69 ? -22.922 10.703 0.789 1 98.5 69 CYS B N 1
ATOM 2737 C CA . CYS B 1 69 ? -22.141 11.914 1.011 1 98.5 69 CYS B CA 1
ATOM 2738 C C . CYS B 1 69 ? -21.359 12.289 -0.242 1 98.5 69 CYS B C 1
ATOM 2740 O O . CYS B 1 69 ? -21.125 11.453 -1.112 1 98.5 69 CYS B O 1
ATOM 2742 N N . ALA B 1 70 ? -21 13.555 -0.317 1 98.38 70 ALA B N 1
ATOM 2743 C CA . ALA B 1 70 ? -20.25 14.055 -1.473 1 98.38 70 ALA B CA 1
ATOM 2744 C C . ALA B 1 70 ? -18.781 13.648 -1.396 1 98.38 70 ALA B C 1
ATOM 2746 O O . ALA B 1 70 ? -18.125 13.5 -2.424 1 98.38 70 ALA B O 1
ATOM 2747 N N . VAL B 1 71 ? -18.328 13.469 -0.171 1 98.69 71 VAL B N 1
ATOM 2748 C CA . VAL B 1 71 ? -16.922 13.18 0.073 1 98.69 71 VAL B CA 1
ATOM 2749 C C . VAL B 1 71 ? -16.766 12.562 1.461 1 98.69 71 VAL B C 1
ATOM 2751 O O . VAL B 1 71 ? -17.562 12.82 2.359 1 98.69 71 VAL B O 1
ATOM 2754 N N . ALA B 1 72 ? -15.789 11.727 1.578 1 98.81 72 ALA B N 1
ATOM 2755 C CA . ALA B 1 72 ? -15.43 11.164 2.875 1 98.81 72 ALA B CA 1
ATOM 2756 C C . ALA B 1 72 ? -14.133 11.781 3.4 1 98.81 72 ALA B C 1
ATOM 2758 O O . ALA B 1 72 ? -13.242 12.117 2.621 1 98.81 72 ALA B O 1
ATOM 2759 N N . PHE B 1 73 ? -14.047 11.961 4.715 1 98.75 73 PHE B N 1
ATOM 2760 C CA . PHE B 1 73 ? -12.891 12.453 5.438 1 98.75 73 PHE B CA 1
ATOM 2761 C C . PHE B 1 73 ? -12.469 11.477 6.531 1 98.75 73 PHE B C 1
ATOM 2763 O O . PHE B 1 73 ? -12.812 11.664 7.699 1 98.75 73 PHE B O 1
ATOM 2770 N N . PRO B 1 74 ? -11.688 10.461 6.145 1 98.62 74 PRO B N 1
ATOM 2771 C CA . PRO B 1 74 ? -11.188 9.539 7.164 1 98.62 74 PRO B CA 1
ATOM 2772 C C . PRO B 1 74 ? -10.141 10.172 8.07 1 98.62 74 PRO B C 1
ATOM 2774 O O . PRO B 1 74 ? -9.117 10.68 7.59 1 98.62 74 PRO B O 1
ATOM 2777 N N . VAL B 1 75 ? -10.43 10.148 9.344 1 98 75 VAL B N 1
ATOM 2778 C CA . VAL B 1 75 ? -9.516 10.719 10.328 1 98 75 VAL B CA 1
ATOM 2779 C C . VAL B 1 75 ? -9.023 9.617 11.266 1 98 75 VAL B C 1
ATOM 2781 O O . VAL B 1 75 ? -9.188 9.711 12.484 1 98 75 VAL B O 1
ATOM 2784 N N . LEU B 1 76 ? -8.531 8.586 10.672 1 95.69 76 LEU B N 1
ATOM 2785 C CA . LEU B 1 76 ? -7.973 7.457 11.406 1 95.69 76 LEU B CA 1
ATOM 2786 C C . LEU B 1 76 ? -6.457 7.406 11.266 1 95.69 76 LEU B C 1
ATOM 2788 O O . LEU B 1 76 ? -5.914 7.742 10.203 1 95.69 76 LEU B O 1
ATOM 2792 N N . HIS B 1 77 ? -5.859 6.965 12.281 1 92 77 HIS B N 1
ATOM 2793 C CA . HIS B 1 77 ? -4.402 6.949 12.352 1 92 77 HIS B CA 1
ATOM 2794 C C . HIS B 1 77 ? -3.871 5.527 12.484 1 92 77 HIS B C 1
ATOM 2796 O O . HIS B 1 77 ? -4.516 4.676 13.102 1 92 77 HIS B O 1
ATOM 2802 N N . GLY B 1 78 ? -2.73 5.277 11.883 1 90.31 78 GLY B N 1
ATOM 2803 C CA . GLY B 1 78 ? -2.072 3.986 12.023 1 90.31 78 GLY B CA 1
ATOM 2804 C C . GLY B 1 78 ? -2.676 2.908 11.141 1 90.31 78 GLY B C 1
ATOM 2805 O O . GLY B 1 78 ? -3.33 3.211 10.141 1 90.31 78 GLY B O 1
ATOM 2806 N N . PRO B 1 79 ? -2.426 1.645 11.516 1 91.69 79 PRO B N 1
ATOM 2807 C CA . PRO B 1 79 ? -2.947 0.506 10.758 1 91.69 79 PRO B CA 1
ATOM 2808 C C . PRO B 1 79 ? -4.473 0.48 10.703 1 91.69 79 PRO B C 1
ATOM 2810 O O . PRO B 1 79 ? -5.133 0.876 11.664 1 91.69 79 PRO B O 1
ATOM 2813 N N . ARG B 1 80 ? -5.055 0.034 9.539 1 93.88 80 ARG B N 1
ATOM 2814 C CA . ARG B 1 80 ? -6.492 -0.042 9.297 1 93.88 80 ARG B CA 1
ATOM 2815 C C . ARG B 1 80 ? -7.113 1.35 9.25 1 93.88 80 ARG B C 1
ATOM 2817 O O . ARG B 1 80 ? -8.305 1.51 9.508 1 93.88 80 ARG B O 1
ATOM 2824 N N . GLY B 1 81 ? -6.309 2.318 8.953 1 93.44 81 GLY B N 1
ATOM 2825 C CA . GLY B 1 81 ? -6.719 3.707 8.812 1 93.44 81 GLY B CA 1
ATOM 2826 C C . GLY B 1 81 ? -5.926 4.457 7.758 1 93.44 81 GLY B C 1
ATOM 2827 O O . GLY B 1 81 ? -6.293 4.453 6.578 1 93.44 81 GLY B O 1
ATOM 2828 N N . GLU B 1 82 ? -4.812 5 8.203 1 93.69 82 GLU B N 1
ATOM 2829 C CA . GLU B 1 82 ? -4.031 5.828 7.285 1 93.69 82 GLU B CA 1
ATOM 2830 C C . GLU B 1 82 ? -3.18 4.965 6.355 1 93.69 82 GLU B C 1
ATOM 2832 O O . GLU B 1 82 ? -2.545 5.48 5.434 1 93.69 82 GLU B O 1
ATOM 2837 N N . ASP B 1 83 ? -3.223 3.605 6.516 1 95.94 83 ASP B N 1
ATOM 2838 C CA . ASP B 1 83 ? -2.424 2.693 5.703 1 95.94 83 ASP B CA 1
ATOM 2839 C C . ASP B 1 83 ? -3.062 2.473 4.332 1 95.94 83 ASP B C 1
ATOM 2841 O O . ASP B 1 83 ? -2.592 1.647 3.549 1 95.94 83 ASP B O 1
ATOM 2845 N N . GLY B 1 84 ? -4.133 3.145 4.039 1 97.5 84 GLY B N 1
ATOM 2846 C CA . GLY B 1 84 ? -4.809 3.02 2.76 1 97.5 84 GLY B CA 1
ATOM 2847 C C . GLY B 1 84 ? -6.129 2.277 2.852 1 97.5 84 GLY B C 1
ATOM 2848 O O . GLY B 1 84 ? -6.895 2.24 1.887 1 97.5 84 GLY B O 1
ATOM 2849 N N . THR B 1 85 ? -6.438 1.702 4.031 1 98.06 85 THR B N 1
ATOM 2850 C CA . THR B 1 85 ? -7.625 0.874 4.219 1 98.06 85 THR B CA 1
ATOM 2851 C C . THR B 1 85 ? -8.891 1.668 3.914 1 98.06 85 THR B C 1
ATOM 2853 O O . THR B 1 85 ? -9.727 1.229 3.123 1 98.06 85 THR B O 1
ATOM 2856 N N . LEU B 1 86 ? -9 2.854 4.473 1 98.38 86 LEU B N 1
ATOM 2857 C CA . LEU B 1 86 ? -10.219 3.631 4.281 1 98.38 86 LEU B CA 1
ATOM 2858 C C . LEU B 1 86 ? -10.25 4.262 2.893 1 98.38 86 LEU B C 1
ATOM 2860 O O . LEU B 1 86 ? -11.32 4.426 2.303 1 98.38 86 LEU B O 1
ATOM 2864 N N . ALA B 1 87 ? -9.078 4.617 2.375 1 98.31 87 ALA B N 1
ATOM 2865 C CA . ALA B 1 87 ? -9.031 5.07 0.986 1 98.31 87 ALA B CA 1
ATOM 2866 C C . ALA B 1 87 ? -9.57 3.998 0.042 1 98.31 87 ALA B C 1
ATOM 2868 O O . ALA B 1 87 ? -10.289 4.309 -0.912 1 98.31 87 ALA B O 1
ATOM 2869 N N . ALA B 1 88 ? -9.188 2.773 0.3 1 98.44 88 ALA B N 1
ATOM 2870 C CA . ALA B 1 88 ? -9.688 1.656 -0.498 1 98.44 88 ALA B CA 1
ATOM 2871 C C . ALA B 1 88 ? -11.203 1.556 -0.411 1 98.44 88 ALA B C 1
ATOM 2873 O O . ALA B 1 88 ? -11.883 1.362 -1.426 1 98.44 88 ALA B O 1
ATOM 2874 N N . LEU B 1 89 ? -11.727 1.659 0.802 1 98.62 89 LEU B N 1
ATOM 2875 C CA . LEU B 1 89 ? -13.164 1.579 0.995 1 98.62 89 LEU B CA 1
ATOM 2876 C C . LEU B 1 89 ? -13.883 2.691 0.231 1 98.62 89 LEU B C 1
ATOM 2878 O O . LEU B 1 89 ? -14.906 2.449 -0.413 1 98.62 89 LEU B O 1
ATOM 2882 N N . CYS B 1 90 ? -13.375 3.91 0.297 1 98.44 90 CYS B N 1
ATOM 2883 C CA . CYS B 1 90 ? -13.969 5.039 -0.412 1 98.44 90 CYS B CA 1
ATOM 2884 C C . CYS B 1 90 ? -13.969 4.797 -1.916 1 98.44 90 CYS B C 1
ATOM 2886 O O . CYS B 1 90 ? -14.961 5.07 -2.592 1 98.44 90 CYS B O 1
ATOM 2888 N N . ASP B 1 91 ? -12.867 4.293 -2.377 1 97.38 91 ASP B N 1
ATOM 2889 C CA . ASP B 1 91 ? -12.773 4.008 -3.805 1 97.38 91 ASP B CA 1
ATOM 2890 C C . ASP B 1 91 ? -13.812 2.971 -4.23 1 97.38 91 ASP B C 1
ATOM 2892 O O . ASP B 1 91 ? -14.516 3.162 -5.227 1 97.38 91 ASP B O 1
ATOM 2896 N N . LEU B 1 92 ? -13.93 1.92 -3.465 1 97.94 92 LEU B N 1
ATOM 2897 C CA . LEU B 1 92 ? -14.906 0.877 -3.762 1 97.94 92 LEU B CA 1
ATOM 2898 C C . LEU B 1 92 ? -16.328 1.433 -3.715 1 97.94 92 LEU B C 1
ATOM 2900 O O . LEU B 1 92 ? -17.188 1.009 -4.488 1 97.94 92 LEU B O 1
ATOM 2904 N N . ALA B 1 93 ? -16.516 2.377 -2.816 1 98.12 93 ALA B N 1
ATOM 2905 C CA . ALA B 1 93 ? -17.859 2.955 -2.635 1 98.12 93 ALA B CA 1
ATOM 2906 C C . ALA B 1 93 ? -18.141 4.02 -3.691 1 98.12 93 ALA B C 1
ATOM 2908 O O . ALA B 1 93 ? -19.266 4.504 -3.807 1 98.12 93 ALA B O 1
ATOM 2909 N N . GLY B 1 94 ? -17.109 4.406 -4.445 1 96.88 94 GLY B N 1
ATOM 2910 C CA . GLY B 1 94 ? -17.266 5.441 -5.453 1 96.88 94 GLY B CA 1
ATOM 2911 C C . GLY B 1 94 ? -17.406 6.832 -4.863 1 96.88 94 GLY B C 1
ATOM 2912 O O . GLY B 1 94 ? -18.125 7.672 -5.406 1 96.88 94 GLY B O 1
ATOM 2913 N N . VAL B 1 95 ? -16.766 7.023 -3.688 1 98.19 95 VAL B N 1
ATOM 2914 C CA . VAL B 1 95 ? -16.875 8.305 -2.986 1 98.19 95 VAL B CA 1
ATOM 2915 C C . VAL B 1 95 ? -15.492 8.961 -2.922 1 98.19 95 VAL B C 1
ATOM 2917 O O . VAL B 1 95 ? -14.508 8.328 -2.525 1 98.19 95 VAL B O 1
ATOM 2920 N N . PRO B 1 96 ? -15.391 10.25 -3.373 1 98.12 96 PRO B N 1
ATOM 2921 C CA . PRO B 1 96 ? -14.125 10.953 -3.164 1 98.12 96 PRO B CA 1
ATOM 2922 C C . PRO B 1 96 ? -13.664 10.914 -1.711 1 98.12 96 PRO B C 1
ATOM 2924 O O . PRO B 1 96 ? -14.492 10.914 -0.794 1 98.12 96 PRO B O 1
ATOM 2927 N N . CYS B 1 97 ? -12.398 10.891 -1.548 1 98.25 97 CYS B N 1
ATOM 2928 C CA . CYS B 1 97 ? -11.82 10.734 -0.218 1 98.25 97 CYS B CA 1
ATOM 2929 C C . CYS B 1 97 ? -10.758 11.797 0.039 1 98.25 97 CYS B C 1
ATOM 2931 O O . CYS B 1 97 ? -9.867 12 -0.784 1 98.25 97 CYS B O 1
ATOM 2933 N N . VAL B 1 98 ? -10.867 12.484 1.147 1 98.44 98 VAL B N 1
ATOM 2934 C CA . VAL B 1 98 ? -9.852 13.461 1.539 1 98.44 98 VAL B CA 1
ATOM 2935 C C . VAL B 1 98 ? -8.578 12.742 1.965 1 98.44 98 VAL B C 1
ATOM 2937 O O . VAL B 1 98 ? -8.625 11.797 2.758 1 98.44 98 VAL B O 1
ATOM 2940 N N . GLY B 1 99 ? -7.449 13.219 1.473 1 97.62 99 GLY B N 1
ATOM 2941 C CA . GLY B 1 99 ? -6.168 12.664 1.877 1 97.62 99 GLY B CA 1
ATOM 2942 C C . GLY B 1 99 ? -5.535 11.789 0.811 1 97.62 99 GLY B C 1
ATOM 2943 O O . GLY B 1 99 ? -5.91 11.859 -0.362 1 97.62 99 GLY B O 1
ATOM 2944 N N . SER B 1 100 ? -4.602 11.016 1.199 1 97.94 100 SER B N 1
ATOM 2945 C CA . SER B 1 100 ? -3.775 10.227 0.287 1 97.94 100 SER B CA 1
ATOM 2946 C C . SER B 1 100 ? -4.5 8.969 -0.167 1 97.94 100 SER B C 1
ATOM 2948 O O . SER B 1 100 ? -5.309 8.406 0.577 1 97.94 100 SER B O 1
ATOM 2950 N N . PRO B 1 101 ? -4.219 8.531 -1.396 1 97.19 101 PRO B N 1
ATOM 2951 C CA . PRO B 1 101 ? -4.797 7.273 -1.883 1 97.19 101 PRO B CA 1
ATOM 2952 C C . PRO B 1 101 ? -4.18 6.043 -1.217 1 97.19 101 PRO B C 1
ATOM 2954 O O . PRO B 1 101 ? -3.23 6.168 -0.441 1 97.19 101 PRO B O 1
ATOM 2957 N N . LEU B 1 102 ? -4.73 4.898 -1.538 1 97.88 102 LEU B N 1
ATOM 2958 C CA . LEU B 1 102 ? -4.348 3.629 -0.931 1 97.88 102 LEU B CA 1
ATOM 2959 C C . LEU B 1 102 ? -2.838 3.418 -1.021 1 97.88 102 LEU B C 1
ATOM 2961 O O . LEU B 1 102 ? -2.186 3.135 -0.013 1 97.88 102 LEU B O 1
ATOM 2965 N N . GLY B 1 103 ? -2.273 3.559 -2.178 1 97.69 103 GLY B N 1
ATOM 2966 C CA . GLY B 1 103 ? -0.857 3.297 -2.375 1 97.69 103 GLY B CA 1
ATOM 2967 C C . GLY B 1 103 ? 0.035 4.133 -1.478 1 97.69 103 GLY B C 1
ATOM 2968 O O . GLY B 1 103 ? 0.933 3.602 -0.82 1 97.69 103 GLY B O 1
ATOM 2969 N N . ALA B 1 104 ? -0.253 5.43 -1.444 1 97.94 104 ALA B N 1
ATOM 2970 C CA . ALA B 1 104 ? 0.55 6.34 -0.634 1 97.94 104 ALA B CA 1
ATOM 2971 C C . ALA B 1 104 ? 0.414 6.016 0.852 1 97.94 104 ALA B C 1
ATOM 2973 O O . ALA B 1 104 ? 1.386 6.105 1.604 1 97.94 104 ALA B O 1
ATOM 2974 N N . GLY B 1 105 ? -0.788 5.684 1.255 1 98.06 105 GLY B N 1
ATOM 2975 C CA . GLY B 1 105 ? -0.985 5.281 2.639 1 98.06 105 GLY B CA 1
ATOM 2976 C C . GLY B 1 105 ? -0.186 4.051 3.02 1 98.06 105 GLY B C 1
ATOM 2977 O O . GLY B 1 105 ? 0.453 4.02 4.074 1 98.06 105 GLY B O 1
ATOM 2978 N N . ALA B 1 106 ? -0.243 3.078 2.168 1 98.12 106 ALA B N 1
ATOM 2979 C CA . ALA B 1 106 ? 0.469 1.829 2.424 1 98.12 106 ALA B CA 1
ATOM 2980 C C . ALA B 1 106 ? 1.979 2.051 2.436 1 98.12 106 ALA B C 1
ATOM 2982 O O . ALA B 1 106 ? 2.678 1.55 3.32 1 98.12 106 ALA B O 1
ATOM 2983 N N . LEU B 1 107 ? 2.477 2.799 1.471 1 98.19 107 LEU B N 1
ATOM 2984 C CA . LEU B 1 107 ? 3.904 3.088 1.404 1 98.19 107 LEU B CA 1
ATOM 2985 C C . LEU B 1 107 ? 4.352 3.91 2.607 1 98.19 107 LEU B C 1
ATOM 2987 O O . LEU B 1 107 ? 5.395 3.631 3.205 1 98.19 107 LEU B O 1
ATOM 2991 N N . GLY B 1 108 ? 3.535 4.883 2.934 1 97.69 108 GLY B N 1
ATOM 2992 C CA . GLY B 1 108 ? 3.869 5.734 4.066 1 97.69 108 GLY B CA 1
ATOM 2993 C C . GLY B 1 108 ? 3.906 4.988 5.383 1 97.69 108 GLY B C 1
ATOM 2994 O O . GLY B 1 108 ? 4.684 5.328 6.277 1 97.69 108 GLY B O 1
ATOM 2995 N N . MET B 1 109 ? 3.062 3.99 5.523 1 96.12 109 MET B N 1
ATOM 2996 C CA . MET B 1 109 ? 2.973 3.193 6.746 1 96.12 109 MET B CA 1
ATOM 2997 C C . MET B 1 109 ? 4.156 2.24 6.863 1 96.12 109 MET B C 1
ATOM 2999 O O . MET B 1 109 ? 4.469 1.763 7.957 1 96.12 109 MET B O 1
ATOM 3003 N N . ASP B 1 110 ? 4.809 1.932 5.816 1 97.25 110 ASP B N 1
ATOM 3004 C CA . ASP B 1 110 ? 5.922 0.987 5.785 1 97.25 110 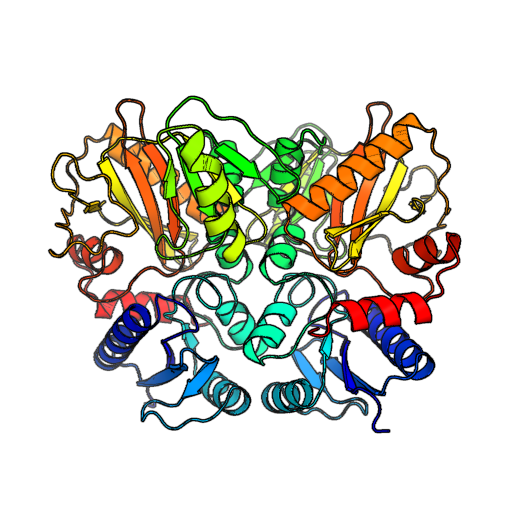ASP B CA 1
ATOM 3005 C C . ASP B 1 110 ? 7.254 1.699 6.012 1 97.25 110 ASP B C 1
ATOM 3007 O O . ASP B 1 110 ? 7.836 2.252 5.074 1 97.25 110 ASP B O 1
ATOM 3011 N N . LYS B 1 111 ? 7.785 1.623 7.191 1 96.56 111 LYS B N 1
ATOM 3012 C CA . LYS B 1 111 ? 8.977 2.371 7.598 1 96.56 111 LYS B CA 1
ATOM 3013 C C . LYS B 1 111 ? 10.203 1.93 6.801 1 96.56 111 LYS B C 1
ATOM 3015 O O . LYS B 1 111 ? 11.109 2.727 6.562 1 96.56 111 LYS B O 1
ATOM 3020 N N . TRP B 1 112 ? 10.211 0.71 6.41 1 97.5 112 TRP B N 1
ATOM 3021 C CA . TRP B 1 112 ? 11.336 0.24 5.602 1 97.5 112 TRP B CA 1
ATOM 3022 C C . TRP B 1 112 ? 11.281 0.84 4.199 1 97.5 112 TRP B C 1
ATOM 3024 O O . TRP B 1 112 ? 12.281 1.361 3.703 1 97.5 112 TRP B O 1
ATOM 3034 N N . VAL B 1 113 ? 10.133 0.84 3.594 1 98.12 113 VAL B N 1
ATOM 3035 C CA . VAL B 1 113 ? 9.953 1.362 2.244 1 98.12 113 VAL B CA 1
ATOM 3036 C C . VAL B 1 113 ? 10.203 2.867 2.234 1 98.12 113 VAL B C 1
ATOM 3038 O O . VAL B 1 113 ? 10.844 3.391 1.313 1 98.12 113 VAL B O 1
ATOM 3041 N N . THR B 1 114 ? 9.711 3.568 3.211 1 98.31 114 THR B N 1
ATOM 3042 C CA . THR B 1 114 ? 9.969 5.004 3.248 1 98.31 114 THR B CA 1
ATOM 3043 C C . THR B 1 114 ? 11.469 5.285 3.314 1 98.31 114 THR B C 1
ATOM 3045 O O . THR B 1 114 ? 11.953 6.258 2.729 1 98.31 114 THR B O 1
ATOM 3048 N N . LYS B 1 115 ? 12.258 4.473 4.016 1 98.25 115 LYS B N 1
ATOM 3049 C CA . LYS B 1 115 ? 13.703 4.629 4.059 1 98.25 115 LYS B CA 1
ATOM 3050 C C . LYS B 1 115 ? 14.32 4.41 2.68 1 98.25 115 LYS B C 1
ATOM 3052 O O . LYS B 1 115 ? 15.219 5.156 2.268 1 98.25 115 LYS B O 1
ATOM 3057 N N . LEU B 1 116 ? 13.859 3.393 2.023 1 98.44 116 LEU B N 1
ATOM 3058 C CA . LEU B 1 116 ? 14.383 3.113 0.693 1 98.44 116 LEU B CA 1
ATOM 3059 C C . LEU B 1 116 ? 14.07 4.258 -0.267 1 98.44 116 LEU B C 1
ATOM 3061 O O . LEU B 1 116 ? 14.93 4.664 -1.052 1 98.44 116 LEU B O 1
ATOM 3065 N N . VAL B 1 117 ? 12.852 4.754 -0.184 1 98.44 117 VAL B N 1
ATOM 3066 C CA . VAL B 1 117 ? 12.445 5.875 -1.029 1 98.44 117 VAL B CA 1
ATOM 3067 C C . VAL B 1 117 ? 13.305 7.102 -0.709 1 98.44 117 VAL B C 1
ATOM 3069 O O . VAL B 1 117 ? 13.789 7.781 -1.616 1 98.44 117 VAL B O 1
ATOM 3072 N N . ALA B 1 118 ? 13.5 7.367 0.564 1 98.75 118 ALA B N 1
ATOM 3073 C CA . ALA B 1 118 ? 14.344 8.484 0.983 1 98.75 118 ALA B CA 1
ATOM 3074 C C . ALA B 1 118 ? 15.75 8.344 0.412 1 98.75 118 ALA B C 1
ATOM 3076 O O . ALA B 1 118 ? 16.297 9.305 -0.133 1 98.75 118 ALA B O 1
ATOM 3077 N N . GLY B 1 119 ? 16.297 7.176 0.549 1 98.19 119 GLY B N 1
ATOM 3078 C CA . GLY B 1 119 ? 17.625 6.93 0.005 1 98.19 119 GLY B CA 1
ATOM 3079 C C . GLY B 1 119 ? 17.734 7.238 -1.477 1 98.19 119 GLY B C 1
ATOM 3080 O O . GLY B 1 119 ? 18.703 7.844 -1.924 1 98.19 119 GLY B O 1
ATOM 3081 N N . ALA B 1 120 ? 16.734 6.844 -2.189 1 97.44 120 ALA B N 1
ATOM 3082 C CA . ALA B 1 120 ? 16.719 7.074 -3.631 1 97.44 120 ALA B CA 1
ATOM 3083 C C . ALA B 1 120 ? 16.688 8.57 -3.947 1 97.44 120 ALA B C 1
ATOM 3085 O O . ALA B 1 120 ? 17.078 8.984 -5.035 1 97.44 120 ALA B O 1
ATOM 3086 N N . LEU B 1 121 ? 16.219 9.367 -3.027 1 97.12 121 LEU B N 1
ATOM 3087 C CA . LEU B 1 121 ? 16.094 10.805 -3.211 1 97.12 121 LEU B CA 1
ATOM 3088 C C . LEU B 1 121 ? 17.312 11.523 -2.629 1 97.12 121 LEU B C 1
ATOM 3090 O O . LEU B 1 121 ? 17.391 12.758 -2.668 1 97.12 121 LEU B O 1
ATOM 3094 N N . GLY B 1 122 ? 18.219 10.781 -2.039 1 97.75 122 GLY B N 1
ATOM 3095 C CA . GLY B 1 122 ? 19.375 11.383 -1.401 1 97.75 122 GLY B CA 1
ATOM 3096 C C . GLY B 1 122 ? 19.078 11.938 -0.022 1 97.75 122 GLY B C 1
ATOM 3097 O O . GLY B 1 122 ? 19.797 12.805 0.474 1 97.75 122 GLY B O 1
ATOM 3098 N N . ILE B 1 123 ? 18 11.555 0.557 1 98.56 123 ILE B N 1
ATOM 3099 C CA . ILE B 1 123 ? 17.625 11.953 1.912 1 98.56 123 ILE B CA 1
ATOM 3100 C C . ILE B 1 123 ? 18.172 10.93 2.912 1 98.56 123 ILE B C 1
ATOM 3102 O O . ILE B 1 123 ? 17.953 9.727 2.766 1 98.56 123 ILE B O 1
ATOM 3106 N N . ALA B 1 124 ? 18.844 11.367 3.936 1 98.5 124 ALA B N 1
ATOM 3107 C CA . ALA B 1 124 ? 19.469 10.477 4.918 1 98.5 124 ALA B CA 1
ATOM 3108 C C . ALA B 1 124 ? 18.406 9.797 5.785 1 98.5 124 ALA B C 1
ATOM 3110 O O . ALA B 1 124 ? 17.375 10.398 6.094 1 98.5 124 ALA B O 1
ATOM 3111 N N . THR B 1 125 ? 18.672 8.602 6.148 1 98.31 125 THR B N 1
ATOM 3112 C CA . THR B 1 125 ? 17.906 7.836 7.137 1 98.31 125 THR B CA 1
ATOM 3113 C C . THR B 1 125 ? 18.859 7.152 8.125 1 98.31 125 THR B C 1
ATOM 3115 O O . THR B 1 125 ? 20.062 7.043 7.871 1 98.31 125 THR B O 1
ATOM 3118 N N . ALA B 1 126 ? 18.328 6.758 9.258 1 96.88 126 ALA B N 1
ATOM 3119 C CA . ALA B 1 126 ? 19.156 5.945 10.156 1 96.88 126 ALA B CA 1
ATOM 3120 C C . ALA B 1 126 ? 19.547 4.625 9.492 1 96.88 126 ALA B C 1
ATOM 3122 O O . ALA B 1 126 ? 18.703 3.947 8.898 1 96.88 126 ALA B O 1
ATOM 3123 N N . PRO B 1 127 ? 20.859 4.309 9.586 1 96.12 127 PRO B N 1
ATOM 3124 C CA . PRO B 1 127 ? 21.188 2.961 9.133 1 96.12 127 PRO B CA 1
ATOM 3125 C C . PRO B 1 127 ? 20.281 1.889 9.719 1 96.12 127 PRO B C 1
ATOM 3127 O O . PRO B 1 127 ? 19.984 1.912 10.922 1 96.12 127 PRO B O 1
ATOM 3130 N N . ALA B 1 128 ? 19.828 1.021 8.852 1 96.31 128 ALA B N 1
ATOM 3131 C CA . ALA B 1 128 ? 18.781 0.098 9.297 1 96.31 128 ALA B CA 1
ATOM 3132 C C . ALA B 1 128 ? 18.906 -1.252 8.602 1 96.31 128 ALA B C 1
ATOM 3134 O O . ALA B 1 128 ? 19.516 -1.351 7.527 1 96.31 128 ALA B O 1
ATOM 3135 N N . ARG B 1 129 ? 18.344 -2.242 9.25 1 95.62 129 ARG B N 1
ATOM 3136 C CA . ARG B 1 129 ? 18.203 -3.578 8.68 1 95.62 129 ARG B CA 1
ATOM 3137 C C . ARG B 1 129 ? 16.781 -4.109 8.852 1 95.62 129 ARG B C 1
ATOM 3139 O O . ARG B 1 129 ? 16.203 -4.008 9.93 1 95.62 129 ARG B O 1
ATOM 3146 N N . LEU B 1 130 ? 16.219 -4.633 7.73 1 97.19 130 LEU B N 1
ATOM 3147 C CA . LEU B 1 130 ? 14.953 -5.348 7.781 1 97.19 130 LEU B CA 1
ATOM 3148 C C . LEU B 1 130 ? 15.164 -6.793 8.234 1 97.19 130 LEU B C 1
ATOM 3150 O O . LEU B 1 130 ? 16.031 -7.492 7.703 1 97.19 130 LEU B O 1
ATOM 3154 N N . LEU B 1 131 ? 14.367 -7.184 9.203 1 95.69 131 LEU B N 1
ATOM 3155 C CA . LEU B 1 131 ? 14.484 -8.547 9.719 1 95.69 131 LEU B CA 1
ATOM 3156 C C . LEU B 1 131 ? 13.148 -9.281 9.641 1 95.69 131 LEU B C 1
ATOM 3158 O O . LEU B 1 131 ? 12.086 -8.656 9.742 1 95.69 131 LEU B O 1
ATOM 3162 N N . THR B 1 132 ? 13.25 -10.562 9.375 1 92.19 132 THR B N 1
ATOM 3163 C CA . THR B 1 132 ? 12.156 -11.508 9.609 1 92.19 132 THR B CA 1
ATOM 3164 C C . THR B 1 132 ? 12.516 -12.469 10.734 1 92.19 132 THR B C 1
ATOM 3166 O O . THR B 1 132 ? 13.625 -12.43 11.273 1 92.19 132 THR B O 1
ATOM 3169 N N . ARG B 1 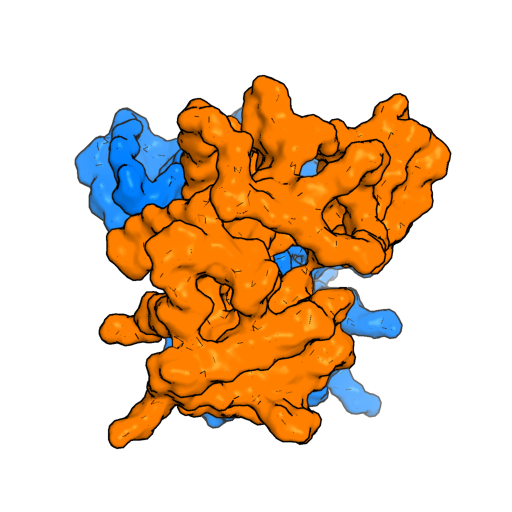133 ? 11.586 -13.359 11.07 1 89.38 133 ARG B N 1
ATOM 3170 C CA . ARG B 1 133 ? 11.812 -14.297 12.164 1 89.38 133 ARG B CA 1
ATOM 3171 C C . ARG B 1 133 ? 12.938 -15.266 11.828 1 89.38 133 ARG B C 1
ATOM 3173 O O . ARG B 1 133 ? 13.484 -15.922 12.719 1 89.38 133 ARG B O 1
ATOM 3180 N N . ALA B 1 134 ? 13.305 -15.32 10.602 1 86.31 134 ALA B N 1
ATOM 3181 C CA . ALA B 1 134 ? 14.367 -16.234 10.172 1 86.31 134 ALA B CA 1
ATOM 3182 C C . ALA B 1 134 ? 15.742 -15.633 10.445 1 86.31 134 ALA B C 1
ATOM 3184 O O . ALA B 1 134 ? 16.75 -16.328 10.383 1 86.31 134 ALA B O 1
ATOM 3185 N N . ASP B 1 135 ? 15.797 -14.383 10.789 1 90.31 135 ASP B N 1
ATOM 3186 C CA . ASP B 1 135 ? 17.062 -13.68 10.945 1 90.31 135 ASP B CA 1
ATOM 3187 C C . ASP B 1 135 ? 17.547 -13.75 12.391 1 90.31 135 ASP B C 1
ATOM 3189 O O . ASP B 1 135 ? 16.75 -13.797 13.32 1 90.31 135 ASP B O 1
ATOM 3193 N N . SER B 1 136 ? 18.859 -13.867 12.516 1 87.62 136 SER B N 1
ATOM 3194 C CA . SER B 1 136 ? 19.5 -13.836 13.82 1 87.62 136 SER B CA 1
ATOM 3195 C C . SER B 1 136 ? 20.641 -12.82 13.852 1 87.62 136 SER B C 1
ATOM 3197 O O . SER B 1 136 ? 21.812 -13.188 13.867 1 87.62 136 SER B O 1
ATOM 3199 N N . PRO B 1 137 ? 20.281 -11.633 14.008 1 87.56 137 PRO B N 1
ATOM 3200 C CA . PRO B 1 137 ? 21.297 -10.586 13.922 1 87.56 137 PRO B CA 1
ATOM 3201 C C . PRO B 1 137 ? 22.062 -10.414 15.234 1 87.56 137 PRO B C 1
ATOM 3203 O O . PRO B 1 137 ? 21.609 -10.867 16.281 1 87.56 137 PRO B O 1
ATOM 3206 N N . VAL B 1 138 ? 23.219 -9.781 15.133 1 86.81 138 VAL B N 1
ATOM 3207 C CA . VAL B 1 138 ? 24.031 -9.375 16.281 1 86.81 138 VAL B CA 1
ATOM 3208 C C . VAL B 1 138 ? 24.328 -7.883 16.188 1 86.81 138 VAL B C 1
ATOM 3210 O O . VAL B 1 138 ? 24.75 -7.387 15.133 1 86.81 138 VAL B O 1
ATOM 3213 N N . TYR B 1 139 ? 23.984 -7.258 17.297 1 88.75 139 TYR B N 1
ATOM 3214 C CA . TYR B 1 139 ? 24.328 -5.844 17.391 1 88.75 139 TYR B CA 1
ATOM 3215 C C . TYR B 1 139 ? 25.172 -5.566 18.641 1 88.75 139 TYR B C 1
ATOM 3217 O O . TYR B 1 139 ? 24.922 -6.133 19.703 1 88.75 139 TYR B O 1
ATOM 3225 N N . THR B 1 140 ? 26.156 -4.688 18.547 1 86.5 140 THR B N 1
ATOM 3226 C CA . THR B 1 140 ? 27.078 -4.367 19.641 1 86.5 140 THR B CA 1
ATOM 3227 C C . THR B 1 140 ? 26.891 -2.924 20.094 1 86.5 140 THR B C 1
ATOM 3229 O O . THR B 1 140 ? 27.594 -2.449 20.984 1 86.5 140 THR B O 1
ATOM 3232 N N . HIS B 1 141 ? 26.094 -2.158 19.5 1 90.56 141 HIS B N 1
ATOM 3233 C CA . HIS B 1 141 ? 25.781 -0.768 19.828 1 90.56 141 HIS B CA 1
ATOM 3234 C C . HIS B 1 141 ? 24.281 -0.552 20 1 90.56 141 HIS B C 1
ATOM 3236 O O . HIS B 1 141 ? 23.484 -1.431 19.656 1 90.56 141 HIS B O 1
ATOM 3242 N N . PRO B 1 142 ? 23.906 0.589 20.609 1 93.19 142 PRO B N 1
ATOM 3243 C CA . PRO B 1 142 ? 22.484 0.83 20.828 1 93.19 142 PRO B CA 1
ATOM 3244 C C . PRO B 1 142 ? 21.688 0.878 19.516 1 93.19 142 PRO B C 1
ATOM 3246 O O . PRO B 1 142 ? 22.141 1.49 18.547 1 93.19 142 PRO B O 1
ATOM 3249 N N . VAL B 1 143 ? 20.578 0.246 19.516 1 95.62 143 VAL B N 1
ATOM 3250 C CA . VAL B 1 143 ? 19.703 0.214 18.344 1 95.62 143 VAL B CA 1
ATOM 3251 C C . VAL B 1 143 ? 18.25 0.372 18.781 1 95.62 143 VAL B C 1
ATOM 3253 O O . VAL B 1 143 ? 17.922 0.187 19.953 1 95.62 143 VAL B O 1
ATOM 3256 N N . VAL B 1 144 ? 17.5 0.827 17.906 1 94.94 144 VAL B N 1
ATOM 3257 C CA . VAL B 1 144 ? 16.062 0.882 18.078 1 94.94 144 VAL B CA 1
ATOM 3258 C C . VAL B 1 144 ? 15.391 -0.234 17.281 1 94.94 144 VAL B C 1
ATOM 3260 O O . VAL B 1 144 ? 15.656 -0.39 16.094 1 94.94 144 VAL B O 1
ATOM 3263 N N . VAL B 1 145 ? 14.586 -1.046 17.938 1 95.62 145 VAL B N 1
ATOM 3264 C CA . VAL B 1 145 ? 13.836 -2.131 17.328 1 95.62 145 VAL B CA 1
ATOM 3265 C C . VAL B 1 145 ? 12.375 -1.725 17.172 1 95.62 145 VAL B C 1
ATOM 3267 O O . VAL B 1 145 ? 11.742 -1.293 18.141 1 95.62 145 VAL B O 1
ATOM 3270 N N . LYS B 1 146 ? 11.859 -1.805 15.977 1 94.94 146 LYS B N 1
ATOM 3271 C CA . LYS B 1 146 ? 10.469 -1.397 15.797 1 94.94 146 LYS B CA 1
ATOM 3272 C C . LYS B 1 146 ? 9.789 -2.225 14.703 1 94.94 146 LYS B C 1
ATOM 3274 O O . LYS B 1 146 ? 10.43 -2.611 13.727 1 94.94 146 LYS B O 1
ATOM 3279 N N . PRO B 1 147 ? 8.461 -2.5 14.883 1 94.31 147 PRO B N 1
ATOM 3280 C CA . PRO B 1 147 ? 7.719 -3.076 13.758 1 94.31 147 PRO B CA 1
ATOM 3281 C C . PRO B 1 147 ? 7.715 -2.17 12.531 1 94.31 147 PRO B C 1
ATOM 3283 O O . PRO B 1 147 ? 7.75 -0.944 12.664 1 94.31 147 PRO B O 1
ATOM 3286 N N . VAL B 1 148 ? 7.621 -2.729 11.352 1 94.88 148 VAL B N 1
ATOM 3287 C CA . VAL B 1 148 ? 7.719 -1.964 10.117 1 94.88 148 VAL B CA 1
ATOM 3288 C C . VAL B 1 148 ? 6.473 -1.101 9.938 1 94.88 148 VAL B C 1
ATOM 3290 O O . VAL B 1 148 ? 6.57 0.077 9.586 1 94.88 148 VAL B O 1
ATOM 3293 N N . ALA B 1 149 ? 5.289 -1.75 10.164 1 89.38 149 ALA B N 1
ATOM 3294 C CA . ALA B 1 149 ? 4.055 -1.03 9.859 1 89.38 149 ALA B CA 1
ATOM 3295 C C . ALA B 1 149 ? 3.188 -0.887 11.109 1 89.38 149 ALA B C 1
ATOM 3297 O O . ALA B 1 149 ? 2.062 -1.392 11.156 1 89.38 149 ALA B O 1
ATOM 3298 N N . ALA B 1 150 ? 3.641 -0.321 12.18 1 80.19 150 ALA B N 1
ATOM 3299 C CA . ALA B 1 150 ? 2.861 -0.046 13.383 1 80.19 150 ALA B CA 1
ATOM 3300 C C . ALA B 1 150 ? 2.83 1.449 13.688 1 80.19 150 ALA B C 1
ATOM 3302 O O . ALA B 1 150 ? 3.615 2.219 13.133 1 80.19 150 ALA B O 1
ATOM 3303 N N . GLY B 1 151 ? 1.834 1.802 14.414 1 74.62 151 GLY B N 1
ATOM 3304 C CA . GLY B 1 151 ? 1.688 3.195 14.805 1 74.62 151 GLY B CA 1
ATOM 3305 C C . GLY B 1 151 ? 1.985 3.438 16.266 1 74.62 151 GLY B C 1
ATOM 3306 O O . GLY B 1 151 ? 2.086 2.49 17.062 1 74.62 151 GLY B O 1
ATOM 3307 N N . SER B 1 152 ? 2.256 4.684 16.562 1 69.19 152 SER B N 1
ATOM 3308 C CA . SER B 1 152 ? 2.338 5.203 17.922 1 69.19 152 SER B CA 1
ATOM 3309 C C . SER B 1 152 ? 3.387 4.453 18.734 1 69.19 152 SER B C 1
ATOM 3311 O O . SER B 1 152 ? 3.141 4.082 19.875 1 69.19 152 SER B O 1
ATOM 3313 N N . SER B 1 153 ? 4.383 4.121 18.219 1 72.12 153 SER B N 1
ATOM 3314 C CA . SER B 1 153 ? 5.574 3.561 18.844 1 72.12 153 SER B CA 1
ATOM 3315 C C . SER B 1 153 ? 5.273 2.207 19.484 1 72.12 153 SER B C 1
ATOM 3317 O O . SER B 1 153 ? 6.012 1.752 20.359 1 72.12 153 SER B O 1
ATOM 3319 N N . ARG B 1 154 ? 4.191 1.656 19.125 1 75.94 154 ARG B N 1
ATOM 3320 C CA . ARG B 1 154 ? 3.922 0.306 19.609 1 75.94 154 ARG B CA 1
ATOM 3321 C C . ARG B 1 154 ? 4.98 -0.674 19.125 1 75.94 154 ARG B C 1
ATOM 3323 O O . ARG B 1 154 ? 5.27 -0.732 17.922 1 75.94 154 ARG B O 1
ATOM 3330 N N . GLY B 1 155 ? 5.562 -1.293 20.062 1 78.25 155 GLY B N 1
ATOM 3331 C CA . GLY B 1 155 ? 6.551 -2.309 19.75 1 78.25 155 GLY B CA 1
ATOM 3332 C C . GLY B 1 155 ? 7.941 -1.738 19.516 1 78.25 155 GLY B C 1
ATOM 3333 O O . GLY B 1 155 ? 8.828 -2.436 19.031 1 78.25 155 GLY B O 1
ATOM 3334 N N . VAL B 1 156 ? 8.055 -0.508 19.781 1 87.62 156 VAL B N 1
ATOM 3335 C CA . VAL B 1 156 ? 9.352 0.13 19.594 1 87.62 156 VAL B CA 1
ATOM 3336 C C . VAL B 1 156 ? 10.172 0.01 20.891 1 87.62 156 VAL B C 1
ATOM 3338 O O . VAL B 1 156 ? 9.664 0.287 21.969 1 87.62 156 VAL B O 1
ATOM 3341 N N . THR B 1 157 ? 11.344 -0.443 20.797 1 91.75 157 THR B N 1
ATOM 3342 C CA . THR B 1 157 ? 12.203 -0.63 21.953 1 91.75 157 THR B CA 1
ATOM 3343 C C . THR B 1 157 ? 13.609 -0.12 21.672 1 91.75 157 THR B C 1
ATOM 3345 O O . THR B 1 157 ? 14.188 -0.423 20.625 1 91.75 157 THR B O 1
ATOM 3348 N N . LEU B 1 158 ? 14.094 0.687 22.562 1 92.5 158 LEU B N 1
ATOM 3349 C CA . LEU B 1 158 ? 15.516 1.023 22.531 1 92.5 158 LEU B CA 1
ATOM 3350 C C . LEU B 1 158 ? 16.344 -0.073 23.203 1 92.5 158 LEU B C 1
ATOM 3352 O O . LEU B 1 158 ? 16.109 -0.413 24.359 1 92.5 158 LEU B O 1
ATOM 3356 N N . VAL B 1 159 ? 17.25 -0.601 22.484 1 93.81 159 VAL B N 1
ATOM 3357 C CA . VAL B 1 159 ? 18.109 -1.666 22.969 1 93.81 159 VAL B CA 1
ATOM 3358 C C . VAL B 1 159 ? 19.531 -1.134 23.141 1 93.81 159 VAL B C 1
ATOM 3360 O O . VAL B 1 159 ? 20.156 -0.683 22.172 1 93.81 159 VAL B O 1
ATOM 3363 N N . ARG B 1 160 ? 20.047 -1.277 24.281 1 91.5 160 ARG B N 1
ATOM 3364 C CA . ARG B 1 160 ? 21.359 -0.673 24.562 1 91.5 160 ARG B CA 1
ATOM 3365 C C . ARG B 1 160 ? 22.453 -1.729 24.609 1 91.5 160 ARG B C 1
ATOM 3367 O O . ARG B 1 160 ? 23.641 -1.401 24.531 1 91.5 160 ARG B O 1
ATOM 3374 N N . ASP B 1 161 ? 22.047 -3.004 24.859 1 88.69 161 ASP B N 1
ATOM 3375 C CA . ASP B 1 161 ? 23.031 -4.078 24.875 1 88.69 161 ASP B CA 1
ATOM 3376 C C . ASP B 1 161 ? 22.484 -5.34 24.219 1 88.69 161 ASP B C 1
ATOM 3378 O O . ASP B 1 161 ? 21.281 -5.414 23.891 1 88.69 161 ASP B O 1
ATOM 3382 N N . ALA B 1 162 ? 23.312 -6.305 24.078 1 88.81 162 ALA B N 1
ATOM 3383 C CA . ALA B 1 162 ? 23.016 -7.512 23.312 1 88.81 162 ALA B CA 1
ATOM 3384 C C . ALA B 1 162 ? 21.906 -8.32 24 1 88.81 162 ALA B C 1
ATOM 3386 O O . ALA B 1 162 ? 21.078 -8.945 23.312 1 88.81 162 ALA B O 1
ATOM 3387 N N . ALA B 1 163 ? 21.859 -8.258 25.234 1 90.56 163 ALA B N 1
ATOM 3388 C CA . ALA B 1 163 ? 20.891 -9.07 25.984 1 90.56 163 ALA B CA 1
ATOM 3389 C C . ALA B 1 163 ? 19.469 -8.578 25.75 1 90.56 163 ALA B C 1
ATOM 3391 O O . ALA B 1 163 ? 18.516 -9.344 25.891 1 90.56 163 ALA B O 1
ATOM 3392 N N . GLY B 1 164 ? 19.375 -7.34 25.422 1 93.31 164 GLY B N 1
ATOM 3393 C CA . GLY B 1 164 ? 18.047 -6.746 25.234 1 93.31 164 GLY B CA 1
ATOM 3394 C C . GLY B 1 164 ? 17.484 -6.977 23.844 1 93.31 164 GLY B C 1
ATOM 3395 O O . GLY B 1 164 ? 16.312 -6.688 23.594 1 93.31 164 GLY B O 1
ATOM 3396 N N . LEU B 1 165 ? 18.25 -7.516 22.953 1 94.56 165 LEU B N 1
ATOM 3397 C CA . LEU B 1 165 ? 17.844 -7.578 21.562 1 94.56 165 LEU B CA 1
ATOM 3398 C C . LEU B 1 165 ? 16.734 -8.617 21.359 1 94.56 165 LEU B C 1
ATOM 3400 O O . LEU B 1 165 ? 15.719 -8.32 20.734 1 94.56 165 LEU B O 1
ATOM 3404 N N . ALA B 1 166 ? 16.922 -9.773 21.859 1 94.19 166 ALA B N 1
ATOM 3405 C CA . ALA B 1 166 ? 15.984 -10.867 21.625 1 94.19 166 ALA B CA 1
ATOM 3406 C C . ALA B 1 166 ? 14.594 -10.508 22.141 1 94.19 166 ALA B C 1
ATOM 3408 O O . ALA B 1 166 ? 13.609 -10.617 21.406 1 94.19 166 ALA B O 1
ATOM 3409 N N . PRO B 1 167 ? 14.484 -10.031 23.422 1 94.75 167 PRO B N 1
ATOM 3410 C CA . PRO B 1 167 ? 13.164 -9.625 23.891 1 94.75 167 PRO B CA 1
ATOM 3411 C C . PRO B 1 167 ? 12.555 -8.5 23.047 1 94.75 167 PRO B C 1
ATOM 3413 O O . PRO B 1 167 ? 11.344 -8.461 22.844 1 94.75 167 PRO B O 1
ATOM 3416 N N . ALA B 1 168 ? 13.359 -7.574 22.609 1 95.06 168 ALA B N 1
ATOM 3417 C CA . ALA B 1 168 ? 12.891 -6.469 21.781 1 95.06 168 ALA B CA 1
ATOM 3418 C C . ALA B 1 168 ? 12.352 -6.977 20.438 1 95.06 168 ALA B C 1
ATOM 3420 O O . ALA B 1 168 ? 11.32 -6.508 19.953 1 95.06 168 ALA B O 1
ATOM 3421 N N . LEU B 1 169 ? 13.023 -7.895 19.859 1 95.75 169 LEU B N 1
ATOM 3422 C CA . LEU B 1 169 ? 12.578 -8.492 18.609 1 95.75 169 LEU B CA 1
ATOM 3423 C C . LEU B 1 169 ? 11.258 -9.227 18.797 1 95.75 169 LEU B C 1
ATOM 3425 O O . LEU B 1 169 ? 10.344 -9.094 17.969 1 95.75 169 LEU B O 1
ATOM 3429 N N . ASP B 1 170 ? 11.172 -9.984 19.844 1 95.12 170 ASP B N 1
ATOM 3430 C CA . ASP B 1 170 ? 9.93 -10.695 20.125 1 95.12 170 ASP B CA 1
ATOM 3431 C C . ASP B 1 170 ? 8.758 -9.727 20.25 1 95.12 170 ASP B C 1
ATOM 3433 O O . ASP B 1 170 ? 7.684 -9.977 19.703 1 95.12 170 ASP B O 1
ATOM 3437 N N . ALA B 1 171 ? 9.023 -8.656 20.953 1 93.75 171 ALA B N 1
ATOM 3438 C CA . ALA B 1 171 ? 7.98 -7.656 21.125 1 93.75 171 ALA B CA 1
ATOM 3439 C C . ALA B 1 171 ? 7.559 -7.051 19.797 1 93.75 171 ALA B C 1
ATOM 3441 O O . ALA B 1 171 ? 6.367 -6.84 19.547 1 93.75 171 ALA B O 1
ATOM 3442 N N . ALA B 1 172 ? 8.5 -6.746 18.969 1 94.44 172 ALA B N 1
ATOM 3443 C CA . ALA B 1 172 ? 8.203 -6.152 17.672 1 94.44 172 ALA B CA 1
ATOM 3444 C C . ALA B 1 172 ? 7.48 -7.145 16.766 1 94.44 172 ALA B C 1
ATOM 3446 O O . ALA B 1 172 ? 6.5 -6.789 16.109 1 94.44 172 ALA B O 1
ATOM 3447 N N . PHE B 1 173 ? 7.883 -8.438 16.781 1 93.44 173 PHE B N 1
ATOM 3448 C CA . PHE B 1 173 ? 7.312 -9.469 15.93 1 93.44 173 PHE B CA 1
ATOM 3449 C C . PHE B 1 173 ? 5.891 -9.805 16.359 1 93.44 173 PHE B C 1
ATOM 3451 O O . PHE B 1 173 ? 5.133 -10.422 15.617 1 93.44 173 PHE B O 1
ATOM 3458 N N . ALA B 1 174 ? 5.535 -9.438 17.547 1 91.31 174 ALA B N 1
ATOM 3459 C CA . ALA B 1 174 ? 4.156 -9.602 18 1 91.31 174 ALA B CA 1
ATOM 3460 C C . ALA B 1 174 ? 3.213 -8.68 17.234 1 91.31 174 ALA B C 1
ATOM 3462 O O . ALA B 1 174 ? 1.999 -8.898 17.219 1 91.31 174 ALA B O 1
ATOM 3463 N N . HIS B 1 175 ? 3.807 -7.699 16.531 1 88.19 175 HIS B N 1
ATOM 3464 C CA . HIS B 1 175 ? 2.969 -6.703 15.883 1 88.19 175 HIS B CA 1
ATOM 3465 C C . HIS B 1 175 ? 3.123 -6.766 14.359 1 88.19 175 HIS B C 1
ATOM 3467 O O . HIS B 1 175 ? 2.273 -6.258 13.625 1 88.19 175 HIS B O 1
ATOM 3473 N N . ASP B 1 176 ? 4.168 -7.328 13.945 1 91.12 176 ASP B N 1
ATOM 3474 C CA . ASP B 1 176 ? 4.461 -7.371 12.516 1 91.12 176 ASP B CA 1
ATOM 3475 C C . ASP B 1 176 ? 5.43 -8.5 12.188 1 91.12 176 ASP B C 1
ATOM 3477 O O . ASP B 1 176 ? 6.316 -8.82 12.984 1 91.12 176 ASP B O 1
ATOM 3481 N N . ASP B 1 177 ? 5.285 -9.078 11.039 1 91.25 177 ASP B N 1
ATOM 3482 C CA . ASP B 1 177 ? 6.195 -10.141 10.625 1 91.25 177 ASP B CA 1
ATOM 3483 C C . ASP B 1 177 ? 7.512 -9.562 10.109 1 91.25 177 ASP B C 1
ATOM 3485 O O . ASP B 1 177 ? 8.492 -10.289 9.938 1 91.25 177 ASP B O 1
ATOM 3489 N N . ARG B 1 178 ? 7.531 -8.32 9.867 1 95.44 178 ARG B N 1
ATOM 3490 C CA . ARG B 1 178 ? 8.719 -7.582 9.438 1 95.44 178 ARG B CA 1
ATOM 3491 C C . ARG B 1 178 ? 9.125 -6.547 10.477 1 95.44 178 ARG B C 1
ATOM 3493 O O . ARG B 1 178 ? 8.289 -5.762 10.938 1 95.44 178 ARG B O 1
ATOM 3500 N N . VAL B 1 179 ? 10.367 -6.586 10.828 1 96.56 179 VAL B N 1
ATOM 3501 C CA . VAL B 1 179 ? 10.875 -5.73 11.891 1 96.56 179 VAL B CA 1
ATOM 3502 C C . VAL B 1 179 ? 12.086 -4.945 11.391 1 96.56 179 VAL B C 1
ATOM 3504 O O . VAL B 1 179 ? 12.906 -5.473 10.633 1 96.56 179 VAL B O 1
ATOM 3507 N N . LEU B 1 180 ? 12.133 -3.727 11.797 1 96.44 180 LEU B N 1
ATOM 3508 C CA . LEU B 1 180 ? 13.25 -2.84 11.469 1 96.44 180 LEU B CA 1
ATOM 3509 C C . LEU B 1 180 ? 14.148 -2.625 12.688 1 96.44 180 LEU B C 1
ATOM 3511 O O . LEU B 1 180 ? 13.656 -2.344 13.781 1 96.44 180 LEU B O 1
ATOM 3515 N N . VAL B 1 181 ? 15.43 -2.822 12.531 1 96.5 181 VAL B N 1
ATOM 3516 C CA . VAL B 1 181 ? 16.422 -2.449 13.531 1 96.5 181 VAL B CA 1
ATOM 3517 C C . VAL B 1 181 ? 17.281 -1.299 13.008 1 96.5 181 VAL B C 1
ATOM 3519 O O . VAL B 1 181 ? 17.938 -1.426 11.969 1 96.5 181 VAL B O 1
ATOM 3522 N N . GLU B 1 182 ? 17.234 -0.221 13.719 1 96.56 182 GLU B N 1
ATOM 3523 C CA . GLU B 1 182 ? 17.922 0.986 13.266 1 96.56 182 GLU B CA 1
ATOM 3524 C C . GLU B 1 182 ? 18.922 1.483 14.312 1 96.56 182 GLU B C 1
ATOM 3526 O O . GLU B 1 182 ? 18.734 1.272 15.508 1 96.56 182 GLU B O 1
ATOM 3531 N N . ASP B 1 183 ? 19.938 2.16 13.805 1 95.31 183 ASP B N 1
ATOM 3532 C CA . ASP B 1 183 ? 20.828 2.863 14.719 1 95.31 183 ASP B CA 1
ATOM 3533 C C . ASP B 1 183 ? 20.094 3.986 15.445 1 95.31 183 ASP B C 1
ATOM 3535 O O . ASP B 1 183 ? 19.203 4.621 14.883 1 95.31 183 ASP B O 1
ATOM 3539 N N . LEU B 1 184 ? 20.469 4.176 16.688 1 93 184 LEU B N 1
ATOM 3540 C CA . LEU B 1 184 ? 19.906 5.293 17.438 1 93 184 LEU B CA 1
ATOM 3541 C C . LEU B 1 184 ? 20.359 6.625 16.844 1 93 184 LEU B C 1
ATOM 3543 O O . LEU B 1 184 ? 21.547 6.816 16.578 1 93 184 LEU B O 1
ATOM 3547 N N . VAL B 1 185 ? 19.422 7.52 16.625 1 92.62 185 VAL B N 1
ATOM 3548 C CA . VAL B 1 185 ? 19.719 8.859 16.141 1 92.62 185 VAL B CA 1
ATOM 3549 C C . VAL B 1 185 ? 19.406 9.891 17.219 1 92.62 185 VAL B C 1
ATOM 3551 O O . VAL B 1 185 ? 18.359 9.828 17.859 1 92.62 185 VAL B O 1
ATOM 3554 N N . THR B 1 186 ? 20.328 10.75 17.438 1 90.88 186 THR B N 1
ATOM 3555 C CA . THR B 1 186 ? 20.125 11.875 18.344 1 90.88 186 THR B CA 1
ATOM 3556 C C . THR B 1 186 ? 20.078 13.188 17.562 1 90.88 186 THR B C 1
ATOM 3558 O O . THR B 1 186 ? 21 13.484 16.781 1 90.88 186 THR B O 1
ATOM 3561 N N . GLY B 1 187 ? 19.031 13.891 17.719 1 93.81 187 GLY B N 1
ATOM 3562 C CA . GLY B 1 187 ? 18.844 15.164 17.047 1 93.81 187 GLY B CA 1
ATOM 3563 C C . GLY B 1 187 ? 17.547 15.859 17.453 1 93.81 187 GLY B C 1
ATOM 3564 O O . GLY B 1 187 ? 16.781 15.336 18.266 1 93.81 187 GLY B O 1
ATOM 3565 N N . ARG B 1 188 ? 17.375 17.062 17 1 95.12 188 ARG B N 1
ATOM 3566 C CA . ARG B 1 188 ? 16.125 17.797 17.203 1 95.12 188 ARG B CA 1
ATOM 3567 C C . ARG B 1 188 ? 15 17.172 16.391 1 95.12 188 ARG B C 1
ATOM 3569 O O . ARG B 1 188 ? 15.188 16.797 15.234 1 95.12 188 ARG B O 1
ATOM 3576 N N . GLU B 1 189 ? 13.875 17.047 16.953 1 95.75 189 GLU B N 1
ATOM 3577 C CA . GLU B 1 189 ? 12.719 16.531 16.234 1 95.75 189 GLU B CA 1
ATOM 3578 C C . GLU B 1 189 ? 11.977 17.641 15.516 1 95.75 189 GLU B C 1
ATOM 3580 O O . GLU B 1 189 ? 11.438 18.547 16.156 1 95.75 189 GLU B O 1
ATOM 3585 N N . ILE B 1 190 ? 11.945 17.562 14.227 1 98 190 ILE B N 1
ATOM 3586 C CA . ILE B 1 190 ? 11.359 18.625 13.406 1 98 190 ILE B CA 1
ATOM 3587 C C . ILE B 1 190 ? 10.297 18.016 12.484 1 98 190 ILE B C 1
ATOM 3589 O O . ILE B 1 190 ? 10.57 17.062 11.75 1 98 190 ILE B O 1
ATOM 3593 N N . ASP B 1 191 ? 9.102 18.594 12.516 1 98.31 191 ASP B N 1
ATOM 3594 C CA . ASP B 1 191 ? 8 18.141 11.672 1 98.31 191 ASP B CA 1
ATOM 3595 C C . ASP B 1 191 ? 7.738 19.141 10.547 1 98.31 191 ASP B C 1
ATOM 3597 O O . ASP B 1 191 ? 7.777 20.359 10.758 1 98.31 191 ASP B O 1
ATOM 3601 N N . LEU B 1 192 ? 7.535 18.672 9.398 1 98.81 192 LEU B N 1
ATOM 3602 C CA . LEU B 1 192 ? 7.07 19.469 8.266 1 98.81 192 LEU B CA 1
ATOM 3603 C C . LEU B 1 192 ? 5.695 19.016 7.801 1 98.81 192 LEU B C 1
ATOM 3605 O O . LEU B 1 192 ? 5.426 17.812 7.754 1 98.81 192 LEU B O 1
ATOM 3609 N N . ALA B 1 193 ? 4.836 19.938 7.48 1 98.81 193 ALA B N 1
ATOM 3610 C CA . ALA B 1 193 ? 3.551 19.641 6.855 1 98.81 193 ALA B CA 1
ATOM 3611 C C . ALA B 1 193 ? 3.537 20.078 5.391 1 98.81 193 ALA B C 1
ATOM 3613 O O . ALA B 1 193 ? 3.822 21.234 5.078 1 98.81 193 ALA B O 1
ATOM 3614 N N . VAL B 1 194 ? 3.264 19.156 4.523 1 98.75 194 VAL B N 1
ATOM 3615 C CA . VAL B 1 194 ? 3.168 19.438 3.096 1 98.75 194 VAL B CA 1
ATOM 3616 C C . VAL B 1 194 ? 1.717 19.297 2.639 1 98.75 194 VAL B C 1
ATOM 3618 O O . VAL B 1 194 ? 1.065 18.297 2.916 1 98.75 194 VAL B O 1
ATOM 3621 N N . LEU B 1 195 ? 1.197 20.266 1.988 1 98.56 195 LEU B N 1
ATOM 3622 C CA . LEU B 1 195 ? -0.14 20.281 1.407 1 98.56 195 LEU B CA 1
ATOM 3623 C C . LEU B 1 195 ? -0.071 20.312 -0.116 1 98.56 195 LEU B C 1
ATOM 3625 O O . LEU B 1 195 ? 0.546 21.219 -0.692 1 98.56 195 LEU B O 1
ATOM 3629 N N . GLY B 1 196 ? -0.651 19.312 -0.73 1 97.19 196 GLY B N 1
ATOM 3630 C CA . GLY B 1 196 ? -0.739 19.297 -2.182 1 97.19 196 GLY B CA 1
ATOM 3631 C C . GLY B 1 196 ? -2.029 19.891 -2.707 1 97.19 196 GLY B C 1
ATOM 3632 O O . GLY B 1 196 ? -3.113 19.578 -2.213 1 97.19 196 GLY B O 1
ATOM 3633 N N . ARG B 1 197 ? -1.886 20.688 -3.727 1 95.62 197 ARG B N 1
ATOM 3634 C CA . ARG B 1 197 ? -3.043 21.328 -4.344 1 95.62 197 ARG B CA 1
ATOM 3635 C C . ARG B 1 197 ? -3.381 20.672 -5.68 1 95.62 197 ARG B C 1
ATOM 3637 O O . ARG B 1 197 ? -2.514 20.078 -6.324 1 95.62 197 ARG B O 1
ATOM 3644 N N . PRO B 1 198 ? -4.652 20.812 -6.156 1 91.06 198 PRO B N 1
ATOM 3645 C CA . PRO B 1 198 ? -5.062 20.188 -7.414 1 91.06 198 PRO B CA 1
ATOM 3646 C C . PRO B 1 198 ? -4.281 20.703 -8.617 1 91.06 198 PRO B C 1
ATOM 3648 O O . PRO B 1 198 ? -4.16 20.016 -9.633 1 91.06 198 PRO B O 1
ATOM 3651 N N . ASP B 1 199 ? -3.645 21.891 -8.531 1 91.25 199 ASP B N 1
ATOM 3652 C CA . ASP B 1 199 ? -2.912 22.469 -9.656 1 91.25 199 ASP B CA 1
ATOM 3653 C C . ASP B 1 199 ? -1.468 21.969 -9.68 1 91.25 199 ASP B C 1
ATOM 3655 O O . ASP B 1 199 ? -0.674 22.391 -10.523 1 91.25 199 ASP B O 1
ATOM 3659 N N . GLY B 1 200 ? -1.116 21.141 -8.766 1 91.5 200 GLY B N 1
ATOM 3660 C CA . GLY B 1 200 ? 0.208 20.547 -8.758 1 91.5 200 GLY B CA 1
ATOM 3661 C C . GLY B 1 200 ? 1.172 21.234 -7.812 1 91.5 200 GLY B C 1
ATOM 3662 O O . GLY B 1 200 ? 2.27 20.734 -7.559 1 91.5 200 GLY B O 1
ATOM 3663 N N . SER B 1 201 ? 0.751 22.328 -7.199 1 95.56 201 SER B N 1
ATOM 3664 C CA . SER B 1 201 ? 1.645 23.062 -6.297 1 95.56 201 SER B CA 1
ATOM 3665 C C . SER B 1 201 ? 1.677 22.406 -4.918 1 95.56 201 SER B C 1
ATOM 3667 O O . SER B 1 201 ? 0.771 21.656 -4.559 1 95.56 201 SER B O 1
ATOM 3669 N N . ARG B 1 202 ? 2.807 22.688 -4.219 1 97.5 202 ARG B N 1
ATOM 3670 C CA . ARG B 1 202 ? 3.004 22.25 -2.842 1 97.5 202 ARG B CA 1
ATOM 3671 C C . ARG B 1 202 ? 3.148 23.438 -1.898 1 97.5 202 ARG B C 1
ATOM 3673 O O . ARG B 1 202 ? 3.852 24.406 -2.209 1 97.5 202 ARG B O 1
ATOM 3680 N N . VAL B 1 203 ? 2.414 23.344 -0.826 1 98.06 203 VAL B N 1
ATOM 3681 C CA . VAL B 1 203 ? 2.551 24.328 0.242 1 98.06 203 VAL B CA 1
ATOM 3682 C C . VAL B 1 203 ? 3.168 23.672 1.476 1 98.06 203 VAL B C 1
ATOM 3684 O O . VAL B 1 203 ? 2.68 22.641 1.948 1 98.06 203 VAL B O 1
ATOM 3687 N N . VAL B 1 204 ? 4.273 24.234 1.93 1 98.69 204 VAL B N 1
ATOM 3688 C CA . VAL B 1 204 ? 4.91 23.75 3.15 1 98.69 204 VAL B CA 1
ATOM 3689 C C . VAL B 1 204 ? 4.688 24.75 4.281 1 98.69 204 VAL B C 1
ATOM 3691 O O . VAL B 1 204 ? 5.043 25.922 4.156 1 98.69 204 VAL B O 1
ATOM 3694 N N . ALA B 1 205 ? 4.074 24.328 5.379 1 98.62 205 ALA B N 1
ATOM 3695 C CA . ALA B 1 205 ? 3.861 25.172 6.543 1 98.62 205 ALA B CA 1
ATOM 3696 C C . ALA B 1 205 ? 5.164 25.391 7.312 1 98.62 205 ALA B C 1
ATOM 3698 O O . ALA B 1 205 ? 6.129 24.656 7.125 1 98.62 205 ALA B O 1
ATOM 3699 N N . PRO B 1 206 ? 5.191 26.438 8.133 1 98.62 206 PRO B N 1
ATOM 3700 C CA . PRO B 1 206 ? 6.359 26.578 9.008 1 98.62 206 PRO B CA 1
ATOM 3701 C C . PRO B 1 206 ? 6.629 25.328 9.844 1 98.62 206 PRO B C 1
ATOM 3703 O O . PRO B 1 206 ? 5.695 24.734 10.383 1 98.62 206 PRO B O 1
ATOM 3706 N N . ALA B 1 207 ? 7.898 24.984 9.93 1 98.75 207 ALA B N 1
ATOM 3707 C CA . ALA B 1 207 ? 8.297 23.766 10.617 1 98.75 207 ALA B CA 1
ATOM 3708 C C . ALA B 1 207 ? 7.98 23.844 12.102 1 98.75 207 ALA B C 1
ATOM 3710 O O . ALA B 1 207 ? 7.969 24.922 12.688 1 98.75 207 ALA B O 1
ATOM 3711 N N . LEU B 1 208 ? 7.727 22.703 12.688 1 98.44 208 LEU B N 1
ATOM 3712 C CA . LEU B 1 208 ? 7.461 22.578 14.117 1 98.44 208 LEU B CA 1
ATOM 3713 C C . LEU B 1 208 ? 8.523 21.703 14.797 1 98.44 208 LEU B C 1
ATOM 3715 O O . LEU B 1 208 ? 8.914 20.672 14.258 1 98.44 208 LEU B O 1
ATOM 3719 N N . GLU B 1 209 ? 9.023 22.172 15.93 1 97.62 209 GLU B N 1
ATOM 3720 C CA . GLU B 1 209 ? 9.953 21.391 16.734 1 97.62 209 GLU B CA 1
ATOM 3721 C C . GLU B 1 209 ? 9.266 20.812 17.969 1 97.62 209 GLU B C 1
ATOM 3723 O O . GLU B 1 209 ? 8.523 21.531 18.656 1 97.62 209 GLU B O 1
ATOM 3728 N N . ILE B 1 210 ? 9.445 19.562 18.156 1 94.19 210 ILE B N 1
ATOM 3729 C CA . ILE B 1 210 ? 9.039 18.922 19.406 1 94.19 210 ILE B CA 1
ATOM 3730 C C . ILE B 1 210 ? 10.164 19.031 20.438 1 94.19 210 ILE B C 1
ATOM 3732 O O . ILE B 1 210 ? 11.211 18.406 20.281 1 94.19 210 ILE B O 1
ATOM 3736 N N . VAL B 1 211 ? 9.938 19.781 21.438 1 89.06 211 VAL B N 1
ATOM 3737 C CA . VAL B 1 211 ? 10.977 20 22.438 1 89.06 211 VAL B CA 1
ATOM 3738 C C . VAL B 1 211 ? 10.875 18.938 23.516 1 89.06 211 VAL B C 1
ATOM 3740 O O . VAL B 1 211 ? 9.82 18.75 24.125 1 89.06 211 VAL B O 1
ATOM 3743 N N . VAL B 1 212 ? 11.812 18.094 23.484 1 73.69 212 VAL B N 1
ATOM 3744 C CA . VAL B 1 212 ? 11.852 17.031 24.484 1 73.69 212 VAL B CA 1
ATOM 3745 C C . VAL B 1 212 ? 12.82 17.406 25.609 1 73.69 212 VAL B C 1
ATOM 3747 O O . VAL B 1 212 ? 13.883 17.969 25.344 1 73.69 212 VAL B O 1
ATOM 3750 N N . PRO B 1 213 ? 12.25 17.391 26.844 1 62.47 213 PRO B N 1
ATOM 3751 C CA . PRO B 1 213 ? 13.172 17.703 27.938 1 62.47 213 PRO B CA 1
ATOM 3752 C C . PRO B 1 213 ? 14.484 16.922 27.844 1 62.47 213 PRO B C 1
ATOM 3754 O O . PRO B 1 213 ? 14.508 15.805 27.328 1 62.47 213 PRO B O 1
ATOM 3757 N N . ALA B 1 214 ? 15.617 17.547 28.203 1 53.44 214 ALA B N 1
ATOM 3758 C CA . ALA B 1 214 ? 17 17.062 28.188 1 53.44 214 ALA B CA 1
ATOM 3759 C C . ALA B 1 214 ? 17.109 15.672 28.797 1 53.44 214 ALA B C 1
ATOM 3761 O O . ALA B 1 214 ? 16.516 15.406 29.844 1 53.44 214 ALA B O 1
ATOM 3762 N N . GLY B 1 215 ? 17.703 14.672 28.094 1 50.91 215 GLY B N 1
ATOM 3763 C CA . GLY B 1 215 ? 18.016 13.328 28.562 1 50.91 215 GLY B CA 1
ATOM 3764 C C . GLY B 1 215 ? 16.969 12.305 28.156 1 50.91 215 GLY B C 1
ATOM 3765 O O . GLY B 1 215 ? 17.172 11.102 28.312 1 50.91 215 GLY B O 1
ATOM 3766 N N . GLU B 1 216 ? 15.742 12.875 27.859 1 51.38 216 GLU B N 1
ATOM 3767 C CA . GLU B 1 216 ? 14.672 11.906 27.641 1 51.38 216 GLU B CA 1
ATOM 3768 C C . GLU B 1 216 ? 14.516 11.594 26.156 1 51.38 216 GLU B C 1
ATOM 3770 O O . GLU B 1 216 ? 14.742 12.461 25.297 1 51.38 216 GLU B O 1
ATOM 3775 N N . ILE B 1 217 ? 15.078 10.547 25.859 1 49.28 217 ILE B N 1
ATOM 3776 C CA . ILE B 1 217 ? 14.766 10.062 24.516 1 49.28 217 ILE B CA 1
ATOM 3777 C C . ILE B 1 217 ? 13.258 9.93 24.359 1 49.28 217 ILE B C 1
ATOM 3779 O O . ILE B 1 217 ? 12.562 9.438 25.25 1 49.28 217 ILE B O 1
ATOM 3783 N N . PHE B 1 218 ? 12.734 10.773 23.531 1 47.41 218 PHE B N 1
ATOM 3784 C CA . PHE B 1 218 ? 11.328 10.508 23.234 1 47.41 218 PHE B CA 1
ATOM 3785 C C . PHE B 1 218 ? 11.031 9.016 23.328 1 47.41 218 PHE B C 1
ATOM 3787 O O . PHE B 1 218 ? 11.578 8.227 22.562 1 47.41 218 PHE B O 1
ATOM 3794 N N . ASP B 1 219 ? 11.039 8.57 24.5 1 46.81 219 ASP B N 1
ATOM 3795 C CA . ASP B 1 219 ? 10.625 7.176 24.641 1 46.81 219 ASP B CA 1
ATOM 3796 C C . ASP B 1 219 ? 9.203 6.973 24.125 1 46.81 219 ASP B C 1
ATOM 3798 O O . ASP B 1 219 ? 8.258 7.578 24.625 1 46.81 219 ASP B O 1
ATOM 3802 N N . TYR B 1 220 ? 9.195 6.594 22.969 1 46.22 220 TYR B N 1
ATOM 3803 C CA . TYR B 1 220 ? 7.977 6.266 22.25 1 46.22 220 TYR B CA 1
ATOM 3804 C C . TYR B 1 220 ? 6.879 5.801 23.188 1 46.22 220 TYR B C 1
ATOM 3806 O O . TYR B 1 220 ? 5.695 6.062 22.953 1 46.22 220 TYR B O 1
ATOM 3814 N N . GLY B 1 221 ? 7.27 5.047 24.125 1 42.25 221 GLY B N 1
ATOM 3815 C CA . GLY B 1 221 ? 6.277 4.613 25.094 1 42.25 221 GLY B CA 1
ATOM 3816 C C . GLY B 1 221 ? 5.953 5.672 26.125 1 42.25 221 GLY B C 1
ATOM 3817 O O . GLY B 1 221 ? 5.07 5.48 26.969 1 42.25 221 GLY B O 1
ATOM 3818 N N . ALA B 1 222 ? 6.762 6.617 26.219 1 41.34 222 ALA B N 1
ATOM 3819 C CA . ALA B 1 222 ? 6.551 7.469 27.391 1 41.34 222 ALA B CA 1
ATOM 3820 C C . ALA B 1 222 ? 5.445 8.484 27.125 1 41.34 222 ALA B C 1
ATOM 3822 O O . ALA B 1 222 ? 5.484 9.219 26.141 1 41.34 222 ALA B O 1
ATOM 3823 N N . LYS B 1 223 ? 4.285 8.117 27.453 1 42.62 223 LYS B N 1
ATOM 3824 C CA . LYS B 1 223 ? 3.25 9.125 27.656 1 42.62 223 LYS B CA 1
ATOM 3825 C C . LYS B 1 223 ? 3.801 10.344 28.391 1 42.62 223 LYS B C 1
ATOM 3827 O O . LYS B 1 223 ? 4.328 10.219 29.5 1 42.62 223 LYS B O 1
ATOM 3832 N N . TYR B 1 224 ? 4.332 11.234 27.75 1 41 224 TYR B N 1
ATOM 3833 C CA . TYR B 1 224 ? 4.789 12.43 28.453 1 41 224 TYR B CA 1
ATOM 3834 C C . TYR B 1 224 ? 3.713 12.961 29.391 1 41 224 TYR B C 1
ATOM 3836 O O . TYR B 1 224 ? 2.535 13.008 29.031 1 41 224 TYR B O 1
ATOM 3844 N N . ASP B 1 225 ? 3.861 12.766 30.609 1 44.78 225 ASP B N 1
ATOM 3845 C CA . ASP B 1 225 ? 2.953 13.383 31.562 1 44.78 225 ASP B CA 1
ATOM 3846 C C . ASP B 1 225 ? 2.553 14.789 31.109 1 44.78 225 ASP B C 1
ATOM 3848 O O . ASP B 1 225 ? 1.504 15.297 31.516 1 44.78 225 ASP B O 1
ATOM 3852 N N . SER B 1 226 ? 3.527 15.539 30.531 1 48 226 SER B N 1
ATOM 3853 C CA . SER B 1 226 ? 3.221 16.891 30.078 1 48 226 SER B CA 1
ATOM 3854 C C . SER B 1 226 ? 3.162 16.984 28.562 1 48 226 SER B C 1
ATOM 3856 O O . SER B 1 226 ? 3.826 16.203 27.859 1 48 226 SER B O 1
ATOM 3858 N N . ALA B 1 227 ? 2.08 17.531 28 1 55.75 227 ALA B N 1
ATOM 3859 C CA . ALA B 1 227 ? 1.93 17.812 26.578 1 55.75 227 ALA B CA 1
ATOM 3860 C C . ALA B 1 227 ? 3.246 18.297 25.969 1 55.75 227 ALA B C 1
ATOM 3862 O O . ALA B 1 227 ? 3.93 19.141 26.547 1 55.75 227 ALA B O 1
ATOM 3863 N N . PRO B 1 228 ? 3.848 17.484 24.922 1 63.19 228 PRO B N 1
ATOM 3864 C CA . PRO B 1 228 ? 5.074 18 24.312 1 63.19 228 PRO B CA 1
ATOM 3865 C C . PRO B 1 228 ? 5 19.5 24.016 1 63.19 228 PRO B C 1
ATOM 3867 O O . PRO B 1 228 ? 3.914 20.016 23.75 1 63.19 228 PRO B O 1
ATOM 3870 N N . ASP B 1 229 ? 6.07 20.188 24.391 1 83.06 229 ASP B N 1
ATOM 3871 C CA . ASP B 1 229 ? 6.168 21.609 24.031 1 83.06 229 ASP B CA 1
ATOM 3872 C C . ASP B 1 229 ? 6.496 21.781 22.547 1 83.06 229 ASP B C 1
ATOM 3874 O O . ASP B 1 229 ? 7.473 21.203 22.047 1 83.06 229 ASP B O 1
ATOM 3878 N N . PHE B 1 230 ? 5.531 22.281 21.781 1 91.69 230 PHE B N 1
ATOM 3879 C CA . PHE B 1 230 ? 5.719 22.578 20.375 1 91.69 230 PHE B CA 1
ATOM 3880 C C . PHE B 1 230 ? 6.223 24 20.188 1 91.69 230 PHE B C 1
ATOM 3882 O O . PHE B 1 230 ? 5.758 24.922 20.844 1 91.69 230 PHE B O 1
ATOM 3889 N N . VAL B 1 231 ? 7.219 24.109 19.422 1 96.38 231 VAL B N 1
ATOM 3890 C CA . VAL B 1 231 ? 7.684 25.422 18.984 1 96.38 231 VAL B CA 1
ATOM 3891 C C . VAL B 1 231 ? 7.441 25.578 17.484 1 96.38 231 VAL B C 1
ATOM 3893 O O . VAL B 1 231 ? 7.988 24.828 16.672 1 96.38 231 VAL B O 1
ATOM 3896 N N . VAL B 1 232 ? 6.672 26.516 17.094 1 96.94 232 VAL B N 1
ATOM 3897 C CA . VAL B 1 232 ? 6.379 26.781 15.695 1 96.94 232 VAL B CA 1
ATOM 3898 C C . VAL B 1 232 ? 6.344 28.297 15.453 1 96.94 232 VAL B C 1
ATOM 3900 O O . VAL B 1 232 ? 5.602 29.016 16.125 1 96.94 232 VAL B O 1
ATOM 3903 N N . PRO B 1 233 ? 7.105 28.859 14.625 1 97.69 233 PRO B N 1
ATOM 3904 C CA . PRO B 1 233 ? 8.055 28.109 13.789 1 97.69 233 PRO B CA 1
ATOM 3905 C C . PRO B 1 233 ? 9.266 27.609 14.578 1 97.69 233 PRO B C 1
ATOM 3907 O O . PRO B 1 233 ? 9.727 28.281 15.508 1 97.69 233 PRO B O 1
ATOM 3910 N N . ALA B 1 234 ? 9.734 26.5 14.164 1 98.19 234 ALA B N 1
ATOM 3911 C CA . ALA B 1 234 ? 10.984 26 14.727 1 98.19 234 ALA B CA 1
ATOM 3912 C C . ALA B 1 234 ? 12.141 26.938 14.406 1 98.19 234 ALA B C 1
ATOM 3914 O O . ALA B 1 234 ? 12.242 27.453 13.289 1 98.19 234 ALA B O 1
ATOM 3915 N N . PRO B 1 235 ? 13.055 27.172 15.391 1 97.56 235 PRO B N 1
ATOM 3916 C CA . PRO B 1 235 ? 14.25 27.969 15.094 1 97.56 235 PRO B CA 1
ATOM 3917 C C . PRO B 1 235 ? 15.242 27.234 14.195 1 97.56 235 PRO B C 1
ATOM 3919 O O . PRO B 1 235 ? 15.969 26.344 14.672 1 97.56 235 PRO B O 1
ATOM 3922 N N . LEU B 1 236 ? 15.273 27.562 12.945 1 98.12 236 LEU B N 1
ATOM 3923 C CA . LEU B 1 236 ? 16.125 26.938 11.938 1 98.12 236 LEU B CA 1
ATOM 3924 C C . LEU B 1 236 ? 16.859 28 11.133 1 98.12 236 LEU B C 1
ATOM 3926 O O . LEU B 1 236 ? 16.312 29.062 10.836 1 98.12 236 LEU B O 1
ATOM 3930 N N . ASP B 1 237 ? 18.109 27.75 10.789 1 97.25 237 ASP B N 1
ATOM 3931 C CA . ASP B 1 237 ? 18.734 28.609 9.789 1 97.25 237 ASP B CA 1
ATOM 3932 C C . ASP B 1 237 ? 18.203 28.312 8.391 1 97.25 237 ASP B C 1
ATOM 3934 O O . ASP B 1 237 ? 17.469 27.344 8.203 1 97.25 237 ASP B O 1
ATOM 3938 N N . ASP B 1 238 ? 18.516 29.125 7.484 1 97.56 238 ASP B N 1
ATOM 3939 C CA . ASP B 1 238 ? 17.953 29.047 6.137 1 97.56 238 ASP B CA 1
ATOM 3940 C C . ASP B 1 238 ? 18.359 27.75 5.453 1 97.56 238 ASP B C 1
ATOM 3942 O O . ASP B 1 238 ? 17.547 27.125 4.766 1 97.56 238 ASP B O 1
ATOM 3946 N N . ALA B 1 239 ? 19.547 27.344 5.68 1 97.5 239 ALA B N 1
ATOM 3947 C CA . ALA B 1 239 ? 20.047 26.141 5.023 1 97.5 239 ALA B CA 1
ATOM 3948 C C . ALA B 1 239 ? 19.312 24.906 5.512 1 97.5 239 ALA B C 1
ATOM 3950 O O . ALA B 1 239 ? 18.891 24.062 4.703 1 97.5 239 ALA B O 1
ATOM 3951 N N . ALA B 1 240 ? 19.141 24.766 6.809 1 97.94 240 ALA B N 1
ATOM 3952 C CA . ALA B 1 240 ? 18.422 23.625 7.387 1 97.94 240 ALA B CA 1
ATOM 3953 C C . ALA B 1 240 ? 16.969 23.625 6.934 1 97.94 240 ALA B C 1
ATOM 3955 O O . ALA B 1 240 ? 16.422 22.578 6.578 1 97.94 240 ALA B O 1
ATOM 3956 N N . ARG B 1 241 ? 16.391 24.781 6.941 1 98.31 241 ARG B N 1
ATOM 3957 C CA . ARG B 1 241 ? 15 24.906 6.527 1 98.31 241 ARG B CA 1
ATOM 3958 C C . ARG B 1 241 ? 14.812 24.453 5.09 1 98.31 241 ARG B C 1
ATOM 3960 O O . ARG B 1 241 ? 13.906 23.672 4.797 1 98.31 241 ARG B O 1
ATOM 3967 N N . GLU B 1 242 ? 15.656 24.938 4.258 1 98.19 242 GLU B N 1
ATOM 3968 C CA . GLU B 1 242 ? 15.555 24.594 2.84 1 98.19 242 GLU B CA 1
ATOM 3969 C C . GLU B 1 242 ? 15.734 23.094 2.611 1 98.19 242 GLU B C 1
ATOM 3971 O O . GLU B 1 242 ? 15.016 22.5 1.819 1 98.19 242 GLU B O 1
ATOM 3976 N N . ARG B 1 243 ? 16.688 22.5 3.293 1 98.38 243 ARG B N 1
ATOM 3977 C CA . ARG B 1 243 ? 16.938 21.062 3.162 1 98.38 243 ARG B CA 1
ATOM 3978 C C . ARG B 1 243 ? 15.75 20.25 3.652 1 98.38 243 ARG B C 1
ATOM 3980 O O . ARG B 1 243 ? 15.359 19.266 3.018 1 98.38 243 ARG B O 1
ATOM 3987 N N . LEU B 1 244 ? 15.188 20.688 4.762 1 98.81 244 LEU B N 1
ATOM 3988 C CA . LEU B 1 244 ? 14.023 20 5.328 1 98.81 244 LEU B CA 1
ATOM 3989 C C . LEU B 1 244 ? 12.828 20.094 4.391 1 98.81 244 LEU B C 1
ATOM 3991 O O . LEU B 1 244 ? 12.156 19.094 4.133 1 98.81 244 LEU B O 1
ATOM 3995 N N . GLU B 1 245 ? 12.586 21.297 3.873 1 98.81 245 GLU B N 1
ATOM 3996 C CA . GLU B 1 245 ? 11.438 21.5 2.994 1 98.81 245 GLU B CA 1
ATOM 3997 C C . GLU B 1 245 ? 11.578 20.719 1.698 1 98.81 245 GLU B C 1
ATOM 3999 O O . GLU B 1 245 ? 10.625 20.078 1.245 1 98.81 245 GLU B O 1
ATOM 4004 N N . ARG B 1 246 ? 12.758 20.703 1.148 1 98.31 246 ARG B N 1
ATOM 4005 C CA . ARG B 1 246 ? 13.016 19.938 -0.071 1 98.31 246 ARG B CA 1
ATOM 4006 C C . ARG B 1 246 ? 12.82 18.453 0.163 1 98.31 246 ARG B C 1
ATOM 4008 O O . ARG B 1 246 ? 12.219 17.766 -0.664 1 98.31 246 ARG B O 1
ATOM 4015 N N . ALA B 1 247 ? 13.312 17.953 1.276 1 98.75 247 ALA B N 1
ATOM 4016 C CA . ALA B 1 247 ? 13.18 16.547 1.617 1 98.75 247 ALA B CA 1
ATOM 4017 C C . ALA B 1 247 ? 11.719 16.172 1.81 1 98.75 247 ALA B C 1
ATOM 4019 O O . ALA B 1 247 ? 11.266 15.125 1.322 1 98.75 247 ALA B O 1
ATOM 4020 N N . ALA B 1 248 ? 10.984 17.031 2.486 1 98.88 248 ALA B N 1
ATOM 4021 C CA . ALA B 1 248 ? 9.578 16.75 2.773 1 98.88 248 ALA B CA 1
ATOM 4022 C C . ALA B 1 248 ? 8.758 16.703 1.489 1 98.88 248 ALA B C 1
ATOM 4024 O O . ALA B 1 248 ? 7.961 15.781 1.282 1 98.88 248 ALA B O 1
ATOM 4025 N N . VAL B 1 249 ? 8.953 17.672 0.62 1 98.5 249 VAL B N 1
ATOM 4026 C CA . VAL B 1 249 ? 8.234 17.719 -0.646 1 98.5 249 VAL B CA 1
ATOM 4027 C C . VAL B 1 249 ? 8.641 16.531 -1.522 1 98.5 249 VAL B C 1
ATOM 4029 O O . VAL B 1 249 ? 7.797 15.922 -2.18 1 98.5 249 VAL B O 1
ATOM 4032 N N . GLY B 1 250 ? 9.953 16.234 -1.532 1 97.94 250 GLY B N 1
ATOM 4033 C CA . GLY B 1 250 ? 10.414 15.078 -2.273 1 97.94 250 GLY B CA 1
ATOM 4034 C C . GLY B 1 250 ? 9.734 13.789 -1.852 1 97.94 250 GLY B C 1
ATOM 4035 O O . GLY B 1 250 ? 9.297 13.008 -2.697 1 97.94 250 GLY B O 1
ATOM 4036 N N . MET B 1 251 ? 9.648 13.555 -0.523 1 98.62 251 MET B N 1
ATOM 4037 C CA . MET B 1 251 ? 8.977 12.367 -0.009 1 98.62 251 MET B CA 1
ATOM 4038 C C . MET B 1 251 ? 7.496 12.375 -0.393 1 98.62 251 MET B C 1
ATOM 4040 O O . MET B 1 251 ? 6.965 11.352 -0.827 1 98.62 251 MET B O 1
ATOM 4044 N N . TYR B 1 252 ? 6.84 13.539 -0.249 1 98.44 252 TYR B N 1
ATOM 4045 C CA . TYR B 1 252 ? 5.43 13.703 -0.594 1 98.44 252 TYR B CA 1
ATOM 4046 C C . TYR B 1 252 ? 5.164 13.258 -2.025 1 98.44 252 TYR B C 1
ATOM 4048 O O . TYR B 1 252 ? 4.25 12.469 -2.273 1 98.44 252 TYR B O 1
ATOM 4056 N N . ASP B 1 253 ? 5.977 13.672 -2.939 1 97.25 253 ASP B N 1
ATOM 4057 C CA . ASP B 1 253 ? 5.793 13.391 -4.359 1 97.25 253 ASP B CA 1
ATOM 4058 C C . ASP B 1 253 ? 6.16 11.945 -4.688 1 97.25 253 ASP B C 1
ATOM 4060 O O . ASP B 1 253 ? 5.422 11.258 -5.395 1 97.25 253 ASP B O 1
ATOM 4064 N N . ALA B 1 254 ? 7.234 11.484 -4.137 1 97.19 254 ALA B N 1
ATOM 4065 C CA . ALA B 1 254 ? 7.734 10.156 -4.465 1 97.19 254 ALA B CA 1
ATOM 4066 C C . ALA B 1 254 ? 6.785 9.07 -3.961 1 97.19 254 ALA B C 1
ATOM 4068 O O . ALA B 1 254 ? 6.664 8.008 -4.574 1 97.19 254 ALA B O 1
ATOM 4069 N N . LEU B 1 255 ? 6.09 9.359 -2.887 1 97.88 255 LEU B N 1
ATOM 4070 C CA . LEU B 1 255 ? 5.184 8.375 -2.314 1 97.88 255 LEU B CA 1
ATOM 4071 C C . LEU B 1 255 ? 3.811 8.445 -2.979 1 97.88 255 LEU B C 1
ATOM 4073 O O . LEU B 1 255 ? 2.973 7.562 -2.783 1 97.88 255 LEU B O 1
ATOM 4077 N N . GLY B 1 256 ? 3.566 9.469 -3.756 1 96.69 256 GLY B N 1
ATOM 4078 C CA . GLY B 1 256 ? 2.275 9.641 -4.402 1 96.69 256 GLY B CA 1
ATOM 4079 C C . GLY B 1 256 ? 1.201 10.156 -3.461 1 96.69 256 GLY B C 1
ATOM 4080 O O . GLY B 1 256 ? 0.041 9.75 -3.559 1 96.69 256 GLY B O 1
ATOM 4081 N N . CYS B 1 257 ? 1.568 11.016 -2.549 1 97.75 257 CYS B N 1
ATOM 4082 C CA . CYS B 1 257 ? 0.656 11.508 -1.521 1 97.75 257 CYS B CA 1
ATOM 4083 C C . CYS B 1 257 ? -0.328 12.516 -2.1 1 97.75 257 CYS B C 1
ATOM 4085 O O . CYS B 1 257 ? -0.154 12.984 -3.227 1 97.75 257 CYS B O 1
ATOM 4087 N N . ALA B 1 258 ? -1.371 12.789 -1.381 1 97.12 258 ALA B N 1
ATOM 4088 C CA . ALA B 1 258 ? -2.373 13.82 -1.639 1 97.12 258 ALA B CA 1
ATOM 4089 C C . ALA B 1 258 ? -2.887 14.43 -0.335 1 97.12 258 ALA B C 1
ATOM 4091 O O . ALA B 1 258 ? -2.709 13.844 0.738 1 97.12 258 ALA B O 1
ATOM 4092 N N . GLY B 1 259 ? -3.525 15.547 -0.436 1 97.44 259 GLY B N 1
ATOM 4093 C CA . GLY B 1 259 ? -3.957 16.234 0.771 1 97.44 259 GLY B CA 1
ATOM 4094 C C . GLY B 1 259 ? -2.803 16.75 1.605 1 97.44 259 GLY B C 1
ATOM 4095 O O . GLY B 1 259 ? -1.883 17.391 1.079 1 97.44 259 GLY B O 1
ATOM 4096 N N . VAL B 1 260 ? -2.908 16.547 2.881 1 98.38 260 VAL B N 1
ATOM 4097 C CA . VAL B 1 260 ? -1.873 17.047 3.781 1 98.38 260 VAL B CA 1
ATOM 4098 C C . VAL B 1 260 ? -1.132 15.875 4.414 1 98.38 260 VAL B C 1
ATOM 4100 O O . VAL B 1 260 ? -1.747 14.867 4.777 1 98.38 260 VAL B O 1
ATOM 4103 N N . VAL B 1 261 ? 0.186 15.945 4.438 1 98.62 261 VAL B N 1
ATOM 4104 C CA . VAL B 1 261 ? 1.054 14.906 4.98 1 98.62 261 VAL B CA 1
ATOM 4105 C C . VAL B 1 261 ? 2.076 15.531 5.926 1 98.62 261 VAL B C 1
ATOM 4107 O O . VAL B 1 261 ? 2.631 16.594 5.641 1 98.62 261 VAL B O 1
ATOM 4110 N N . ARG B 1 262 ? 2.271 14.898 7.02 1 98.62 262 ARG B N 1
ATOM 4111 C CA . ARG B 1 262 ? 3.34 15.32 7.918 1 98.62 262 ARG B CA 1
ATOM 4112 C C . ARG B 1 262 ? 4.57 14.43 7.758 1 98.62 262 ARG B C 1
ATOM 4114 O O . ARG B 1 262 ? 4.465 13.203 7.801 1 98.62 262 ARG B O 1
ATOM 4121 N N . VAL B 1 263 ? 5.684 15.016 7.574 1 98.75 263 VAL B N 1
ATOM 4122 C CA . VAL B 1 263 ? 6.961 14.32 7.465 1 98.75 263 VAL B CA 1
ATOM 4123 C C . VAL B 1 263 ? 7.859 14.695 8.641 1 98.75 263 VAL B C 1
ATOM 4125 O O . VAL B 1 263 ? 8.172 15.875 8.836 1 98.75 263 VAL B O 1
ATOM 4128 N N . ASP B 1 264 ? 8.281 13.703 9.383 1 97.38 264 ASP B N 1
ATOM 4129 C CA . ASP B 1 264 ? 9.055 13.906 10.609 1 97.38 264 ASP B CA 1
ATOM 4130 C C . ASP B 1 264 ? 10.539 13.641 10.367 1 97.38 264 ASP B C 1
ATOM 4132 O O . ASP B 1 264 ? 10.906 12.641 9.75 1 97.38 264 ASP B O 1
ATOM 4136 N N . PHE B 1 265 ? 11.344 14.539 10.961 1 98.25 265 PHE B N 1
ATOM 4137 C CA . PHE B 1 265 ? 12.789 14.422 10.812 1 98.25 265 PHE B CA 1
ATOM 4138 C C . PHE B 1 265 ? 13.484 14.547 12.164 1 98.25 265 PHE B C 1
ATOM 4140 O O . PHE B 1 265 ? 12.93 15.141 13.102 1 98.25 265 PHE B O 1
ATOM 4147 N N . PHE B 1 266 ? 14.648 13.977 12.234 1 96.75 266 PHE B N 1
ATOM 4148 C CA . PHE B 1 266 ? 15.664 14.414 13.18 1 96.75 266 PHE B CA 1
ATOM 4149 C C . PHE B 1 266 ? 16.641 15.375 12.508 1 96.75 266 PHE B C 1
ATOM 4151 O O . PHE B 1 266 ? 17.188 15.07 11.445 1 96.75 266 PHE B O 1
ATOM 4158 N N . LEU B 1 267 ? 16.797 16.453 13.062 1 97.81 267 LEU B N 1
ATOM 4159 C CA . LEU B 1 267 ? 17.828 17.375 12.57 1 97.81 267 LEU B CA 1
ATOM 4160 C C . LEU B 1 267 ? 19.109 17.219 13.359 1 97.81 267 LEU B C 1
ATOM 4162 O O . LEU B 1 267 ? 19.156 17.516 14.555 1 97.81 267 LEU B O 1
ATOM 4166 N N . THR B 1 268 ? 20.156 16.719 12.695 1 96.69 268 THR B N 1
ATOM 4167 C CA . THR B 1 268 ? 21.484 16.531 13.289 1 96.69 268 THR B CA 1
ATOM 4168 C C . THR B 1 268 ? 22.469 17.562 12.75 1 96.69 268 THR B C 1
ATOM 4170 O O . THR B 1 268 ? 22.109 18.375 11.891 1 96.69 268 THR B O 1
ATOM 4173 N N . ASP B 1 269 ? 23.672 17.469 13.234 1 95.19 269 ASP B N 1
ATOM 4174 C CA . ASP B 1 269 ? 24.719 18.359 12.75 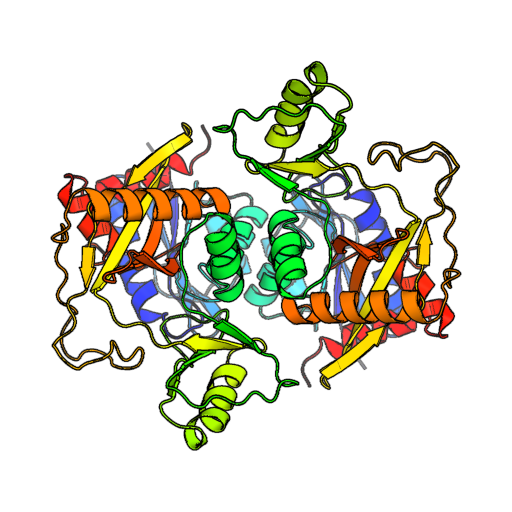1 95.19 269 ASP B CA 1
ATOM 4175 C C . ASP B 1 269 ? 25.016 18.109 11.281 1 95.19 269 ASP B C 1
ATOM 4177 O O . ASP B 1 269 ? 25.453 19 10.555 1 95.19 269 ASP B O 1
ATOM 4181 N N . ASP B 1 270 ? 24.734 16.953 10.82 1 95.62 270 ASP B N 1
ATOM 4182 C CA . ASP B 1 270 ? 25.047 16.578 9.445 1 95.62 270 ASP B CA 1
ATOM 4183 C C . ASP B 1 270 ? 23.844 16.828 8.531 1 95.62 270 ASP B C 1
ATOM 4185 O O . ASP B 1 270 ? 23.938 16.625 7.316 1 95.62 270 ASP B O 1
ATOM 4189 N N . GLY B 1 271 ? 22.734 17.25 9.172 1 97.06 271 GLY B N 1
ATOM 4190 C CA . GLY B 1 271 ? 21.547 17.5 8.367 1 97.06 271 GLY B CA 1
ATOM 4191 C C . GLY B 1 271 ? 20.344 16.672 8.805 1 97.06 271 GLY B C 1
ATOM 4192 O O . GLY B 1 271 ? 20.391 16.016 9.836 1 97.06 271 GLY B O 1
ATOM 4193 N N . PRO B 1 272 ? 19.281 16.797 8.023 1 98.44 272 PRO B N 1
ATOM 4194 C CA . PRO B 1 272 ? 18.047 16.094 8.391 1 98.44 272 PRO B CA 1
ATOM 4195 C C . PRO B 1 272 ? 18.125 14.594 8.125 1 98.44 272 PRO B C 1
ATOM 4197 O O . PRO B 1 272 ? 18.688 14.164 7.117 1 98.44 272 PRO B O 1
ATOM 4200 N N . ILE B 1 273 ? 17.562 13.82 9.016 1 98.44 273 ILE B N 1
ATOM 4201 C CA . ILE B 1 273 ? 17.359 12.375 8.914 1 98.44 273 ILE B CA 1
ATOM 4202 C C . ILE B 1 273 ? 15.867 12.062 8.938 1 98.44 273 ILE B C 1
ATOM 4204 O O . ILE B 1 273 ? 15.172 12.398 9.898 1 98.44 273 ILE B O 1
ATOM 4208 N N . LEU B 1 274 ? 15.359 11.477 7.875 1 98.62 274 LEU B N 1
ATOM 4209 C CA . LEU B 1 274 ? 13.945 11.117 7.84 1 98.62 274 LEU B CA 1
ATOM 4210 C C . LEU B 1 274 ? 13.602 10.141 8.961 1 98.62 274 LEU B C 1
ATOM 4212 O O . LEU B 1 274 ? 14.32 9.156 9.172 1 98.62 274 LEU B O 1
ATOM 4216 N N . ASN B 1 275 ? 12.539 10.398 9.625 1 95.31 275 ASN B N 1
ATOM 4217 C CA . ASN B 1 275 ? 12.07 9.508 10.68 1 95.31 275 ASN B CA 1
ATOM 4218 C C . ASN B 1 275 ? 10.797 8.773 10.273 1 95.31 275 ASN B C 1
ATOM 4220 O O . ASN B 1 275 ? 10.773 7.547 10.203 1 95.31 275 ASN B O 1
ATOM 4224 N N . GLU B 1 276 ? 9.75 9.57 9.914 1 94.94 276 GLU B N 1
ATOM 4225 C CA . GLU B 1 276 ? 8.461 8.953 9.602 1 94.94 276 GLU B CA 1
ATOM 4226 C C . GLU B 1 276 ? 7.637 9.836 8.672 1 94.94 276 GLU B C 1
ATOM 4228 O O . GLU B 1 276 ? 7.832 11.047 8.617 1 94.94 276 GLU B O 1
ATOM 4233 N N . VAL B 1 277 ? 6.781 9.211 7.926 1 97.5 277 VAL B N 1
ATOM 4234 C CA . VAL B 1 277 ? 5.789 9.898 7.105 1 97.5 277 VAL B CA 1
ATOM 4235 C C . VAL B 1 277 ? 4.387 9.555 7.598 1 97.5 277 VAL B C 1
ATOM 4237 O O . VAL B 1 277 ? 4.059 8.375 7.785 1 97.5 277 VAL B O 1
ATOM 4240 N N . ASN B 1 278 ? 3.57 10.508 7.832 1 96.5 278 ASN B N 1
ATOM 4241 C CA . ASN B 1 278 ? 2.197 10.336 8.297 1 96.5 278 ASN B CA 1
ATOM 4242 C C . ASN B 1 278 ? 1.195 10.938 7.312 1 96.5 278 ASN B C 1
ATOM 4244 O O . ASN B 1 278 ? 1.092 12.164 7.195 1 96.5 278 ASN B O 1
ATOM 4248 N N . THR B 1 279 ? 0.442 10.102 6.688 1 97.69 279 THR B N 1
ATOM 4249 C CA . THR B 1 279 ? -0.462 10.57 5.641 1 97.69 279 THR B CA 1
ATOM 4250 C C . THR B 1 279 ? -1.782 11.047 6.242 1 97.69 279 THR B C 1
ATOM 4252 O O . THR B 1 279 ? -2.584 11.688 5.559 1 97.69 279 THR B O 1
ATOM 4255 N N . MET B 1 280 ? -2.035 10.773 7.496 1 95.62 280 MET B N 1
ATOM 4256 C CA . MET B 1 280 ? -3.148 11.336 8.258 1 95.62 280 MET B CA 1
ATOM 4257 C C . MET B 1 280 ? -2.756 11.555 9.711 1 95.62 280 MET B C 1
ATOM 4259 O O . MET B 1 280 ? -3.207 10.828 10.602 1 95.62 280 MET B O 1
ATOM 4263 N N . PRO B 1 281 ? -2.01 12.562 9.961 1 92.31 281 PRO B N 1
ATOM 4264 C CA . PRO B 1 281 ? -1.583 12.852 11.336 1 92.31 281 PRO B CA 1
ATOM 4265 C C . PRO B 1 281 ? -2.732 13.32 12.227 1 92.31 281 PRO B C 1
ATOM 4267 O O . PRO B 1 281 ? -3.836 13.562 11.734 1 92.31 281 PRO B O 1
ATOM 4270 N N . GLY B 1 282 ? -2.432 13.367 13.508 1 89.56 282 GLY B N 1
ATOM 4271 C CA . GLY B 1 282 ? -3.418 13.969 14.391 1 89.56 282 GLY B CA 1
ATOM 4272 C C . GLY B 1 282 ? -3.973 15.281 13.859 1 89.56 282 GLY B C 1
ATOM 4273 O O . GLY B 1 282 ? -3.24 16.078 13.266 1 89.56 282 GLY B O 1
ATOM 4274 N N . PHE B 1 283 ? -5.281 15.5 14.141 1 93.88 283 PHE B N 1
ATOM 4275 C CA . PHE B 1 283 ? -5.902 16.578 13.383 1 93.88 283 PHE B CA 1
ATOM 4276 C C . PHE B 1 283 ? -6.926 17.312 14.234 1 93.88 283 PHE B C 1
ATOM 4278 O O . PHE B 1 283 ? -8.062 17.531 13.805 1 93.88 283 PHE B O 1
ATOM 4285 N N . THR B 1 284 ? -6.496 17.688 15.352 1 91.06 284 THR B N 1
ATOM 4286 C CA . THR B 1 284 ? -7.195 18.703 16.125 1 91.06 284 THR B CA 1
ATOM 4287 C C . THR B 1 284 ? -6.535 20.062 15.93 1 91.06 284 THR B C 1
ATOM 4289 O O . THR B 1 284 ? -5.453 20.156 15.352 1 91.06 284 THR B O 1
ATOM 4292 N N . ALA B 1 285 ? -7.203 21.062 16.469 1 85.75 285 ALA B N 1
ATOM 4293 C CA . ALA B 1 285 ? -6.613 22.406 16.344 1 85.75 285 ALA B CA 1
ATOM 4294 C C . ALA B 1 285 ? -5.293 22.484 17.109 1 85.75 285 ALA B C 1
ATOM 4296 O O . ALA B 1 285 ? -4.438 23.312 16.797 1 85.75 285 ALA B O 1
ATOM 4297 N N . ARG B 1 286 ? -5.043 21.578 18.031 1 90.44 286 ARG B N 1
ATOM 4298 C CA . ARG B 1 286 ? -3.842 21.578 18.859 1 90.44 286 ARG B CA 1
ATOM 4299 C C . ARG B 1 286 ? -2.791 20.625 18.312 1 90.44 286 ARG B C 1
ATOM 4301 O O . ARG B 1 286 ? -1.665 20.578 18.812 1 90.44 286 ARG B O 1
ATOM 4308 N N . SER B 1 287 ? -3.242 19.906 17.312 1 94.06 287 SER B N 1
ATOM 4309 C CA . SER B 1 287 ? -2.301 18.969 16.719 1 94.06 287 SER B CA 1
ATOM 4310 C C . SER B 1 287 ? -1.223 19.703 15.922 1 94.06 287 SER B C 1
ATOM 4312 O O . SER B 1 287 ? -1.378 20.875 15.594 1 94.06 287 SER B O 1
ATOM 4314 N N . GLN B 1 288 ? -0.214 19.031 15.57 1 95.75 288 GLN B N 1
ATOM 4315 C CA . GLN B 1 288 ? 0.971 19.594 14.945 1 95.75 288 GLN B CA 1
ATOM 4316 C C . GLN B 1 288 ? 0.62 20.266 13.617 1 95.75 288 GLN B C 1
ATOM 4318 O O . GLN B 1 288 ? 0.849 21.469 13.445 1 95.75 288 GLN B O 1
ATOM 4323 N N . VAL B 1 289 ? -0.074 19.641 12.75 1 97.75 289 VAL B N 1
ATOM 4324 C CA . VAL B 1 289 ? -0.291 20.109 11.391 1 97.75 289 VAL B CA 1
ATOM 4325 C C . VAL B 1 289 ? -1.182 21.359 11.414 1 97.75 289 VAL B C 1
ATOM 4327 O O . VAL B 1 289 ? -0.821 22.391 10.859 1 97.75 289 VAL B O 1
ATOM 4330 N N . PRO B 1 290 ? -2.322 21.297 12.102 1 97.69 290 PRO B N 1
ATOM 4331 C CA . PRO B 1 290 ? -3.133 22.516 12.148 1 97.69 290 PRO B CA 1
ATOM 4332 C C . PRO B 1 290 ? -2.4 23.688 12.805 1 97.69 290 PRO B C 1
ATOM 4334 O O . PRO B 1 290 ? -2.533 24.828 12.352 1 97.69 290 PRO B O 1
ATOM 4337 N N . ARG B 1 291 ? -1.577 23.422 13.82 1 97.19 291 ARG B N 1
ATOM 4338 C CA . ARG B 1 291 ? -0.809 24.484 14.469 1 97.19 291 ARG B CA 1
ATOM 4339 C C . ARG B 1 291 ? 0.194 25.094 13.5 1 97.19 291 ARG B C 1
ATOM 4341 O O . ARG B 1 291 ? 0.4 26.312 13.5 1 97.19 291 ARG B O 1
ATOM 4348 N N . MET B 1 292 ? 0.792 24.297 12.711 1 98.5 292 MET B N 1
ATOM 4349 C CA . MET B 1 292 ? 1.764 24.766 11.727 1 98.5 292 MET B CA 1
ATOM 4350 C C . MET B 1 292 ? 1.101 25.688 10.711 1 98.5 292 MET B C 1
ATOM 4352 O O . MET B 1 292 ? 1.604 26.781 10.422 1 98.5 292 MET B O 1
ATOM 4356 N N . PHE B 1 293 ? -0.033 25.312 10.227 1 98.25 293 PHE B N 1
ATOM 4357 C CA . PHE B 1 293 ? -0.721 26.109 9.227 1 98.25 293 PHE B CA 1
ATOM 4358 C C . PHE B 1 293 ? -1.301 27.375 9.852 1 98.25 293 PHE B C 1
ATOM 4360 O O . PHE B 1 293 ? -1.39 28.422 9.195 1 98.25 293 PHE B O 1
ATOM 4367 N N . ALA B 1 294 ? -1.671 27.281 11.117 1 97.75 294 ALA B N 1
ATOM 4368 C CA . ALA B 1 294 ? -2.193 28.469 11.812 1 97.75 294 ALA B CA 1
ATOM 4369 C C . ALA B 1 294 ? -1.166 29.594 11.828 1 97.75 294 ALA B C 1
ATOM 4371 O O . ALA B 1 294 ? -1.53 30.766 11.805 1 97.75 294 ALA B O 1
ATOM 4372 N N . GLU B 1 295 ? 0.097 29.297 11.789 1 97.38 295 GLU B N 1
ATOM 4373 C CA . GLU B 1 295 ? 1.171 30.281 11.797 1 97.38 295 GLU B CA 1
ATOM 4374 C C . GLU B 1 295 ? 1.174 31.109 10.516 1 97.38 295 GLU B C 1
ATOM 4376 O O . GLU B 1 295 ? 1.78 32.188 10.461 1 97.38 295 GLU B O 1
ATOM 4381 N N . THR B 1 296 ? 0.572 30.578 9.477 1 97.31 296 THR B N 1
ATOM 4382 C CA . THR B 1 296 ? 0.495 31.297 8.203 1 97.31 296 THR B CA 1
ATOM 4383 C C . THR B 1 296 ? -0.812 32.062 8.109 1 97.31 296 THR B C 1
ATOM 4385 O O . THR B 1 296 ? -1.095 32.688 7.078 1 97.31 296 THR B O 1
ATOM 4388 N N . GLY B 1 297 ? -1.711 31.938 9.117 1 97.06 297 GLY B N 1
ATOM 4389 C CA . GLY B 1 297 ? -3.002 32.594 9.109 1 97.06 297 GLY B CA 1
ATOM 4390 C C . GLY B 1 297 ? -4.133 31.703 8.641 1 97.06 297 GLY B C 1
ATOM 4391 O O . GLY B 1 297 ? -5.289 32.125 8.586 1 97.06 297 GLY B O 1
ATOM 4392 N N . MET B 1 298 ? -3.871 30.516 8.336 1 97.25 298 MET B N 1
ATOM 4393 C CA . MET B 1 298 ? -4.902 29.562 7.934 1 97.25 298 MET B CA 1
ATOM 4394 C C . MET B 1 298 ? -5.551 28.906 9.156 1 97.25 298 MET B C 1
ATOM 4396 O O . MET B 1 298 ? -4.926 28.094 9.836 1 97.25 298 MET B O 1
ATOM 4400 N N . SER B 1 299 ? -6.773 29.266 9.383 1 97 299 SER B N 1
ATOM 4401 C CA . SER B 1 299 ? -7.488 28.688 10.516 1 97 299 SER B CA 1
ATOM 4402 C C . SER B 1 299 ? -7.773 27.203 10.297 1 97 299 SER B C 1
ATOM 4404 O O . SER B 1 299 ? -7.664 26.703 9.18 1 97 299 SER B O 1
ATOM 4406 N N . PHE B 1 300 ? -8.094 26.609 11.359 1 97.88 300 PHE B N 1
ATOM 4407 C CA . PHE B 1 300 ? -8.43 25.188 11.305 1 97.88 300 PHE B CA 1
ATOM 4408 C C . PHE B 1 300 ? -9.594 24.938 10.344 1 97.88 300 PHE B C 1
ATOM 4410 O O . PHE B 1 300 ? -9.516 24.062 9.484 1 97.88 300 PHE B O 1
ATOM 4417 N N . ASP B 1 301 ? -10.664 25.75 10.414 1 97.25 301 ASP B N 1
ATOM 4418 C CA . ASP B 1 301 ? -11.828 25.594 9.562 1 97.25 301 ASP B CA 1
ATOM 4419 C C . ASP B 1 301 ? -11.477 25.844 8.094 1 97.25 301 ASP B C 1
ATOM 4421 O O . ASP B 1 301 ? -11.992 25.172 7.199 1 97.25 301 ASP B O 1
ATOM 4425 N N . ALA B 1 302 ? -10.633 26.812 7.926 1 97.5 302 ALA B N 1
ATOM 4426 C CA . ALA B 1 302 ? -10.203 27.109 6.562 1 97.5 302 ALA B CA 1
ATOM 4427 C C . ALA B 1 302 ? -9.414 25.953 5.961 1 97.5 302 ALA B C 1
ATOM 4429 O O . ALA B 1 302 ? -9.547 25.656 4.777 1 97.5 302 ALA B O 1
ATOM 4430 N N . LEU B 1 303 ? -8.547 25.375 6.738 1 98.19 303 LEU B N 1
ATOM 4431 C CA . LEU B 1 303 ? -7.785 24.219 6.301 1 98.19 303 LEU B CA 1
ATOM 4432 C C . LEU B 1 303 ? -8.719 23.062 5.922 1 98.19 303 LEU B C 1
ATOM 4434 O O . LEU B 1 303 ? -8.531 22.438 4.883 1 98.19 303 LEU B O 1
ATOM 4438 N N . LEU B 1 304 ? -9.727 22.844 6.73 1 98.44 304 LEU B N 1
ATOM 4439 C CA . LEU B 1 304 ? -10.688 21.766 6.457 1 98.44 304 LEU B CA 1
ATOM 4440 C C . LEU B 1 304 ? -11.438 22.047 5.16 1 98.44 304 LEU B C 1
ATOM 4442 O O . LEU B 1 304 ? -11.633 21.125 4.352 1 98.44 304 LEU B O 1
ATOM 4446 N N . ASP B 1 305 ? -11.859 23.25 5.02 1 98 305 ASP B N 1
ATOM 4447 C CA . ASP B 1 305 ? -12.562 23.641 3.803 1 98 305 ASP B CA 1
ATOM 4448 C C . ASP B 1 305 ? -11.711 23.375 2.564 1 98 305 ASP B C 1
ATOM 4450 O O . ASP B 1 305 ? -12.195 22.828 1.575 1 98 305 ASP B O 1
ATOM 4454 N N . LEU B 1 306 ? -10.508 23.766 2.699 1 97.69 306 LEU B N 1
ATOM 4455 C CA . LEU B 1 306 ? -9.578 23.594 1.585 1 97.69 306 LEU B CA 1
ATOM 4456 C C . LEU B 1 306 ? -9.422 22.109 1.244 1 97.69 306 LEU B C 1
ATOM 4458 O O . LEU B 1 306 ? -9.484 21.734 0.074 1 97.69 306 LEU B O 1
ATOM 4462 N N . LEU B 1 307 ? -9.195 21.266 2.203 1 98.38 307 LEU B N 1
ATOM 4463 C CA . LEU B 1 307 ? -9 19.844 2 1 98.38 307 LEU B CA 1
ATOM 4464 C C . LEU B 1 307 ? -10.234 19.203 1.354 1 98.38 307 LEU B C 1
ATOM 4466 O O . LEU B 1 307 ? -10.109 18.375 0.458 1 98.38 307 LEU B O 1
ATOM 4470 N N . VAL B 1 308 ? -11.422 19.609 1.766 1 98.56 308 VAL B N 1
ATOM 4471 C CA . VAL B 1 308 ? -12.664 19.078 1.224 1 98.56 308 VAL B CA 1
ATOM 4472 C C . VAL B 1 308 ? -12.836 19.531 -0.222 1 98.56 308 VAL B C 1
ATOM 4474 O O . VAL B 1 308 ? -13.117 18.719 -1.107 1 98.56 308 VAL B O 1
ATOM 4477 N N . ARG B 1 309 ? -12.617 20.766 -0.491 1 97.62 309 ARG B N 1
ATOM 4478 C CA . ARG B 1 309 ? -12.766 21.312 -1.839 1 97.62 309 ARG B CA 1
ATOM 4479 C C . ARG B 1 309 ? -11.805 20.625 -2.811 1 97.62 309 ARG B C 1
ATOM 4481 O O . ARG B 1 309 ? -12.195 20.281 -3.932 1 97.62 309 ARG B O 1
ATOM 4488 N N . ASP B 1 310 ? -10.648 20.422 -2.312 1 97.25 310 ASP B N 1
ATOM 4489 C CA . ASP B 1 310 ? -9.625 19.828 -3.176 1 97.25 310 ASP B CA 1
ATOM 4490 C C . ASP B 1 310 ? -9.945 18.359 -3.48 1 97.25 310 ASP B C 1
ATOM 4492 O O . ASP B 1 310 ? -9.484 17.812 -4.484 1 97.25 310 ASP B O 1
ATOM 4496 N N . ALA B 1 311 ? -10.68 17.688 -2.625 1 97.06 311 ALA B N 1
ATOM 4497 C CA . ALA B 1 311 ? -11.008 16.281 -2.807 1 97.06 311 ALA B CA 1
ATOM 4498 C C . ALA B 1 311 ? -12.242 16.109 -3.689 1 97.06 311 ALA B C 1
ATOM 4500 O O . ALA B 1 311 ? -12.5 15.023 -4.215 1 97.06 311 ALA B O 1
ATOM 4501 N N . LEU B 1 312 ? -13.062 17.125 -3.801 1 95.12 312 LEU B N 1
ATOM 4502 C CA . LEU B 1 312 ? -14.289 17.062 -4.59 1 95.12 312 LEU B CA 1
ATOM 4503 C C . LEU B 1 312 ? -13.984 17.156 -6.082 1 95.12 312 LEU B C 1
ATOM 4505 O O . LEU B 1 312 ? -13.062 17.875 -6.488 1 95.12 312 LEU B O 1
ATOM 4509 N N . PRO B 1 313 ? -14.688 16.328 -6.871 1 85.31 313 PRO B N 1
ATOM 4510 C CA . PRO B 1 313 ? -14.477 16.422 -8.32 1 85.31 313 PRO B CA 1
ATOM 4511 C C . PRO B 1 313 ? -14.797 17.812 -8.867 1 85.31 313 PRO B C 1
ATOM 4513 O O . PRO B 1 313 ? -15.672 18.5 -8.344 1 85.31 313 PRO B O 1
ATOM 4516 N N . ALA B 1 314 ? -13.953 18.281 -9.781 1 69.31 314 ALA B N 1
ATOM 4517 C CA . ALA B 1 314 ? -14.227 19.547 -10.461 1 69.31 314 ALA B CA 1
ATOM 4518 C C . ALA B 1 314 ? -15.562 19.484 -11.195 1 69.31 314 ALA B C 1
ATOM 4520 O O . ALA B 1 314 ? -15.961 18.438 -11.695 1 69.31 314 ALA B O 1
#

Nearest PDB structures (foldseek):
  6u1k-assembly1_A  TM=8.912E-01  e=4.292E-32  Thermus thermophilus HB8
  6u1k-assembly2_D  TM=8.897E-01  e=1.371E-30  Thermus thermophilus HB8
  2yzn-assembly1_A  TM=8.681E-01  e=2.114E-30  Thermus thermophilus HB8
  6u1c-assembly2_C  TM=8.788E-01  e=1.438E-29  Thermus thermophilus HB8
  5d8d-assembly1_A  TM=8.805E-01  e=2.633E-28  Acinetobacter baumannii ACICU

Organism: NCBI:txid175570

pLDDT: mean 92.85, std 11.55, range [41.0, 98.88]

Radius of gyration: 24.14 Å; Cα contacts (8 Å, |Δi|>4): 1490; chains: 2; bounding box: 56×66×64 Å

Solvent-accessible surface area (backbone atoms only — not comparable to full-atom values): 31917 Å² total; per-residue (Å²): 128,85,56,57,33,32,28,28,31,16,17,29,62,51,96,42,20,66,62,10,38,52,15,23,52,43,46,34,54,31,33,41,75,60,61,35,36,53,41,46,33,34,24,40,68,88,54,48,25,21,41,71,85,62,50,76,56,38,63,37,49,47,47,52,53,46,57,74,22,65,29,34,40,67,35,21,42,38,58,78,22,29,33,12,33,50,38,28,50,27,55,67,58,71,25,39,48,42,36,31,43,33,56,18,10,25,44,39,40,25,52,61,54,46,44,50,53,31,48,76,71,73,38,48,54,61,61,66,46,83,37,45,88,86,56,81,84,85,61,90,57,51,28,34,30,26,26,28,61,57,41,84,43,51,39,51,35,81,25,70,48,62,82,46,43,63,63,32,49,54,49,8,51,74,72,24,76,41,30,35,42,25,48,69,80,78,54,49,38,35,38,37,34,40,34,52,46,90,87,70,50,76,47,70,40,51,36,32,26,55,54,64,65,89,90,53,62,86,42,60,75,55,73,60,92,57,80,73,48,73,37,72,64,40,96,63,56,70,68,59,46,50,54,48,52,52,49,44,52,50,50,41,59,74,49,51,54,34,34,50,33,37,34,33,27,29,43,39,96,90,42,61,26,57,70,48,49,32,48,40,58,68,48,29,72,84,23,66,54,38,44,26,35,38,75,77,68,41,44,60,38,54,50,51,48,50,46,50,57,64,35,43,83,130,128,85,57,57,33,33,28,30,31,18,17,28,60,50,93,42,20,66,60,10,37,52,16,22,52,43,45,35,54,31,35,42,74,61,61,36,38,53,41,48,33,35,24,40,68,88,54,50,26,21,41,70,86,61,50,77,56,37,63,37,50,47,47,53,53,46,58,73,23,66,30,36,41,69,35,22,42,37,58,77,20,31,33,12,33,52,38,28,50,27,55,68,58,72,25,38,48,42,38,30,46,34,55,19,11,24,44,39,39,25,51,62,55,45,45,48,54,30,49,75,71,73,38,45,51,61,60,66,47,83,37,45,88,86,57,81,84,85,62,92,58,51,29,34,30,26,26,28,62,58,41,84,43,51,40,48,35,82,24,70,48,61,82,44,42,62,63,33,48,52,49,8,51,74,74,24,76,42,31,35,42,26,47,69,80,79,54,50,39,37,38,36,35,40,35,49,44,91,87,71,49,76,47,71,39,52,36,33,25,54,54,64,65,89,91,52,61,86,44,62,76,54,71,60,90,56,80,76,50,73,38,71,64,41,95,64,56,70,67,59,45,51,53,49,52,52,48,45,50,50,50,42,60,75,49,52,53,34,35,49,34,38,34,33,28,30,43,40,97,90,40,61,26,57,70,49,50,33,48,39,57,68,47,28,72,85,22,66,54,38,43,24,34,40,76,76,70,42,44,60,36,55,51,51,49,50,45,50,59,62,36,41,82,130

Foldseek 3Di:
DAFAEEEQEFAEQDPCRVLRVVQSVQLQVLQVVLGHHYWYWYAYNVGFIAGPVRDTDGDVVVLVVQLVGQAYEFQYFFPCGLCQNVLVSCVVSVHFYFFWHNQLSVQQQFQVNLCVLLVVVVAAAFDKDKDAPVDDDFDAAWKWKAAGRGPLCQLIDIDGHRVVPVVSNVRRCVPHRIMMIGHDDDAWKKKWKWAAFPVGDIDIFQIKTFDDPPPDDVPSPDPPPDDTDIDPNDDDDPVQVVQVVVSVVSSCVSSRIHGMKMWMWGQDPVHTHTDGITRNDRHHCPDDRVVRVVVVVQHSSNSSVRSVVRRGDD/DAFAEEEQEFAEQDPCRVLRVVQSVQLQVLQVVLGHHYWYWYAYNVGFIAGPVRHTDGDVVVLVVQLVGQEYEFQYFFPCGLCQNVLVSCVVSVHFYFFWHNQLSVQQQFQVNLCVLLVVVVAAAFDKDKDAPVDDDFDAAWKWKAAGRGPLCQLIDIDGHRVVPVVSNVRRCVPHRIMMIGDDDDAWKKKWKWAAFPVGDIDIFQIKTFDDPPPDDVPSPDPPPDDTDIDPNDDDDPVQVVQVVVSVVSSCVSSRIHGMKMWMWGQDPVHTHTDGITRNFRHHCPGDRVVRVVVVVQHSSNSSVRSVVRRGDD

Sequence (628 aa):
MTLTRVAVIGGGRNCEHDVSLASAAAVADGLDTAGYHAVRLTIDPAGGWHNGDGTPIGLAAAVDVLRSCAVAFPVLHGPRGEDGTLAALCDLAGVPCVGSPLGAGALGMDKWVTKLVAGALGIATAPARLLTRADSPVYTHPVVVKPVAAGSSRGVTLVRDAAGLAPALDAAFAHDDRVLVEDLVTGREIDLAVLGRPDGSRVVAPALEIVVPAGEIFDYGAKYDSAPDFVVPAPLDDAARERLERAAVGMYDALGCAGVVRVDFFLTDDGPILNEVNTMPGFTARSQVPRMFAETGMSFDALLDLLVRDALPAMTLTRVAVIGGGRNCEHDVSLASAAAVADGLDTAGYHAVRLTIDPAGGWHNGDGTPIGLAAAVDVLRSCAVAFPVLHGPRGEDGTLAALCDLAGVPCVGSPLGAGALGMDKWVTKLVAGALGIATAPARLLTRADSPVYTHPVVVKPVAAGSSRGVTLVRDAAGLAPALDAAFAHDDRVLVEDLVTGREIDLAVLGRPDGSRVVAPALEIVVPAGEIFDYGAKYDSAPDFVVPAPLDDAARERLERAAVGMYDALGCAGVVRVDFFLTDDGPILNEVNTMPGFTARSQVPRMFAETGMSFDALLDLLVRDALPA

InterPro domains:
  IPR000291 D-alanine--D-alanine ligase/VANA/B/C, conserved site [PS00843] (77-88)
  IPR000291 D-alanine--D-alanine ligase/VANA/B/C, conserved site [PS00844] (255-282)
  IPR005905 D-alanine--D-alanine ligase [MF_00047] (4-312)
  IPR005905 D-alanine--D-alanine ligase [PIRSF039102] (4-312)
  IPR005905 D-alanine--D-alanine ligase [TIGR01205] (5-311)
  IPR011095 D-alanine--D-alanine ligase, C-terminal [PF07478] (139-308)
  IPR011127 D-alanine--D-alanine ligase, N-terminal domain [PF01820] (5-54)
  IPR011127 D-alanine--D-alanine ligase, N-terminal domain [PF01820] (65-100)
  IPR011761 ATP-grasp fold [PS50975] (115-309)
  IPR013815 ATP-grasp fold, subdomain 1 [G3DSA:3.30.1490.20] (126-184)
  IPR016185 Pre-ATP-grasp domain superfamily [SSF52440] (4-109)